Protein AF-0000000066936164 (afdb_homodimer)

pLDDT: mean 95.28, std 5.84, range [43.31, 98.94]

Solvent-accessible surface area (backbone atoms only — not comparable to full-atom values): 36030 Å² total; per-residue (Å²): 126,89,82,52,78,74,64,68,57,39,51,30,37,20,30,66,42,61,57,32,64,46,57,43,78,42,80,39,76,47,74,77,40,46,78,44,16,23,22,28,42,30,42,22,21,19,63,53,70,65,47,47,27,51,32,32,38,62,47,76,89,51,78,65,64,74,59,42,27,30,30,26,11,17,21,26,30,29,45,44,73,12,58,88,52,73,84,63,54,79,66,40,45,32,29,40,28,39,64,37,37,50,74,67,70,48,72,40,28,69,71,53,39,33,87,69,31,92,68,39,39,32,28,33,54,99,30,73,24,36,37,29,27,56,45,69,44,39,43,85,52,44,37,74,51,64,80,89,51,56,50,65,53,48,8,43,34,37,41,48,34,18,27,36,49,46,46,53,58,70,60,69,74,55,64,71,38,36,35,30,25,38,31,16,45,35,57,39,14,43,48,34,45,25,55,39,48,75,57,43,34,40,30,36,28,28,36,59,67,91,32,45,67,58,31,44,73,57,57,32,73,41,76,44,52,58,82,78,42,65,73,90,63,17,68,59,53,48,24,52,50,42,15,61,76,50,76,56,18,17,48,23,34,38,38,42,38,43,49,63,65,57,51,43,48,45,69,63,29,28,23,82,57,11,31,40,34,36,54,30,59,52,71,77,84,84,54,43,30,62,54,49,16,54,55,53,23,16,78,36,29,27,33,40,37,20,39,64,68,55,34,74,67,41,45,52,58,54,45,48,44,47,61,70,63,64,42,75,70,54,64,45,80,40,37,48,70,42,54,39,57,50,40,52,35,51,74,68,66,68,68,68,40,37,43,22,29,31,46,79,29,63,115,128,88,81,52,79,73,64,68,58,39,53,31,37,20,30,65,42,59,56,32,63,47,57,42,77,42,81,39,74,48,76,77,40,46,79,44,15,23,23,28,41,30,43,21,22,18,62,54,71,65,48,46,27,50,30,33,38,61,48,75,88,51,77,65,63,73,58,44,27,30,30,26,10,17,20,26,29,26,45,44,75,11,57,87,51,72,83,61,54,78,67,39,44,32,29,40,27,39,62,37,38,50,75,66,70,48,72,40,29,68,72,53,39,34,87,67,30,92,67,39,38,34,28,32,54,99,31,73,24,34,38,28,27,57,44,69,43,40,44,84,52,44,36,74,52,62,80,89,49,56,50,63,52,48,9,43,35,37,41,49,35,18,27,35,50,46,46,53,56,72,59,68,73,57,66,71,39,37,34,29,25,38,31,16,44,34,56,41,15,44,49,35,43,24,55,39,47,73,57,43,33,40,30,36,27,28,34,60,67,92,33,47,66,60,32,45,71,56,57,33,73,40,76,43,52,59,80,78,43,66,72,88,62,17,68,62,53,47,25,53,52,44,16,62,76,49,76,58,18,16,50,22,34,38,38,41,38,43,51,63,67,56,51,44,47,45,68,64,30,28,23,80,57,12,31,40,34,35,54,30,60,53,72,76,85,83,53,43,31,61,53,50,17,54,56,53,24,16,78,36,29,27,34,40,37,18,39,65,68,56,34,73,69,43,46,53,56,55,46,47,44,46,61,70,63,63,41,75,69,51,64,44,80,41,36,48,70,41,54,38,59,50,40,51,34,51,75,69,66,64,67,67,40,36,44,22,28,31,45,80,30,62,115

Structure (mmCIF, N/CA/C/O backbone):
data_AF-0000000066936164-model_v1
#
loop_
_entity.id
_entity.type
_entity.pdbx_description
1 polymer 'Unplaced genomic scaffold supercont1.5, whole genome shotgun sequence'
#
loop_
_atom_site.group_PDB
_atom_site.id
_atom_site.type_symbol
_atom_site.label_atom_id
_atom_site.label_alt_id
_atom_site.label_comp_id
_atom_site.label_asym_id
_atom_site.label_entity_id
_atom_site.label_seq_id
_atom_site.pdbx_PDB_ins_code
_atom_site.Cartn_x
_atom_site.Cartn_y
_atom_site.Cartn_z
_atom_site.occupancy
_atom_site.B_iso_or_equiv
_atom_site.auth_seq_id
_atom_site.auth_comp_id
_atom_site.auth_asym_id
_atom_site.auth_atom_id
_atom_site.pdbx_PDB_model_num
ATOM 1 N N . MET A 1 1 ? 1.183 -54.25 -2.971 1 43.31 1 MET A N 1
ATOM 2 C CA . MET A 1 1 ? 2.43 -53.5 -2.852 1 43.31 1 MET A CA 1
ATOM 3 C C . MET A 1 1 ? 2.521 -52.438 -3.928 1 43.31 1 MET A C 1
ATOM 5 O O . MET A 1 1 ? 2.328 -52.719 -5.113 1 43.31 1 MET A O 1
ATOM 9 N N . SER A 1 2 ? 2.367 -51.125 -3.541 1 60.25 2 SER A N 1
ATOM 10 C CA . SER A 1 2 ? 2.301 -50.094 -4.555 1 60.25 2 SER A CA 1
ATOM 11 C C . SER A 1 2 ? 3.479 -50.188 -5.52 1 60.25 2 SER A C 1
ATOM 13 O O . SER A 1 2 ? 4.598 -50.5 -5.113 1 60.25 2 SER A O 1
ATOM 15 N N . ASP A 1 3 ? 3.287 -50.375 -6.727 1 72.12 3 ASP A N 1
ATOM 16 C CA . ASP A 1 3 ? 4.246 -50.531 -7.82 1 72.12 3 ASP A CA 1
ATOM 17 C C . ASP A 1 3 ? 4.949 -49.188 -8.102 1 72.12 3 ASP A C 1
ATOM 19 O O . ASP A 1 3 ? 4.32 -48.25 -8.547 1 72.12 3 ASP A O 1
ATOM 23 N N . PHE A 1 4 ? 6.199 -49.094 -7.48 1 89.44 4 PHE A N 1
ATOM 24 C CA . PHE A 1 4 ? 7 -47.906 -7.688 1 89.44 4 PHE A CA 1
ATOM 25 C C . PHE A 1 4 ? 8.047 -48.125 -8.773 1 89.44 4 PHE A C 1
ATOM 27 O O . PHE A 1 4 ? 9.086 -47.469 -8.789 1 89.44 4 PHE A O 1
ATOM 34 N N . THR A 1 5 ? 7.656 -49.062 -9.719 1 90.69 5 THR A N 1
ATOM 35 C CA . THR A 1 5 ? 8.562 -49.312 -10.836 1 90.69 5 THR A CA 1
ATOM 36 C C . THR A 1 5 ? 8.617 -48.094 -11.758 1 90.69 5 THR A C 1
ATOM 38 O O . THR A 1 5 ? 7.582 -47.562 -12.156 1 90.69 5 THR A O 1
ATOM 41 N N . VAL A 1 6 ? 9.844 -47.719 -12.086 1 95.25 6 VAL A N 1
ATOM 42 C CA . VAL A 1 6 ? 10.07 -46.531 -12.898 1 95.25 6 VAL A CA 1
ATOM 43 C C . VAL A 1 6 ? 10.555 -46.938 -14.281 1 95.25 6 VAL A C 1
ATOM 45 O O . VAL A 1 6 ? 11.555 -47.625 -14.414 1 95.25 6 VAL A O 1
ATOM 48 N N . PRO A 1 7 ? 9.836 -46.562 -15.258 1 96.5 7 PRO A N 1
ATOM 49 C CA . PRO A 1 7 ? 10.305 -46.875 -16.609 1 96.5 7 PRO A CA 1
ATOM 50 C C . PRO A 1 7 ? 11.562 -46.094 -16.984 1 96.5 7 PRO A C 1
ATOM 52 O O . PRO A 1 7 ? 11.906 -45.094 -16.312 1 96.5 7 PRO A O 1
ATOM 55 N N . LYS A 1 8 ? 12.273 -46.531 -18.047 1 97 8 LYS A N 1
ATOM 56 C CA . LYS A 1 8 ? 13.461 -45.844 -18.531 1 97 8 LYS A CA 1
ATOM 57 C C . LYS A 1 8 ? 13.078 -44.562 -19.281 1 97 8 LYS A C 1
ATOM 59 O O . LYS A 1 8 ? 13.797 -43.562 -19.25 1 97 8 LYS A O 1
ATOM 64 N N . LYS A 1 9 ? 11.984 -44.594 -20.031 1 98.12 9 LYS A N 1
ATOM 65 C CA . LYS A 1 9 ? 11.469 -43.469 -20.797 1 98.12 9 LYS A CA 1
ATOM 66 C C . LYS A 1 9 ? 10.008 -43.188 -20.469 1 98.12 9 LYS A C 1
ATOM 68 O O . LYS A 1 9 ? 9.297 -44.094 -20 1 98.12 9 LYS A O 1
ATOM 73 N N . ALA A 1 10 ? 9.625 -42 -20.609 1 97.62 10 ALA A N 1
ATOM 74 C CA . ALA A 1 10 ? 8.242 -41.594 -20.391 1 97.62 10 ALA A CA 1
ATOM 75 C C . ALA A 1 10 ? 7.867 -40.406 -21.281 1 97.62 10 ALA A C 1
ATOM 77 O O . ALA A 1 10 ? 8.727 -39.844 -21.969 1 97.62 10 ALA A O 1
ATOM 78 N N . LYS A 1 11 ? 6.617 -40.062 -21.328 1 98.19 11 LYS A N 1
ATOM 79 C CA . LYS A 1 11 ? 6.105 -39.031 -22.219 1 98.19 11 LYS A CA 1
ATOM 80 C C . LYS A 1 11 ? 6.273 -37.656 -21.609 1 98.19 11 LYS A C 1
ATOM 82 O O . LYS A 1 11 ? 6.105 -37.469 -20.391 1 98.19 11 LYS A O 1
ATOM 87 N N . ALA A 1 12 ? 6.598 -36.719 -22.422 1 98.25 12 ALA A N 1
ATOM 88 C CA . ALA A 1 12 ? 6.637 -35.281 -22.109 1 98.25 12 ALA A CA 1
ATOM 89 C C . ALA A 1 12 ? 6.031 -34.469 -23.219 1 98.25 12 ALA A C 1
ATOM 91 O O . ALA A 1 12 ? 6.039 -34.875 -24.391 1 98.25 12 ALA A O 1
ATOM 92 N N . ILE A 1 13 ? 5.438 -33.406 -22.859 1 98.31 13 ILE A N 1
ATOM 93 C CA . ILE A 1 13 ? 4.938 -32.438 -23.844 1 98.31 13 ILE A CA 1
ATOM 94 C C . ILE A 1 13 ? 5.918 -31.281 -23.969 1 98.31 13 ILE A C 1
ATOM 96 O O . ILE A 1 13 ? 6.223 -30.594 -23 1 98.31 13 ILE A O 1
ATOM 100 N N . ILE A 1 14 ? 6.398 -31.016 -25.141 1 97.88 14 ILE A N 1
ATOM 101 C CA . ILE A 1 14 ? 7.328 -29.906 -25.375 1 97.88 14 ILE A CA 1
ATOM 102 C C . ILE A 1 14 ? 6.648 -28.828 -26.203 1 97.88 14 ILE A C 1
ATOM 104 O O . ILE A 1 14 ? 5.711 -29.109 -26.953 1 97.88 14 ILE A O 1
ATOM 108 N N . TYR A 1 15 ? 7.074 -27.609 -25.984 1 96.81 15 TYR A N 1
ATOM 109 C CA . TYR A 1 15 ? 6.75 -26.562 -26.953 1 96.81 15 TYR A CA 1
ATOM 110 C C . TYR A 1 15 ? 7.547 -26.734 -28.234 1 96.81 15 TYR A C 1
ATOM 112 O O . TYR A 1 15 ? 8.75 -26.469 -28.266 1 96.81 15 TYR A O 1
ATOM 120 N N . SER A 1 16 ? 6.949 -27.141 -29.297 1 96.38 16 SER A N 1
ATOM 121 C CA . SER A 1 16 ? 7.648 -27.641 -30.484 1 96.38 16 SER A CA 1
ATOM 122 C C . SER A 1 16 ? 7.965 -26.5 -31.453 1 96.38 16 SER A C 1
ATOM 124 O O . SER A 1 16 ? 8.812 -26.656 -32.344 1 96.38 16 SER A O 1
ATOM 126 N N . ASN A 1 17 ? 7.285 -25.422 -31.406 1 94.88 17 ASN A N 1
ATOM 127 C CA . ASN A 1 17 ? 7.516 -24.219 -32.219 1 94.88 17 ASN A CA 1
ATOM 128 C C . ASN A 1 17 ? 7.34 -22.953 -31.391 1 94.88 17 ASN A C 1
ATOM 130 O O . ASN A 1 17 ? 6.328 -22.25 -31.516 1 94.88 17 ASN A O 1
ATOM 134 N N . PRO A 1 18 ? 8.398 -22.641 -30.625 1 92.88 18 PRO A N 1
ATOM 135 C CA . PRO A 1 18 ? 8.281 -21.453 -29.75 1 92.88 18 PRO A CA 1
ATOM 136 C C . PRO A 1 18 ? 7.762 -20.234 -30.5 1 92.88 18 PRO A C 1
ATOM 138 O O . PRO A 1 18 ? 8.18 -19.969 -31.625 1 92.88 18 PRO A O 1
ATOM 141 N N . GLY A 1 19 ? 6.879 -19.484 -29.844 1 93.69 19 GLY A N 1
ATOM 142 C CA . GLY A 1 19 ? 6.215 -18.359 -30.469 1 93.69 19 GLY A CA 1
ATOM 143 C C . GLY A 1 19 ? 4.828 -18.703 -30.984 1 93.69 19 GLY A C 1
ATOM 144 O O . GLY A 1 19 ? 4.078 -17.812 -31.391 1 93.69 19 GLY A O 1
ATOM 145 N N . THR A 1 20 ? 4.484 -19.984 -30.922 1 95.19 20 THR A N 1
ATOM 146 C CA . THR A 1 20 ? 3.158 -20.469 -31.297 1 95.19 20 THR A CA 1
ATOM 147 C C . THR A 1 20 ? 2.578 -21.328 -30.172 1 95.19 20 THR A C 1
ATOM 149 O O . THR A 1 20 ? 3.219 -21.531 -29.141 1 95.19 20 THR A O 1
ATOM 152 N N . THR A 1 21 ? 1.407 -21.891 -30.438 1 96.44 21 THR A N 1
ATOM 153 C CA . THR A 1 21 ? 0.764 -22.75 -29.469 1 96.44 21 THR A CA 1
ATOM 154 C C . THR A 1 21 ? 1.138 -24.219 -29.719 1 96.44 21 THR A C 1
ATOM 156 O O . THR A 1 21 ? 0.665 -25.109 -29.016 1 96.44 21 THR A O 1
ATOM 159 N N . ALA A 1 22 ? 1.965 -24.453 -30.656 1 96.56 22 ALA A N 1
ATOM 160 C CA . ALA A 1 22 ? 2.256 -25.828 -31.078 1 96.56 22 ALA A CA 1
ATOM 161 C C . ALA A 1 22 ? 2.98 -26.594 -29.969 1 96.56 22 ALA A C 1
ATOM 163 O O . ALA A 1 22 ? 3.932 -26.094 -29.375 1 96.56 22 ALA A O 1
ATOM 164 N N . THR A 1 23 ? 2.51 -27.812 -29.703 1 97.56 23 THR A N 1
ATOM 165 C CA . THR A 1 23 ? 3.139 -28.734 -28.766 1 97.56 23 THR A CA 1
ATOM 166 C C . THR A 1 23 ? 3.279 -30.125 -29.375 1 97.56 23 THR A C 1
ATOM 168 O O . THR A 1 23 ? 2.625 -30.438 -30.375 1 97.56 23 THR A O 1
ATOM 171 N N . GLU A 1 24 ? 4.16 -30.844 -28.859 1 97.69 24 GLU A N 1
ATOM 172 C CA . GLU A 1 24 ? 4.391 -32.219 -29.281 1 97.69 24 GLU A CA 1
ATOM 173 C C . GLU A 1 24 ? 4.656 -33.125 -28.094 1 97.69 24 GLU A C 1
ATOM 175 O O . GLU A 1 24 ? 5.316 -32.719 -27.125 1 97.69 24 GLU A O 1
ATOM 180 N N . ILE A 1 25 ? 4.125 -34.312 -28.156 1 98.06 25 ILE A N 1
ATOM 181 C CA . ILE A 1 25 ? 4.422 -35.312 -27.156 1 98.06 25 ILE A CA 1
ATOM 182 C C . ILE A 1 25 ? 5.602 -36.156 -27.625 1 98.06 25 ILE A C 1
ATOM 184 O O . ILE A 1 25 ? 5.57 -36.719 -28.719 1 98.06 25 ILE A O 1
ATOM 188 N N . ILE A 1 26 ? 6.586 -36.25 -26.781 1 97.94 26 ILE A N 1
ATOM 189 C CA . ILE A 1 26 ? 7.773 -37 -27.141 1 97.94 26 ILE A CA 1
ATOM 190 C C . ILE A 1 26 ? 8.148 -37.969 -25.984 1 97.94 26 ILE A C 1
ATOM 192 O O . ILE A 1 26 ? 7.637 -37.812 -24.875 1 97.94 26 ILE A O 1
ATOM 196 N N . ASP A 1 27 ? 8.992 -38.906 -26.328 1 97.94 27 ASP A N 1
ATOM 197 C CA . ASP A 1 27 ? 9.602 -39.75 -25.297 1 97.94 27 ASP A CA 1
ATOM 198 C C . ASP A 1 27 ? 10.867 -39.125 -24.75 1 97.94 27 ASP A C 1
ATOM 200 O O . ASP A 1 27 ? 11.719 -38.656 -25.516 1 97.94 27 ASP A O 1
ATOM 204 N N . VAL A 1 28 ? 10.93 -39.062 -23.469 1 97.5 28 VAL A N 1
ATOM 205 C CA . VAL A 1 28 ? 12.133 -38.562 -22.828 1 97.5 28 VAL A CA 1
ATOM 206 C C . VAL A 1 28 ? 12.648 -39.562 -21.812 1 97.5 28 VAL A C 1
ATOM 208 O O . VAL A 1 28 ? 11.891 -40.406 -21.328 1 97.5 28 VAL A O 1
ATOM 211 N N . ASP A 1 29 ? 13.953 -39.5 -21.484 1 97.75 29 ASP A N 1
ATOM 212 C CA . ASP A 1 29 ? 14.516 -40.312 -20.422 1 97.75 29 ASP A CA 1
ATOM 213 C C . ASP A 1 29 ? 13.961 -39.906 -19.062 1 97.75 29 ASP A C 1
ATOM 215 O O . ASP A 1 29 ? 13.812 -38.719 -18.781 1 97.75 29 ASP A O 1
ATOM 219 N N . VAL A 1 30 ? 13.594 -40.875 -18.266 1 98.06 30 VAL A N 1
ATOM 220 C CA . VAL A 1 30 ? 13.203 -40.594 -16.891 1 98.06 30 VAL A CA 1
ATOM 221 C C . VAL A 1 30 ? 14.438 -40.25 -16.062 1 98.06 30 VAL A C 1
ATOM 223 O O . VAL A 1 30 ? 15.383 -41.062 -16.016 1 98.06 30 VAL A O 1
ATOM 226 N N . PRO A 1 31 ? 14.453 -39.125 -15.445 1 97.06 31 PRO A N 1
ATOM 227 C CA . PRO A 1 31 ? 15.664 -38.719 -14.719 1 97.06 31 PRO A CA 1
ATOM 228 C C . PRO A 1 31 ? 15.836 -39.5 -13.406 1 97.06 31 PRO A C 1
ATOM 230 O O . PRO A 1 31 ? 14.859 -39.969 -12.836 1 97.06 31 PRO A O 1
ATOM 233 N N . GLU A 1 32 ? 17.062 -39.625 -13 1 97.06 32 GLU A N 1
ATOM 234 C CA . GLU A 1 32 ? 17.406 -40.188 -11.695 1 97.06 32 GLU A CA 1
ATOM 235 C C . GLU A 1 32 ? 17.531 -39.094 -10.641 1 97.06 32 GLU A C 1
ATOM 237 O O . GLU A 1 32 ? 18.266 -38.125 -10.828 1 97.06 32 GLU A O 1
ATOM 242 N N . PRO A 1 33 ? 16.766 -39.219 -9.547 1 97.69 33 PRO A N 1
ATOM 243 C CA . PRO A 1 33 ? 16.891 -38.188 -8.516 1 97.69 33 PRO A CA 1
ATOM 244 C C . PRO A 1 33 ? 18.266 -38.188 -7.855 1 97.69 33 PRO A C 1
ATOM 246 O O . PRO A 1 33 ? 18.797 -39.25 -7.52 1 97.69 33 PRO A O 1
ATOM 249 N N . GLN A 1 34 ? 18.828 -37.031 -7.766 1 96.75 34 GLN A N 1
ATOM 250 C CA . GLN A 1 34 ? 20.109 -36.812 -7.102 1 96.75 34 GLN A CA 1
ATOM 251 C C . GLN A 1 34 ? 19.922 -36.531 -5.613 1 96.75 34 GLN A C 1
ATOM 253 O O . GLN A 1 34 ? 18.844 -36.75 -5.066 1 96.75 34 GLN A O 1
ATOM 258 N N . ASP A 1 35 ? 21.062 -36.125 -4.965 1 95.88 35 ASP A N 1
ATOM 259 C CA . ASP A 1 35 ? 21.031 -35.812 -3.537 1 95.88 35 ASP A CA 1
ATOM 260 C C . ASP A 1 35 ? 19.953 -34.75 -3.227 1 95.88 35 ASP A C 1
ATOM 262 O O . ASP A 1 35 ? 19.953 -33.688 -3.814 1 95.88 35 ASP A O 1
ATOM 266 N N . GLY A 1 36 ? 19.062 -35.125 -2.338 1 95.62 36 GLY A N 1
ATOM 267 C CA . GLY A 1 36 ? 18.031 -34.219 -1.872 1 95.62 36 GLY A CA 1
ATOM 268 C C . GLY A 1 36 ? 16.844 -34.125 -2.803 1 95.62 36 GLY A C 1
ATOM 269 O O . GLY A 1 36 ? 15.883 -33.406 -2.525 1 95.62 36 GLY A O 1
ATOM 270 N N . GLU A 1 37 ? 16.844 -34.938 -3.836 1 97.56 37 GLU A N 1
ATOM 271 C CA . GLU A 1 37 ? 15.781 -34.875 -4.832 1 97.56 37 GLU A CA 1
ATOM 272 C C . GLU A 1 37 ? 14.875 -36.094 -4.734 1 97.56 37 GLU A C 1
ATOM 274 O O . GLU A 1 37 ? 15.234 -37.094 -4.09 1 97.56 37 GLU A O 1
ATOM 279 N N . ILE A 1 38 ? 13.727 -36.031 -5.285 1 98.31 38 ILE A N 1
ATOM 280 C CA . ILE A 1 38 ? 12.797 -37.125 -5.418 1 98.31 38 ILE A CA 1
ATOM 281 C C . ILE A 1 38 ? 12.281 -37.219 -6.855 1 98.31 38 ILE A C 1
ATOM 283 O O . ILE A 1 38 ? 12.25 -36.188 -7.562 1 98.31 38 ILE A O 1
ATOM 287 N N . LEU A 1 39 ? 11.977 -38.375 -7.266 1 98.62 39 LEU A N 1
ATOM 288 C CA . LEU A 1 39 ? 11.281 -38.562 -8.531 1 98.62 39 LEU A CA 1
ATOM 289 C C . LEU A 1 39 ? 9.773 -38.688 -8.312 1 98.62 39 LEU A C 1
ATOM 291 O O . LEU A 1 39 ? 9.312 -39.438 -7.453 1 98.62 39 LEU A O 1
ATOM 295 N N . VAL A 1 40 ? 9.086 -37.906 -9.031 1 98.56 40 VAL A N 1
ATOM 296 C CA . VAL A 1 40 ? 7.637 -37.844 -8.883 1 98.56 40 VAL A CA 1
ATOM 297 C C . VAL A 1 40 ? 6.969 -38.312 -10.18 1 98.56 40 VAL A C 1
ATOM 299 O O . VAL A 1 40 ? 7.324 -37.844 -11.266 1 98.56 40 VAL A O 1
ATOM 302 N N . ARG A 1 41 ? 6.062 -39.219 -10.117 1 98.62 41 ARG A N 1
ATOM 303 C CA . ARG A 1 41 ? 5.164 -39.562 -11.227 1 98.62 41 ARG A CA 1
ATOM 304 C C . ARG A 1 41 ? 3.957 -38.625 -11.25 1 98.62 41 ARG A C 1
ATOM 306 O O . ARG A 1 41 ? 3.062 -38.75 -10.406 1 98.62 41 ARG A O 1
ATOM 313 N N . ILE A 1 42 ? 3.975 -37.781 -12.211 1 98.56 42 ILE A N 1
ATOM 314 C CA . ILE A 1 42 ? 2.941 -36.75 -12.289 1 98.56 42 ILE A CA 1
ATOM 315 C C . ILE A 1 42 ? 1.626 -37.375 -12.75 1 98.56 42 ILE A C 1
ATOM 317 O O . ILE A 1 42 ? 1.598 -38.125 -13.719 1 98.56 42 ILE A O 1
ATOM 321 N N . THR A 1 43 ? 0.583 -37.062 -12.008 1 98.12 43 THR A N 1
ATOM 322 C CA . THR A 1 43 ? -0.729 -37.594 -12.383 1 98.12 43 THR A CA 1
ATOM 323 C C . THR A 1 43 ? -1.567 -36.5 -13.047 1 98.12 43 THR A C 1
ATOM 325 O O . THR A 1 43 ? -2.348 -36.75 -13.961 1 98.12 43 THR A O 1
ATOM 328 N N . HIS A 1 44 ? -1.48 -35.312 -12.539 1 98.69 44 HIS A N 1
ATOM 329 C CA . HIS A 1 44 ? -2.252 -34.188 -13.055 1 98.69 44 HIS A CA 1
ATOM 330 C C . HIS A 1 44 ? -1.394 -32.906 -13.141 1 98.69 44 HIS A C 1
ATOM 332 O O . HIS A 1 44 ? -0.54 -32.688 -12.281 1 98.69 44 HIS A O 1
ATOM 338 N N . SER A 1 45 ? -1.574 -32.125 -14.117 1 98.75 45 SER A N 1
ATOM 339 C CA . SER A 1 45 ? -0.96 -30.797 -14.258 1 98.75 45 SER A CA 1
ATOM 340 C C . SER A 1 45 ? -1.976 -29.766 -14.727 1 98.75 45 SER A C 1
ATOM 342 O O . SER A 1 45 ? -2.627 -29.953 -15.758 1 98.75 45 SER A O 1
ATOM 344 N N . GLY A 1 46 ? -2.121 -28.719 -13.914 1 97.94 46 GLY A N 1
ATOM 345 C CA . GLY A 1 46 ? -2.922 -27.609 -14.406 1 97.94 46 GLY A CA 1
ATOM 346 C C . GLY A 1 46 ? -2.289 -26.891 -15.578 1 97.94 46 GLY A C 1
ATOM 347 O O . GLY A 1 46 ? -1.097 -27.062 -15.852 1 97.94 46 GLY A O 1
ATOM 348 N N . VAL A 1 47 ? -3.1 -26.234 -16.344 1 97.12 47 VAL A N 1
ATOM 349 C CA . VAL A 1 47 ? -2.643 -25.359 -17.422 1 97.12 47 VAL A CA 1
ATOM 350 C C . VAL A 1 47 ? -2.953 -23.906 -17.078 1 97.12 47 VAL A C 1
ATOM 352 O O . VAL A 1 47 ? -4.121 -23.516 -16.953 1 97.12 47 VAL A O 1
ATOM 355 N N . CYS A 1 48 ? -1.936 -23.125 -16.891 1 94.12 48 CYS A N 1
ATOM 356 C CA . CYS A 1 48 ? -2.035 -21.719 -16.531 1 94.12 48 CYS A CA 1
ATOM 357 C C . CYS A 1 48 ? -1.873 -20.828 -17.75 1 94.12 48 CYS A C 1
ATOM 359 O O . CYS A 1 48 ? -1.261 -21.219 -18.734 1 94.12 48 CYS A O 1
ATOM 361 N N . HIS A 1 49 ? -2.463 -19.656 -17.688 1 90.75 49 HIS A N 1
ATOM 362 C CA . HIS A 1 49 ? -2.27 -18.703 -18.766 1 90.75 49 HIS A CA 1
ATOM 363 C C . HIS A 1 49 ? -0.792 -18.391 -18.969 1 90.75 49 HIS A C 1
ATOM 365 O O . HIS A 1 49 ? -0.352 -18.141 -20.094 1 90.75 49 HIS A O 1
ATOM 371 N N . THR A 1 50 ? -0.071 -18.406 -17.953 1 91.5 50 THR A N 1
ATOM 372 C CA . THR A 1 50 ? 1.369 -18.203 -18.062 1 91.5 50 THR A CA 1
ATOM 373 C C . THR A 1 50 ? 2.006 -19.25 -18.969 1 91.5 50 THR A C 1
ATOM 375 O O . THR A 1 50 ? 2.967 -18.953 -19.688 1 91.5 50 THR A O 1
ATOM 378 N N . ASP A 1 51 ? 1.523 -20.453 -18.969 1 95.12 51 ASP A N 1
ATOM 379 C CA . ASP A 1 51 ? 2.018 -21.469 -19.891 1 95.12 51 ASP A CA 1
ATOM 380 C C . ASP A 1 51 ? 1.793 -21.047 -21.344 1 95.12 51 ASP A C 1
ATOM 382 O O . ASP A 1 51 ? 2.674 -21.234 -22.188 1 95.12 51 ASP A O 1
ATOM 386 N N . TYR A 1 52 ? 0.601 -20.547 -21.578 1 93.56 52 TYR A N 1
ATOM 387 C CA . TYR A 1 52 ? 0.266 -20.062 -22.922 1 93.56 52 TYR A CA 1
ATOM 388 C C . TYR A 1 52 ? 1.204 -18.938 -23.328 1 93.56 52 TYR A C 1
ATOM 390 O O . TYR A 1 52 ? 1.738 -18.938 -24.453 1 93.56 52 TYR A O 1
ATOM 398 N N . SER A 1 53 ? 1.372 -17.984 -22.406 1 91.06 53 SER A N 1
ATOM 399 C CA . SER A 1 53 ? 2.238 -16.859 -22.688 1 91.06 53 SER A CA 1
ATOM 400 C C . SER A 1 53 ? 3.676 -17.297 -22.938 1 91.06 53 SER A C 1
ATOM 402 O O . SER A 1 53 ? 4.383 -16.719 -23.766 1 91.06 53 SER A O 1
ATOM 404 N N . LEU A 1 54 ? 4.125 -18.266 -22.234 1 92.56 54 LEU A N 1
ATOM 405 C CA . LEU A 1 54 ? 5.473 -18.781 -22.422 1 92.56 54 LEU A CA 1
ATOM 406 C C . LEU A 1 54 ? 5.605 -19.5 -23.766 1 92.56 54 LEU A C 1
ATOM 408 O O . LEU A 1 54 ? 6.566 -19.266 -24.5 1 92.56 54 LEU A O 1
ATOM 412 N N . ALA A 1 55 ? 4.648 -20.297 -24.078 1 94.88 55 ALA A N 1
ATOM 413 C CA . ALA A 1 55 ? 4.672 -21.016 -25.344 1 94.88 55 ALA A CA 1
ATOM 414 C C . ALA A 1 55 ? 4.684 -20.062 -26.531 1 94.88 55 ALA A C 1
ATOM 416 O O . ALA A 1 55 ? 5.434 -20.25 -27.484 1 94.88 55 ALA A O 1
ATOM 417 N N . THR A 1 56 ? 3.918 -19 -26.406 1 93.31 56 THR A N 1
ATOM 418 C CA . THR A 1 56 ? 3.768 -18.062 -27.5 1 93.31 56 THR A CA 1
ATOM 419 C C . THR A 1 56 ? 4.809 -16.953 -27.406 1 93.31 56 THR A C 1
ATOM 421 O O . THR A 1 56 ? 4.836 -16.031 -28.234 1 93.31 56 THR A O 1
ATOM 424 N N . GLN A 1 57 ? 5.602 -17 -26.359 1 91.75 57 GLN A N 1
ATOM 425 C CA . GLN A 1 57 ? 6.676 -16.047 -26.109 1 91.75 57 GLN A CA 1
ATOM 426 C C . GLN A 1 57 ? 6.148 -14.609 -26.078 1 91.75 57 GLN A C 1
ATOM 428 O O . GLN A 1 57 ? 6.715 -13.719 -26.719 1 91.75 57 GLN A O 1
ATOM 433 N N . THR A 1 58 ? 5.09 -14.445 -25.328 1 84.38 58 THR A N 1
ATOM 434 C CA . THR A 1 58 ? 4.465 -13.133 -25.203 1 84.38 58 THR A CA 1
ATOM 435 C C . THR A 1 58 ? 4.609 -12.609 -23.781 1 84.38 58 THR A C 1
ATOM 437 O O . THR A 1 58 ? 4.207 -11.484 -23.484 1 84.38 58 THR A O 1
ATOM 440 N N . LEU A 1 59 ? 5.18 -13.414 -22.953 1 79.88 59 LEU A N 1
ATOM 441 C CA . LEU A 1 59 ? 5.426 -12.977 -21.594 1 79.88 59 LEU A CA 1
ATOM 442 C C . LEU A 1 59 ? 6.652 -12.07 -21.516 1 79.88 59 LEU A C 1
ATOM 444 O O . LEU A 1 59 ? 7.77 -12.547 -21.328 1 79.88 59 LEU A O 1
ATOM 448 N N . GLY A 1 60 ? 6.418 -10.836 -21.609 1 74.62 60 GLY A N 1
ATOM 449 C CA . GLY A 1 60 ? 7.527 -9.898 -21.562 1 74.62 60 GLY A CA 1
ATOM 450 C C . GLY A 1 60 ? 8.594 -10.188 -22.594 1 74.62 60 GLY A C 1
ATOM 451 O O . GLY A 1 60 ? 8.297 -10.289 -23.781 1 74.62 60 GLY A O 1
ATOM 452 N N . HIS A 1 61 ? 9.883 -10.25 -22.062 1 74.88 61 HIS A N 1
ATOM 453 C CA . HIS A 1 61 ? 11.008 -10.477 -22.969 1 74.88 61 HIS A CA 1
ATOM 454 C C . HIS A 1 61 ? 11.539 -11.898 -22.844 1 74.88 61 HIS A C 1
ATOM 456 O O . HIS A 1 61 ? 12.648 -12.195 -23.281 1 74.88 61 HIS A O 1
ATOM 462 N N . VAL A 1 62 ? 10.695 -12.727 -22.312 1 83.38 62 VAL A N 1
ATOM 463 C CA . VAL A 1 62 ? 11.133 -14.094 -22.078 1 83.38 62 VAL A CA 1
ATOM 464 C C . VAL A 1 62 ? 11.086 -14.883 -23.391 1 83.38 62 VAL A C 1
ATOM 466 O O . VAL A 1 62 ? 10.086 -14.859 -24.094 1 83.38 62 VAL A O 1
ATOM 469 N N . ARG A 1 63 ? 12.258 -15.5 -23.781 1 88.06 63 ARG A N 1
ATOM 470 C CA . ARG A 1 63 ? 12.359 -16.375 -24.938 1 88.06 63 ARG A CA 1
ATOM 471 C C . ARG A 1 63 ? 12.836 -17.766 -24.516 1 88.06 63 ARG A C 1
ATOM 473 O O . ARG A 1 63 ? 13.859 -17.906 -23.844 1 88.06 63 ARG A O 1
ATOM 480 N N . LEU A 1 64 ? 11.992 -18.766 -24.844 1 90.44 64 LEU A N 1
ATOM 481 C CA . LEU A 1 64 ? 12.312 -20.141 -24.5 1 90.44 64 LEU A CA 1
ATOM 482 C C . LEU A 1 64 ? 12.875 -20.891 -25.719 1 90.44 64 LEU A C 1
ATOM 484 O O . LEU A 1 64 ? 12.492 -20.609 -26.859 1 90.44 64 LEU A O 1
ATOM 488 N N . PRO A 1 65 ? 13.812 -21.703 -25.406 1 89.06 65 PRO A N 1
ATOM 489 C CA . PRO A 1 65 ? 14.312 -22.547 -26.484 1 89.06 65 PRO A CA 1
ATOM 490 C C . PRO A 1 65 ? 13.297 -23.594 -26.938 1 89.06 65 PRO A C 1
ATOM 492 O O . PRO A 1 65 ? 12.359 -23.906 -26.203 1 89.06 65 PRO A O 1
ATOM 495 N N . GLU A 1 66 ? 13.555 -24.078 -28.172 1 89 66 GLU A N 1
ATOM 496 C CA . GLU A 1 66 ? 12.766 -25.219 -28.625 1 89 66 GLU A CA 1
ATOM 497 C C . GLU A 1 66 ? 12.969 -26.438 -27.734 1 89 66 GLU A C 1
ATOM 499 O O . GLU A 1 66 ? 14.094 -26.719 -27.297 1 89 66 GLU A O 1
ATOM 504 N N . GLY A 1 67 ? 11.812 -27.125 -27.469 1 93.19 67 GLY A N 1
ATOM 505 C CA . GLY A 1 67 ? 11.922 -28.359 -26.719 1 93.19 67 GLY A CA 1
ATOM 506 C C . GLY A 1 67 ? 11.641 -28.188 -25.234 1 93.19 67 GLY A C 1
ATOM 507 O O . GLY A 1 67 ? 11.609 -29.156 -24.469 1 93.19 67 GLY A O 1
ATOM 508 N N . GLN A 1 68 ? 11.391 -26.984 -24.812 1 95.75 68 GLN A N 1
ATOM 509 C CA . GLN A 1 68 ? 11.055 -26.719 -23.406 1 95.75 68 GLN A CA 1
ATOM 510 C C . GLN A 1 68 ? 9.844 -27.547 -22.984 1 95.75 68 GLN A C 1
ATOM 512 O O . GLN A 1 68 ? 8.828 -27.578 -23.672 1 95.75 68 GLN A O 1
ATOM 517 N N . VAL A 1 69 ? 10.023 -28.359 -21.922 1 97.56 69 VAL A N 1
ATOM 518 C CA . VAL A 1 69 ? 8.867 -28.953 -21.25 1 97.56 69 VAL A CA 1
ATOM 519 C C . VAL A 1 69 ? 8.195 -27.922 -20.344 1 97.56 69 VAL A C 1
ATOM 521 O O . VAL A 1 69 ? 8.789 -27.484 -19.359 1 97.56 69 VAL A O 1
ATOM 524 N N . GLY A 1 70 ? 7.004 -27.594 -20.641 1 96.69 70 GLY A N 1
ATOM 525 C CA . GLY A 1 70 ? 6.309 -26.562 -19.891 1 96.69 70 GLY A CA 1
ATOM 526 C C . GLY A 1 70 ? 5.559 -27.109 -18.688 1 96.69 70 GLY A C 1
ATOM 527 O O . GLY A 1 70 ? 5.844 -28.203 -18.219 1 96.69 70 GLY A O 1
ATOM 528 N N . GLY A 1 71 ? 4.73 -26.234 -18.109 1 97.75 71 GLY A N 1
ATOM 529 C CA . GLY A 1 71 ? 3.889 -26.609 -16.984 1 97.75 71 GLY A CA 1
ATOM 530 C C . GLY A 1 71 ? 4.496 -26.25 -15.641 1 97.75 71 GLY A C 1
ATOM 531 O O . GLY A 1 71 ? 5.715 -26.297 -15.469 1 97.75 71 GLY A O 1
ATOM 532 N N . HIS A 1 72 ? 3.604 -25.922 -14.633 1 98.19 72 HIS A N 1
ATOM 533 C CA . HIS A 1 72 ? 4.121 -25.562 -13.32 1 98.19 72 HIS A CA 1
ATOM 534 C C . HIS A 1 72 ? 3.072 -25.766 -12.234 1 98.19 72 HIS A C 1
ATOM 536 O O . HIS A 1 72 ? 3.221 -25.266 -11.117 1 98.19 72 HIS A O 1
ATOM 542 N N . GLU A 1 73 ? 2.008 -26.469 -12.547 1 98 73 GLU A N 1
ATOM 543 C CA . GLU A 1 73 ? 0.941 -26.797 -11.609 1 98 73 GLU A CA 1
ATOM 544 C C . GLU A 1 73 ? 0.76 -28.312 -11.484 1 98 73 GLU A C 1
ATOM 546 O O . GLU A 1 73 ? -0.299 -28.844 -11.828 1 98 73 GLU A O 1
ATOM 551 N N . GLY A 1 74 ? 1.649 -28.969 -10.891 1 98.44 74 GLY A N 1
ATOM 552 C CA . GLY A 1 74 ? 1.626 -30.422 -10.945 1 98.44 74 GLY A CA 1
ATOM 553 C C . GLY A 1 74 ? 1.28 -31.062 -9.625 1 98.44 74 GLY A C 1
ATOM 554 O O . GLY A 1 74 ? 1.611 -30.531 -8.562 1 98.44 74 GLY A O 1
ATOM 555 N N . VAL A 1 75 ? 0.606 -32.188 -9.688 1 98.75 75 VAL A N 1
ATOM 556 C CA . VAL A 1 75 ? 0.417 -33.094 -8.578 1 98.75 75 VAL A CA 1
ATOM 557 C C . VAL A 1 75 ? 0.839 -34.5 -9.008 1 98.75 75 VAL A C 1
ATOM 559 O O . VAL A 1 75 ? 0.554 -34.938 -10.125 1 98.75 75 VAL A O 1
ATOM 562 N N . GLY A 1 76 ? 1.527 -35.188 -8.141 1 98.31 76 GLY A N 1
ATOM 563 C CA . GLY A 1 76 ? 1.948 -36.562 -8.438 1 98.31 76 GLY A CA 1
ATOM 564 C C . GLY A 1 76 ? 2.281 -37.344 -7.199 1 98.31 76 GLY A C 1
ATOM 565 O O . GLY A 1 76 ? 1.902 -36.969 -6.09 1 98.31 76 GLY A O 1
ATOM 566 N N . VAL A 1 77 ? 2.934 -38.469 -7.484 1 98 77 VAL A N 1
ATOM 567 C CA . VAL A 1 77 ? 3.277 -39.438 -6.43 1 98 77 VAL A CA 1
ATOM 568 C C . VAL A 1 77 ? 4.785 -39.688 -6.43 1 98 77 VAL A C 1
ATOM 570 O O . VAL A 1 77 ? 5.387 -39.906 -7.484 1 98 77 VAL A O 1
ATOM 573 N N . VAL A 1 78 ? 5.355 -39.656 -5.195 1 98.5 78 VAL A N 1
ATOM 574 C CA . VAL A 1 78 ? 6.781 -39.938 -5.066 1 98.5 78 VAL A CA 1
ATOM 575 C C . VAL A 1 78 ? 7.039 -41.406 -5.371 1 98.5 78 VAL A C 1
ATOM 577 O O . VAL A 1 78 ? 6.469 -42.312 -4.73 1 98.5 78 VAL A O 1
ATOM 580 N N . VAL A 1 79 ? 7.961 -41.719 -6.293 1 98.38 79 VAL A N 1
ATOM 581 C CA . VAL A 1 79 ? 8.156 -43.094 -6.699 1 98.38 79 VAL A CA 1
ATOM 582 C C . VAL A 1 79 ? 9.625 -43.469 -6.523 1 98.38 79 VAL A C 1
ATOM 584 O O . VAL A 1 79 ? 9.977 -44.656 -6.617 1 98.38 79 VAL A O 1
ATOM 587 N N . LYS A 1 80 ? 10.469 -42.531 -6.27 1 98 80 LYS A N 1
ATOM 588 C CA . LYS A 1 80 ? 11.875 -42.812 -5.973 1 98 80 LYS A CA 1
ATOM 589 C C . LYS A 1 80 ? 12.469 -41.688 -5.117 1 98 80 LYS A C 1
ATOM 591 O O . LYS A 1 80 ? 12.156 -40.5 -5.309 1 98 80 LYS A O 1
ATOM 596 N N . LEU A 1 81 ? 13.258 -42.062 -4.145 1 97.56 81 LEU A N 1
ATOM 597 C CA . LEU A 1 81 ? 13.961 -41.125 -3.285 1 97.56 81 LEU A CA 1
ATOM 598 C C . LEU A 1 81 ? 15.438 -41 -3.678 1 97.56 81 LEU A C 1
ATOM 600 O O . LEU A 1 81 ? 16.078 -42.031 -3.951 1 97.56 81 LEU A O 1
ATOM 604 N N . GLY A 1 82 ? 15.906 -39.812 -3.816 1 97 82 GLY A N 1
ATOM 605 C CA . GLY A 1 82 ? 17.344 -39.656 -3.955 1 97 82 GLY A CA 1
ATOM 606 C C . GLY A 1 82 ? 18.094 -39.906 -2.666 1 97 82 GLY A C 1
ATOM 607 O O . GLY A 1 82 ? 17.5 -40.062 -1.603 1 97 82 GLY A O 1
ATOM 608 N N . PRO A 1 83 ? 19.422 -39.906 -2.85 1 96.19 83 PRO A N 1
ATOM 609 C CA . PRO A 1 83 ? 20.234 -40.156 -1.652 1 96.19 83 PRO A CA 1
ATOM 610 C C . PRO A 1 83 ? 19.984 -39.125 -0.554 1 96.19 83 PRO A C 1
ATOM 612 O O . PRO A 1 83 ? 19.891 -37.938 -0.838 1 96.19 83 PRO A O 1
ATOM 615 N N . GLY A 1 84 ? 19.766 -39.562 0.685 1 93.94 84 GLY A N 1
ATOM 616 C CA . GLY A 1 84 ? 19.734 -38.719 1.856 1 93.94 84 GLY A CA 1
ATOM 617 C C . GLY A 1 84 ? 18.359 -38.094 2.094 1 93.94 84 GLY A C 1
ATOM 618 O O . GLY A 1 84 ? 18.172 -37.344 3.064 1 93.94 84 GLY A O 1
ATOM 619 N N . VAL A 1 85 ? 17.422 -38.375 1.226 1 96.56 85 VAL A N 1
ATOM 620 C CA . VAL A 1 85 ? 16.094 -37.75 1.384 1 96.56 85 VAL A CA 1
ATOM 621 C C . VAL A 1 85 ? 15.367 -38.406 2.561 1 96.56 85 VAL A C 1
ATOM 623 O O . VAL A 1 85 ? 15.219 -39.625 2.607 1 96.56 85 VAL A O 1
ATOM 626 N N . THR A 1 86 ? 14.953 -37.594 3.521 1 94.81 86 THR A N 1
ATOM 627 C CA . THR A 1 86 ? 14.18 -38.062 4.664 1 94.81 86 THR A CA 1
ATOM 628 C C . THR A 1 86 ? 12.859 -37.312 4.777 1 94.81 86 THR A C 1
ATOM 630 O O . THR A 1 86 ? 11.945 -37.75 5.48 1 94.81 86 THR A O 1
ATOM 633 N N . ALA A 1 87 ? 12.758 -36.219 4.074 1 92.81 87 ALA A N 1
ATOM 634 C CA . ALA A 1 87 ? 11.625 -35.312 4.215 1 92.81 87 ALA A CA 1
ATOM 635 C C . ALA A 1 87 ? 10.391 -35.844 3.498 1 92.81 87 ALA A C 1
ATOM 637 O O . ALA A 1 87 ? 9.281 -35.344 3.691 1 92.81 87 ALA A O 1
ATOM 638 N N . ARG A 1 88 ? 10.508 -36.906 2.723 1 96.38 88 ARG A N 1
ATOM 639 C CA . ARG A 1 88 ? 9.453 -37.5 1.895 1 96.38 88 ARG A CA 1
ATOM 640 C C . ARG A 1 88 ? 9.477 -39 1.954 1 96.38 88 ARG A C 1
ATOM 642 O O . ARG A 1 88 ? 10.461 -39.625 2.389 1 96.38 88 ARG A O 1
ATOM 649 N N . GLN A 1 89 ? 8.367 -39.625 1.519 1 96.5 89 GLN A N 1
ATOM 650 C CA . GLN A 1 89 ? 8.297 -41.094 1.459 1 96.5 89 GLN A CA 1
ATOM 651 C C . GLN A 1 89 ? 7.691 -41.562 0.136 1 96.5 89 GLN A C 1
ATOM 653 O O . GLN A 1 89 ? 6.934 -40.812 -0.499 1 96.5 89 GLN A O 1
ATOM 658 N N . LEU A 1 90 ? 8.055 -42.812 -0.21 1 97.19 90 LEU A N 1
ATOM 659 C CA . LEU A 1 90 ? 7.453 -43.438 -1.391 1 97.19 90 LEU A CA 1
ATOM 660 C C . LEU A 1 90 ? 5.938 -43.5 -1.257 1 97.19 90 LEU A C 1
ATOM 662 O O . LEU A 1 90 ? 5.418 -43.812 -0.183 1 97.19 90 LEU A O 1
ATOM 666 N N . GLY A 1 91 ? 5.285 -43.062 -2.34 1 97.12 91 GLY A N 1
ATOM 667 C CA . GLY A 1 91 ? 3.83 -43.156 -2.346 1 97.12 91 GLY A CA 1
ATOM 668 C C . GLY A 1 91 ? 3.168 -41.875 -1.891 1 97.12 91 GLY A C 1
ATOM 669 O O . GLY A 1 91 ? 1.964 -41.688 -2.086 1 97.12 91 GLY A O 1
ATOM 670 N N . GLU A 1 92 ? 3.941 -41 -1.303 1 97.25 92 GLU A N 1
ATOM 671 C CA . GLU A 1 92 ? 3.414 -39.719 -0.85 1 97.25 92 GLU A CA 1
ATOM 672 C C . GLU A 1 92 ? 2.986 -38.875 -2.031 1 97.25 92 GLU A C 1
ATOM 674 O O . GLU A 1 92 ? 3.676 -38.812 -3.051 1 97.25 92 GLU A O 1
ATOM 679 N N . ARG A 1 93 ? 1.804 -38.219 -1.925 1 98.25 93 ARG A N 1
ATOM 680 C CA . ARG A 1 93 ? 1.384 -37.25 -2.939 1 98.25 93 ARG A CA 1
ATOM 681 C C . ARG A 1 93 ? 2.021 -35.906 -2.695 1 98.25 93 ARG A C 1
ATOM 683 O O . ARG A 1 93 ? 1.991 -35.375 -1.576 1 98.25 93 ARG A O 1
ATOM 690 N N . VAL A 1 94 ? 2.609 -35.312 -3.73 1 98.56 94 VAL A N 1
ATOM 691 C CA . VAL A 1 94 ? 3.27 -34.031 -3.602 1 98.56 94 VAL A CA 1
ATOM 692 C C . VAL A 1 94 ? 2.893 -33.125 -4.781 1 98.56 94 VAL A C 1
ATOM 694 O O . VAL A 1 94 ? 2.467 -33.625 -5.828 1 98.56 94 VAL A O 1
ATOM 697 N N . GLY A 1 95 ? 2.965 -31.875 -4.535 1 98.5 95 GLY A N 1
ATOM 698 C CA . GLY A 1 95 ? 2.691 -30.875 -5.551 1 98.5 95 GLY A CA 1
ATOM 699 C C . GLY A 1 95 ? 3.934 -30.156 -6.023 1 98.5 95 GLY A C 1
ATOM 700 O O . GLY A 1 95 ? 4.871 -29.953 -5.246 1 98.5 95 GLY A O 1
ATOM 701 N N . ILE A 1 96 ? 3.971 -29.812 -7.266 1 98.06 96 ILE A N 1
ATOM 702 C CA . ILE A 1 96 ? 5 -29 -7.902 1 98.06 96 ILE A CA 1
ATOM 703 C C . ILE A 1 96 ? 4.445 -27.625 -8.227 1 98.06 96 ILE A C 1
ATOM 705 O O . ILE A 1 96 ? 3.43 -27.5 -8.914 1 98.06 96 ILE A O 1
ATOM 709 N N . LYS A 1 97 ? 5.164 -26.578 -7.738 1 97.38 97 LYS A N 1
ATOM 710 C CA . LYS A 1 97 ? 4.703 -25.203 -7.902 1 97.38 97 LYS A CA 1
ATOM 711 C C . LYS A 1 97 ? 5.52 -24.484 -8.969 1 97.38 97 LYS A C 1
ATOM 713 O O . LYS A 1 97 ? 6.434 -25.062 -9.562 1 97.38 97 LYS A O 1
ATOM 718 N N . TRP A 1 98 ? 5.141 -23.266 -9.195 1 96.19 98 TRP A N 1
ATOM 719 C CA . TRP A 1 98 ? 5.836 -22.375 -10.133 1 96.19 98 TRP A CA 1
ATOM 720 C C . TRP A 1 98 ? 7.32 -22.297 -9.797 1 96.19 98 TRP A C 1
ATOM 722 O O . TRP A 1 98 ? 8.172 -22.578 -10.641 1 96.19 98 TRP A O 1
ATOM 732 N N . ILE A 1 99 ? 7.555 -21.922 -8.547 1 96.88 99 ILE A N 1
ATOM 733 C CA . ILE A 1 99 ? 8.938 -22 -8.086 1 96.88 99 ILE A CA 1
ATOM 734 C C . ILE A 1 99 ? 9.281 -23.438 -7.703 1 96.88 99 ILE A C 1
ATOM 736 O O . ILE A 1 99 ? 8.75 -23.969 -6.73 1 96.88 99 ILE A O 1
ATOM 740 N N . ALA A 1 100 ? 10.133 -24 -8.5 1 96.06 100 ALA A N 1
ATOM 741 C CA . ALA A 1 100 ? 10.469 -25.422 -8.328 1 96.06 100 ALA A CA 1
ATOM 742 C C . ALA A 1 100 ? 11.414 -25.625 -7.148 1 96.06 100 ALA A C 1
ATOM 744 O O . ALA A 1 100 ? 11.375 -26.656 -6.484 1 96.06 100 ALA A O 1
ATOM 745 N N . SER A 1 101 ? 12.281 -24.688 -6.996 1 96.38 101 SER A N 1
ATOM 746 C CA . SER A 1 101 ? 13.195 -24.703 -5.855 1 96.38 101 SER A CA 1
ATOM 747 C C . SER A 1 101 ? 13.883 -23.359 -5.68 1 96.38 101 SER A C 1
ATOM 749 O O . SER A 1 101 ? 13.875 -22.516 -6.59 1 96.38 101 SER A O 1
ATOM 751 N N . SER A 1 102 ? 14.383 -23.109 -4.504 1 96.81 102 SER A N 1
ATOM 752 C CA . SER A 1 102 ? 15.219 -21.969 -4.148 1 96.81 102 SER A CA 1
ATOM 753 C C . SER A 1 102 ? 16.312 -22.375 -3.168 1 96.81 102 SER A C 1
ATOM 755 O O . SER A 1 102 ? 16.328 -23.5 -2.68 1 96.81 102 SER A O 1
ATOM 757 N N . CYS A 1 103 ? 17.297 -21.516 -2.842 1 96.5 103 CYS A N 1
ATOM 758 C CA . CYS A 1 103 ? 18.453 -21.906 -2.037 1 96.5 103 CYS A CA 1
ATOM 759 C C . CYS A 1 103 ? 18.062 -22.047 -0.568 1 96.5 103 CYS A C 1
ATOM 761 O O . CYS A 1 103 ? 18.766 -22.719 0.197 1 96.5 103 CYS A O 1
ATOM 763 N N . LEU A 1 104 ? 17.031 -21.391 -0.156 1 95.19 104 LEU A N 1
ATOM 764 C CA . LEU A 1 104 ? 16.438 -21.422 1.174 1 95.19 104 LEU A CA 1
ATOM 765 C C . LEU A 1 104 ? 17.375 -20.828 2.213 1 95.19 104 LEU A C 1
ATOM 767 O O . LEU A 1 104 ? 17.109 -20.891 3.414 1 95.19 104 LEU A O 1
ATOM 771 N N . THR A 1 105 ? 18.484 -20.188 1.795 1 96.25 105 THR A N 1
ATOM 772 C CA . THR A 1 105 ? 19.469 -19.688 2.762 1 96.25 105 THR A CA 1
ATOM 773 C C . THR A 1 105 ? 19.719 -18.203 2.555 1 96.25 105 THR A C 1
ATOM 775 O O . THR A 1 105 ? 20.203 -17.516 3.461 1 96.25 105 THR A O 1
ATOM 778 N N . CYS A 1 106 ? 19.469 -17.781 1.395 1 95.81 106 CYS A N 1
ATOM 779 C CA . CYS A 1 106 ? 19.75 -16.375 1.139 1 95.81 106 CYS A CA 1
ATOM 780 C C . CYS A 1 106 ? 18.719 -15.469 1.824 1 95.81 106 CYS A C 1
ATOM 782 O O . CYS A 1 106 ? 17.734 -15.953 2.371 1 95.81 106 CYS A O 1
ATOM 784 N N . GLU A 1 107 ? 18.906 -14.18 1.795 1 92.56 107 GLU A N 1
ATOM 785 C CA . GLU A 1 107 ? 18.031 -13.219 2.467 1 92.56 107 GLU A CA 1
ATOM 786 C C . GLU A 1 107 ? 16.609 -13.305 1.944 1 92.56 107 GLU A C 1
ATOM 788 O O . GLU A 1 107 ? 15.648 -13.328 2.727 1 92.56 107 GLU A O 1
ATOM 793 N N . MET A 1 108 ? 16.453 -13.398 0.664 1 95.38 108 MET A N 1
ATOM 794 C CA . MET A 1 108 ? 15.125 -13.477 0.055 1 95.38 108 MET A CA 1
ATOM 795 C C . MET A 1 108 ? 14.383 -14.727 0.526 1 95.38 108 MET A C 1
ATOM 797 O O . MET A 1 108 ? 13.203 -14.656 0.868 1 95.38 108 MET A O 1
ATOM 801 N N . CYS A 1 109 ? 15.031 -15.82 0.579 1 96.44 109 CYS A N 1
ATOM 802 C CA . CYS A 1 109 ? 14.422 -17.062 1.022 1 96.44 109 CYS A CA 1
ATOM 803 C C . CYS A 1 109 ? 14.039 -17 2.496 1 96.44 109 CYS A C 1
ATOM 805 O O . CYS A 1 109 ? 12.961 -17.438 2.885 1 96.44 109 CYS A O 1
ATOM 807 N N . LEU A 1 110 ? 14.914 -16.375 3.277 1 95.19 110 LEU A N 1
ATOM 808 C CA . LEU A 1 110 ? 14.664 -16.297 4.715 1 95.19 110 LEU A CA 1
ATOM 809 C C . LEU A 1 110 ? 13.453 -15.422 5.004 1 95.19 110 LEU A C 1
ATOM 811 O O . LEU A 1 110 ? 12.734 -15.656 5.98 1 95.19 110 LEU A O 1
ATOM 815 N N . TYR A 1 111 ? 13.203 -14.445 4.129 1 92.38 111 TYR A N 1
ATOM 816 C CA . TYR A 1 111 ? 12.078 -13.539 4.348 1 92.38 111 TYR A CA 1
ATOM 817 C C . TYR A 1 111 ? 10.836 -14.023 3.617 1 92.38 111 TYR A C 1
ATOM 819 O O . TYR A 1 111 ? 9.82 -13.32 3.568 1 92.38 111 TYR A O 1
ATOM 827 N N . GLY A 1 112 ? 10.898 -15.203 3.004 1 94.69 112 GLY A N 1
ATOM 828 C CA . GLY A 1 112 ? 9.742 -15.797 2.359 1 94.69 112 GLY A CA 1
ATOM 829 C C . GLY A 1 112 ? 9.562 -15.352 0.92 1 94.69 112 GLY A C 1
ATOM 830 O O . GLY A 1 112 ? 8.516 -15.586 0.316 1 94.69 112 GLY A O 1
ATOM 831 N N . TYR A 1 113 ? 10.578 -14.625 0.367 1 96 113 TYR A N 1
ATOM 832 C CA . TYR A 1 113 ? 10.531 -14.172 -1.018 1 96 113 TYR A CA 1
ATOM 833 C C . TYR A 1 113 ? 11.305 -15.117 -1.931 1 96 113 TYR A C 1
ATOM 835 O O . TYR A 1 113 ? 12.148 -14.68 -2.715 1 96 113 TYR A O 1
ATOM 843 N N . GLU A 1 114 ? 10.914 -16.359 -1.868 1 96.5 114 GLU A N 1
ATOM 844 C CA . GLU A 1 114 ? 11.641 -17.422 -2.562 1 96.5 114 GLU A CA 1
ATOM 845 C C . GLU A 1 114 ? 11.656 -17.188 -4.07 1 96.5 114 GLU A C 1
ATOM 847 O O . GLU A 1 114 ? 12.617 -17.547 -4.75 1 96.5 114 GLU A O 1
ATOM 852 N N . SER A 1 115 ? 10.633 -16.547 -4.555 1 94.81 115 SER A N 1
ATOM 853 C CA . SER A 1 115 ? 10.508 -16.297 -5.984 1 94.81 115 SER A CA 1
ATOM 854 C C . SER A 1 115 ? 11.586 -15.328 -6.469 1 94.81 115 SER A C 1
ATOM 856 O O . SER A 1 115 ? 11.805 -15.188 -7.676 1 94.81 115 SER A O 1
ATOM 858 N N . LYS A 1 116 ? 12.273 -14.68 -5.52 1 95.5 116 LYS A N 1
ATOM 859 C CA . LYS A 1 116 ? 13.297 -13.703 -5.898 1 95.5 116 LYS A CA 1
ATOM 860 C C . LYS A 1 116 ? 14.695 -14.219 -5.57 1 95.5 116 LYS A C 1
ATOM 862 O O . LYS A 1 116 ? 15.672 -13.477 -5.68 1 95.5 116 LYS A O 1
ATOM 867 N N . CYS A 1 117 ? 14.812 -15.453 -5.18 1 96.69 117 CYS A N 1
ATOM 868 C CA . CYS A 1 117 ? 16.109 -16.094 -4.988 1 96.69 117 CYS A CA 1
ATOM 869 C C . CYS A 1 117 ? 16.891 -16.156 -6.297 1 96.69 117 CYS A C 1
ATOM 871 O O . CYS A 1 117 ? 16.344 -16.547 -7.332 1 96.69 117 CYS A O 1
ATOM 873 N N . THR A 1 118 ? 18.125 -15.789 -6.273 1 95.88 118 THR A N 1
ATOM 874 C CA . THR A 1 118 ? 18.938 -15.773 -7.48 1 95.88 118 THR A CA 1
ATOM 875 C C . THR A 1 118 ? 19.234 -17.188 -7.949 1 95.88 118 THR A C 1
ATOM 877 O O . THR A 1 118 ? 19.641 -17.406 -9.102 1 95.88 118 THR A O 1
ATOM 880 N N . LEU A 1 119 ? 19.062 -18.141 -7.102 1 96.5 119 LEU A N 1
ATOM 881 C CA . LEU A 1 119 ? 19.359 -19.531 -7.434 1 96.5 119 LEU A CA 1
ATOM 882 C C . LEU A 1 119 ? 18.062 -20.312 -7.652 1 96.5 119 LEU A C 1
ATOM 884 O O . LEU A 1 119 ? 18.094 -21.547 -7.734 1 96.5 119 LEU A O 1
ATOM 888 N N . ARG A 1 120 ? 17.016 -19.594 -7.742 1 96.25 120 ARG A N 1
ATOM 889 C CA . ARG A 1 120 ? 15.742 -20.281 -7.879 1 96.25 120 ARG A CA 1
ATOM 890 C C . ARG A 1 120 ? 15.664 -21.016 -9.211 1 96.25 120 ARG A C 1
ATOM 892 O O . ARG A 1 120 ? 16.297 -20.625 -10.188 1 96.25 120 ARG A O 1
ATOM 899 N N . LYS A 1 121 ? 14.969 -22.109 -9.258 1 96.19 121 LYS A N 1
ATOM 900 C CA . LYS A 1 121 ? 14.523 -22.797 -10.469 1 96.19 121 LYS A CA 1
ATOM 901 C C . LYS A 1 121 ? 13.023 -22.625 -10.68 1 96.19 121 LYS A C 1
ATOM 903 O O . LYS A 1 121 ? 12.242 -22.656 -9.719 1 96.19 121 LYS A O 1
ATOM 908 N N . VAL A 1 122 ? 12.648 -22.328 -11.898 1 96.19 122 VAL A N 1
ATOM 909 C CA . VAL A 1 122 ? 11.25 -22.062 -12.219 1 96.19 122 VAL A CA 1
ATOM 910 C C . VAL A 1 122 ? 10.703 -23.172 -13.109 1 96.19 122 VAL A C 1
ATOM 912 O O . VAL A 1 122 ? 11.219 -23.406 -14.211 1 96.19 122 VAL A O 1
ATOM 915 N N . SER A 1 123 ? 9.68 -23.844 -12.602 1 97.12 123 SER A N 1
ATOM 916 C CA . SER A 1 123 ? 9.062 -24.938 -13.336 1 97.12 123 SER A CA 1
ATOM 917 C C . SER A 1 123 ? 8.484 -24.469 -14.664 1 97.12 123 SER A C 1
ATOM 919 O O . SER A 1 123 ? 7.66 -23.562 -14.703 1 97.12 123 SER A O 1
ATOM 921 N N . GLY A 1 124 ? 8.945 -25.109 -15.75 1 95.75 124 GLY A N 1
ATOM 922 C CA . GLY A 1 124 ? 8.406 -24.781 -17.062 1 95.75 124 GLY A CA 1
ATOM 923 C C . GLY A 1 124 ? 9.086 -23.578 -17.703 1 95.75 124 GLY A C 1
ATOM 924 O O . GLY A 1 124 ? 8.766 -23.219 -18.828 1 95.75 124 GLY A O 1
ATOM 925 N N . LEU A 1 125 ? 9.906 -22.953 -17 1 94.69 125 LEU A N 1
ATOM 926 C CA . LEU A 1 125 ? 10.688 -21.812 -17.469 1 94.69 125 LEU A CA 1
ATOM 927 C C . LEU A 1 125 ? 12.172 -22.016 -17.203 1 94.69 125 LEU A C 1
ATOM 929 O O . LEU A 1 125 ? 12.672 -21.625 -16.141 1 94.69 125 LEU A O 1
ATOM 933 N N . GLY A 1 126 ? 12.891 -22.531 -18.156 1 91.31 126 GLY A N 1
ATOM 934 C CA . GLY A 1 126 ? 14.305 -22.828 -18 1 91.31 126 GLY A CA 1
ATOM 935 C C . GLY A 1 126 ? 14.555 -24.125 -17.266 1 91.31 126 GLY A C 1
ATOM 936 O O . GLY A 1 126 ? 15.68 -24.641 -17.25 1 91.31 126 GLY A O 1
ATOM 937 N N . HIS A 1 127 ? 13.688 -24.547 -16.562 1 94.5 127 HIS A N 1
ATOM 938 C CA . HIS A 1 127 ? 13.633 -25.828 -15.883 1 94.5 127 HIS A CA 1
ATOM 939 C C . HIS A 1 127 ? 12.453 -26.672 -16.359 1 94.5 127 HIS A C 1
ATOM 941 O O . HIS A 1 127 ? 11.359 -26.141 -16.578 1 94.5 127 HIS A O 1
ATOM 947 N N . PRO A 1 128 ? 12.648 -27.969 -16.625 1 95.69 128 PRO A N 1
ATOM 948 C CA . PRO A 1 128 ? 11.508 -28.766 -17.094 1 95.69 128 PRO A CA 1
ATOM 949 C C . PRO A 1 128 ? 10.312 -28.688 -16.141 1 95.69 128 PRO A C 1
ATOM 951 O O . PRO A 1 128 ? 10.492 -28.75 -14.922 1 95.69 128 PRO A O 1
ATOM 954 N N . GLY A 1 129 ? 9.148 -28.578 -16.797 1 97.81 129 GLY A N 1
ATOM 955 C CA . GLY A 1 129 ? 7.949 -28.391 -15.992 1 97.81 129 GLY A CA 1
ATOM 956 C C . GLY A 1 129 ? 7.129 -29.656 -15.828 1 97.81 129 GLY A C 1
ATOM 957 O O . GLY A 1 129 ? 7.656 -30.766 -15.945 1 97.81 129 GLY A O 1
ATOM 958 N N . THR A 1 130 ? 5.859 -29.484 -15.508 1 98.62 130 THR A N 1
ATOM 959 C CA . THR A 1 130 ? 5 -30.562 -15.047 1 98.62 130 THR A CA 1
ATOM 960 C C . THR A 1 130 ? 4.285 -31.219 -16.234 1 98.62 130 THR A C 1
ATOM 962 O O . THR A 1 130 ? 3.568 -32.219 -16.062 1 98.62 130 THR A O 1
ATOM 965 N N . PHE A 1 131 ? 4.461 -30.672 -17.453 1 98.62 131 PHE A N 1
ATOM 966 C CA . PHE A 1 131 ? 3.883 -31.328 -18.625 1 98.62 131 PHE A CA 1
ATOM 967 C C . PHE A 1 131 ? 4.715 -32.531 -19.031 1 98.62 131 PHE A C 1
ATOM 969 O O . PHE A 1 131 ? 5.164 -32.625 -20.172 1 98.62 131 PHE A O 1
ATOM 976 N N . GLN A 1 132 ? 4.883 -33.438 -18.188 1 98.25 132 GLN A N 1
ATOM 977 C CA . GLN A 1 132 ? 5.566 -34.688 -18.391 1 98.25 132 GLN A CA 1
ATOM 978 C C . GLN A 1 132 ? 5.176 -35.719 -17.328 1 98.25 132 GLN A C 1
ATOM 980 O O . GLN A 1 132 ? 4.703 -35.344 -16.25 1 98.25 132 GLN A O 1
ATOM 985 N N . GLN A 1 133 ? 5.398 -36.938 -17.578 1 98.25 133 GLN A N 1
ATOM 986 C CA . GLN A 1 133 ? 4.875 -38 -16.734 1 98.25 133 GLN A CA 1
ATOM 987 C C . GLN A 1 133 ? 5.754 -38.188 -15.5 1 98.25 133 GLN A C 1
ATOM 989 O O . GLN A 1 133 ? 5.273 -38.625 -14.453 1 98.25 133 GLN A O 1
ATOM 994 N N . TYR A 1 134 ? 7.066 -37.969 -15.648 1 98.25 134 TYR A N 1
ATOM 995 C CA . TYR A 1 134 ? 8 -38.094 -14.539 1 98.25 134 TYR A CA 1
ATOM 996 C C . TYR A 1 134 ? 8.914 -36.875 -14.461 1 98.25 134 TYR A C 1
ATOM 998 O O . TYR A 1 134 ? 9.406 -36.406 -15.484 1 98.25 134 TYR A O 1
ATOM 1006 N N . LEU A 1 135 ? 9.125 -36.375 -13.305 1 97.44 135 LEU A N 1
ATOM 1007 C CA . LEU A 1 135 ? 10.094 -35.312 -13.141 1 97.44 135 LEU A CA 1
ATOM 1008 C C . LEU A 1 135 ? 10.75 -35.375 -11.766 1 97.44 135 LEU A C 1
ATOM 1010 O O . LEU A 1 135 ? 10.211 -35.969 -10.844 1 97.44 135 LEU A O 1
ATOM 1014 N N . VAL A 1 136 ? 11.93 -34.812 -11.68 1 97.62 136 VAL A N 1
ATOM 1015 C CA . VAL A 1 136 ? 12.633 -34.719 -10.406 1 97.62 136 VAL A CA 1
ATOM 1016 C C . VAL A 1 136 ? 12.391 -33.344 -9.789 1 97.62 136 VAL A C 1
ATOM 1018 O O . VAL A 1 136 ? 12.25 -32.344 -10.508 1 97.62 136 VAL A O 1
ATOM 1021 N N . THR A 1 137 ? 12.266 -33.281 -8.5 1 97.25 137 THR A N 1
ATOM 1022 C CA . THR A 1 137 ? 12.148 -32.031 -7.762 1 97.25 137 THR A CA 1
ATOM 1023 C C . THR A 1 137 ? 12.852 -32.125 -6.414 1 97.25 137 THR A C 1
ATOM 1025 O O . THR A 1 137 ? 13.195 -33.219 -5.965 1 97.25 137 THR A O 1
ATOM 1028 N N . ASN A 1 138 ? 13.18 -30.984 -5.848 1 96.31 138 ASN A N 1
ATOM 1029 C CA . ASN A 1 138 ? 13.75 -30.938 -4.504 1 96.31 138 ASN A CA 1
ATOM 1030 C C . ASN A 1 138 ? 12.75 -31.422 -3.459 1 96.31 138 ASN A C 1
ATOM 1032 O O . ASN A 1 138 ? 11.609 -30.953 -3.41 1 96.31 138 ASN A O 1
ATOM 1036 N N . ALA A 1 139 ? 13.18 -32.375 -2.609 1 97.44 139 ALA A N 1
ATOM 1037 C CA . ALA A 1 139 ? 12.305 -33 -1.616 1 97.44 139 ALA A CA 1
ATOM 1038 C C . ALA A 1 139 ? 11.75 -31.969 -0.647 1 97.44 139 ALA A C 1
ATOM 1040 O O . ALA A 1 139 ? 10.609 -32.062 -0.198 1 97.44 139 ALA A O 1
ATOM 1041 N N . GLN A 1 140 ? 12.523 -30.969 -0.339 1 94.69 140 GLN A N 1
ATOM 1042 C CA . GLN A 1 140 ? 12.133 -29.969 0.64 1 94.69 140 GLN A CA 1
ATOM 1043 C C . GLN A 1 140 ? 11.195 -28.938 0.017 1 94.69 140 GLN A C 1
ATOM 1045 O O . GLN A 1 140 ? 10.484 -28.219 0.73 1 94.69 140 GLN A O 1
ATOM 1050 N N . TYR A 1 141 ? 11.188 -28.875 -1.258 1 96.5 141 TYR A N 1
ATOM 1051 C CA . TYR A 1 141 ? 10.43 -27.812 -1.911 1 96.5 141 TYR A CA 1
ATOM 1052 C C . TYR A 1 141 ? 9.086 -28.328 -2.406 1 96.5 141 TYR A C 1
ATOM 1054 O O . TYR A 1 141 ? 8.172 -27.547 -2.664 1 96.5 141 TYR A O 1
ATOM 1062 N N . ALA A 1 142 ? 8.969 -29.656 -2.59 1 97.75 142 ALA A N 1
ATOM 1063 C CA . ALA A 1 142 ? 7.691 -30.25 -2.984 1 97.75 142 ALA A CA 1
ATOM 1064 C C . ALA A 1 142 ? 6.617 -29.984 -1.933 1 97.75 142 ALA A C 1
ATOM 1066 O O . ALA A 1 142 ? 6.898 -30.016 -0.732 1 97.75 142 ALA A O 1
ATOM 1067 N N . THR A 1 143 ? 5.441 -29.688 -2.377 1 98.25 143 THR A N 1
ATOM 1068 C CA . THR A 1 143 ? 4.336 -29.375 -1.479 1 98.25 143 THR A CA 1
ATOM 1069 C C . THR A 1 143 ? 3.553 -30.641 -1.126 1 98.25 143 THR A C 1
ATOM 1071 O O . THR A 1 143 ? 3.062 -31.328 -2.014 1 98.25 143 THR A O 1
ATOM 1074 N N . PRO A 1 144 ? 3.43 -30.938 0.143 1 98.06 144 PRO A N 1
ATOM 1075 C CA . PRO A 1 144 ? 2.566 -32.094 0.477 1 98.06 144 PRO A CA 1
ATOM 1076 C C . PRO A 1 144 ? 1.106 -31.844 0.095 1 98.06 144 PRO A C 1
ATOM 1078 O O . PRO A 1 144 ? 0.574 -30.75 0.325 1 98.06 144 PRO A O 1
ATOM 1081 N N . ILE A 1 145 ? 0.496 -32.781 -0.469 1 98.44 145 ILE A N 1
ATOM 1082 C CA . ILE A 1 145 ? -0.92 -32.719 -0.812 1 98.44 145 ILE A CA 1
ATOM 1083 C C . ILE A 1 145 ? -1.748 -33.406 0.275 1 98.44 145 ILE A C 1
ATOM 1085 O O . ILE A 1 145 ? -1.514 -34.562 0.604 1 98.44 145 ILE A O 1
ATOM 1089 N N . PRO A 1 146 ? -2.662 -32.688 0.83 1 97.12 146 PRO A N 1
ATOM 1090 C CA . PRO A 1 146 ? -3.475 -33.312 1.881 1 97.12 146 PRO A CA 1
ATOM 1091 C C . PRO A 1 146 ? -4.195 -34.562 1.407 1 97.12 146 PRO A C 1
ATOM 1093 O O . PRO A 1 146 ? -4.594 -34.656 0.243 1 97.12 146 PRO A O 1
ATOM 1096 N N . ASP A 1 147 ? -4.453 -35.406 2.357 1 94.19 147 ASP A N 1
ATOM 1097 C CA . ASP A 1 147 ? -5.16 -36.656 2.068 1 94.19 147 ASP A CA 1
ATOM 1098 C C . ASP A 1 147 ? -6.594 -36.375 1.618 1 94.19 147 ASP A C 1
ATOM 1100 O O . ASP A 1 147 ? -7.25 -35.469 2.139 1 94.19 147 ASP A O 1
ATOM 1104 N N . GLY A 1 148 ? -6.988 -37.094 0.66 1 92.12 148 GLY A N 1
ATOM 1105 C CA . GLY A 1 148 ? -8.383 -37.062 0.264 1 92.12 148 GLY A CA 1
ATOM 1106 C C . GLY A 1 148 ? -8.68 -35.969 -0.746 1 92.12 148 GLY A C 1
ATOM 1107 O O . GLY A 1 148 ? -9.797 -35.875 -1.272 1 92.12 148 GLY A O 1
ATOM 1108 N N . VAL A 1 149 ? -7.738 -35.156 -0.967 1 95.5 149 VAL A N 1
ATOM 1109 C CA . VAL A 1 149 ? -7.941 -34.062 -1.914 1 95.5 149 VAL A CA 1
ATOM 1110 C C . VAL A 1 149 ? -7.789 -34.562 -3.342 1 95.5 149 VAL A C 1
ATOM 1112 O O . VAL A 1 149 ? -6.883 -35.375 -3.633 1 95.5 149 VAL A O 1
ATOM 1115 N N . ASP A 1 150 ? -8.711 -34.219 -4.176 1 97.31 150 ASP A N 1
ATOM 1116 C CA . ASP A 1 150 ? -8.641 -34.562 -5.59 1 97.31 150 ASP A CA 1
ATOM 1117 C C . ASP A 1 150 ? -7.449 -33.906 -6.27 1 97.31 150 ASP A C 1
ATOM 1119 O O . ASP A 1 150 ? -7.258 -32.688 -6.148 1 97.31 150 ASP A O 1
ATOM 1123 N N . SER A 1 151 ? -6.668 -34.688 -7 1 98 151 SER A N 1
ATOM 1124 C CA . SER A 1 151 ? -5.465 -34.156 -7.641 1 98 151 SER A CA 1
ATOM 1125 C C . SER A 1 151 ? -5.809 -33.125 -8.695 1 98 151 SER A C 1
ATOM 1127 O O . SER A 1 151 ? -5.098 -32.125 -8.844 1 98 151 SER A O 1
ATOM 1129 N N . ALA A 1 152 ? -6.852 -33.344 -9.43 1 98.19 152 ALA A N 1
ATOM 1130 C CA . ALA A 1 152 ? -7.254 -32.406 -10.477 1 98.19 152 ALA A CA 1
ATOM 1131 C C . ALA A 1 152 ? -7.629 -31.047 -9.883 1 98.19 152 ALA A C 1
ATOM 1133 O O . ALA A 1 152 ? -7.383 -30.016 -10.492 1 98.19 152 ALA A O 1
ATOM 1134 N N . LYS A 1 153 ? -8.211 -31.047 -8.719 1 97.94 153 LYS A N 1
ATOM 1135 C CA . LYS A 1 153 ? -8.633 -29.797 -8.07 1 97.94 153 LYS A CA 1
ATOM 1136 C C . LYS A 1 153 ? -7.457 -29.125 -7.363 1 97.94 153 LYS A C 1
ATOM 1138 O O . LYS A 1 153 ? -7.406 -27.906 -7.262 1 97.94 153 LYS A O 1
ATOM 1143 N N . ALA A 1 154 ? -6.484 -29.922 -6.918 1 98.5 154 ALA A N 1
ATOM 1144 C CA . ALA A 1 154 ? -5.328 -29.406 -6.195 1 98.5 154 ALA A CA 1
ATOM 1145 C C . ALA A 1 154 ? -4.34 -28.734 -7.148 1 98.5 154 ALA A C 1
ATOM 1147 O O . ALA A 1 154 ? -3.699 -27.75 -6.797 1 98.5 154 ALA A O 1
ATOM 1148 N N . ALA A 1 155 ? -4.211 -29.25 -8.328 1 98.5 155 ALA A N 1
ATOM 1149 C CA . ALA A 1 155 ? -3.152 -28.875 -9.258 1 98.5 155 ALA A CA 1
ATOM 1150 C C . ALA A 1 155 ? -3.189 -27.375 -9.547 1 98.5 155 ALA A C 1
ATOM 1152 O O . ALA A 1 155 ? -2.195 -26.672 -9.352 1 98.5 155 ALA A O 1
ATOM 1153 N N . PRO A 1 156 ? -4.387 -26.844 -9.914 1 97.62 156 PRO A N 1
ATOM 1154 C CA . PRO A 1 156 ? -4.426 -25.422 -10.234 1 97.62 156 PRO A CA 1
ATOM 1155 C C . PRO A 1 156 ? -4.121 -24.531 -9.031 1 97.62 156 PRO A C 1
ATOM 1157 O O . PRO A 1 156 ? -3.801 -23.344 -9.195 1 97.62 156 PRO A O 1
ATOM 1160 N N . LEU A 1 157 ? -4.227 -25.047 -7.809 1 98.25 157 LEU A N 1
ATOM 1161 C CA . LEU A 1 157 ? -3.99 -24.25 -6.609 1 98.25 157 LEU A CA 1
ATOM 1162 C C . LEU A 1 157 ? -2.496 -24.062 -6.371 1 98.25 157 LEU A C 1
ATOM 1164 O O . LEU A 1 157 ? -2.096 -23.203 -5.574 1 98.25 157 LEU A O 1
ATOM 1168 N N . LEU A 1 158 ? -1.662 -24.797 -7.082 1 98.25 158 LEU A N 1
ATOM 1169 C CA . LEU A 1 158 ? -0.218 -24.766 -6.883 1 98.25 158 LEU A CA 1
ATOM 1170 C C . LEU A 1 158 ? 0.417 -23.609 -7.656 1 98.25 158 LEU A C 1
ATOM 1172 O O . LEU A 1 158 ? 1.641 -23.469 -7.668 1 98.25 158 LEU A O 1
ATOM 1176 N N . CYS A 1 159 ? -0.336 -22.797 -8.281 1 97.44 159 CYS A N 1
ATOM 1177 C CA . CYS A 1 159 ? 0.059 -21.516 -8.828 1 97.44 159 CYS A CA 1
ATOM 1178 C C . CYS A 1 159 ? -1.062 -20.484 -8.672 1 97.44 159 CYS A C 1
ATOM 1180 O O . CYS A 1 159 ? -0.991 -19.609 -7.816 1 97.44 159 CYS A O 1
ATOM 1182 N N . GLY A 1 160 ? -2.168 -20.734 -9.391 1 96.31 160 GLY A N 1
ATOM 1183 C CA . GLY A 1 160 ? -3.289 -19.812 -9.32 1 96.31 160 GLY A CA 1
ATOM 1184 C C . GLY A 1 160 ? -3.83 -19.641 -7.914 1 96.31 160 GLY A C 1
ATOM 1185 O O . GLY A 1 160 ? -4.086 -18.516 -7.473 1 96.31 160 GLY A O 1
ATOM 1186 N N . GLY A 1 161 ? -4.059 -20.75 -7.242 1 97.69 161 GLY A N 1
ATOM 1187 C CA . GLY A 1 161 ? -4.547 -20.703 -5.875 1 97.69 161 GLY A CA 1
ATOM 1188 C C . GLY A 1 161 ? -3.623 -19.938 -4.938 1 97.69 161 GLY A C 1
ATOM 1189 O O . GLY A 1 161 ? -4.062 -19.062 -4.199 1 97.69 161 GLY A O 1
ATOM 1190 N N . ILE A 1 162 ? -2.32 -20.297 -5 1 97.94 162 ILE A N 1
ATOM 1191 C CA . ILE A 1 162 ? -1.322 -19.625 -4.176 1 97.94 162 ILE A CA 1
ATOM 1192 C C . ILE A 1 162 ? -1.348 -18.125 -4.461 1 97.94 162 ILE A C 1
ATOM 1194 O O . ILE A 1 162 ? -1.304 -17.312 -3.535 1 97.94 162 ILE A O 1
ATOM 1198 N N . THR A 1 163 ? -1.429 -17.797 -5.684 1 97.69 163 THR A N 1
ATOM 1199 C CA . THR A 1 163 ? -1.363 -16.422 -6.145 1 97.69 163 THR A CA 1
ATOM 1200 C C . THR A 1 163 ? -2.482 -15.586 -5.523 1 97.69 163 THR A C 1
ATOM 1202 O O . THR A 1 163 ? -2.223 -14.555 -4.898 1 97.69 163 THR A O 1
ATOM 1205 N N . VAL A 1 164 ? -3.697 -16.047 -5.586 1 98.25 164 VAL A N 1
ATOM 1206 C CA . VAL A 1 164 ? -4.809 -15.219 -5.125 1 98.25 164 VAL A CA 1
ATOM 1207 C C . VAL A 1 164 ? -4.953 -15.352 -3.609 1 98.25 164 VAL A C 1
ATOM 1209 O O . VAL A 1 164 ? -5.418 -14.43 -2.941 1 98.25 164 VAL A O 1
ATOM 1212 N N . TYR A 1 165 ? -4.574 -16.5 -3.021 1 98.56 165 TYR A N 1
ATOM 1213 C CA . TYR A 1 165 ? -4.559 -16.641 -1.57 1 98.56 165 TYR A CA 1
ATOM 1214 C C . TYR A 1 165 ? -3.66 -15.594 -0.928 1 98.56 165 TYR A C 1
ATOM 1216 O O . TYR A 1 165 ? -4.066 -14.906 0.012 1 98.56 165 TYR A O 1
ATOM 1224 N N . VAL A 1 166 ? -2.461 -15.484 -1.506 1 98.25 166 VAL A N 1
ATOM 1225 C CA . VAL A 1 166 ? -1.512 -14.508 -0.979 1 98.25 166 VAL A CA 1
ATOM 1226 C C . VAL A 1 166 ? -2.002 -13.094 -1.28 1 98.25 166 VAL A C 1
ATOM 1228 O O . VAL A 1 166 ? -1.812 -12.18 -0.473 1 98.25 166 VAL A O 1
ATOM 1231 N N . ALA A 1 167 ? -2.592 -12.859 -2.418 1 98.69 167 ALA A N 1
ATOM 1232 C CA . ALA A 1 167 ? -3.139 -11.547 -2.758 1 98.69 167 ALA A CA 1
ATOM 1233 C C . ALA A 1 167 ? -4.188 -11.117 -1.741 1 98.69 167 ALA A C 1
ATOM 1235 O O . ALA A 1 167 ? -4.195 -9.961 -1.303 1 98.69 167 ALA A O 1
ATOM 1236 N N . LEU A 1 168 ? -5.055 -12.039 -1.366 1 98.75 168 LEU A N 1
ATOM 1237 C CA . LEU A 1 168 ? -6.086 -11.734 -0.38 1 98.75 168 LEU A CA 1
ATOM 1238 C C . LEU A 1 168 ? -5.473 -11.469 0.989 1 98.75 168 LEU A C 1
ATOM 1240 O O . LEU A 1 168 ? -5.949 -10.617 1.734 1 98.75 168 LEU A O 1
ATOM 1244 N N . GLN A 1 169 ? -4.457 -12.227 1.331 1 97.94 169 GLN A N 1
ATOM 1245 C CA . GLN A 1 169 ? -3.754 -11.945 2.576 1 97.94 169 GLN A CA 1
ATOM 1246 C C . GLN A 1 169 ? -3.172 -10.531 2.564 1 97.94 169 GLN A C 1
ATOM 1248 O O . GLN A 1 169 ? -3.256 -9.812 3.561 1 97.94 169 GLN A O 1
ATOM 1253 N N . ARG A 1 170 ? -2.629 -10.141 1.449 1 97.69 170 ARG A N 1
ATOM 1254 C CA . ARG A 1 170 ? -1.982 -8.844 1.331 1 97.69 170 ARG A CA 1
ATOM 1255 C C . ARG A 1 170 ? -3.01 -7.715 1.374 1 97.69 170 ARG A C 1
ATOM 1257 O O . ARG A 1 170 ? -2.68 -6.578 1.715 1 97.69 170 ARG A O 1
ATOM 1264 N N . ALA A 1 171 ? -4.234 -8.008 1.021 1 98.44 171 ALA A N 1
ATOM 1265 C CA . ALA A 1 171 ? -5.297 -7.012 1.093 1 98.44 171 ALA A CA 1
ATOM 1266 C C . ALA A 1 171 ? -5.59 -6.625 2.539 1 98.44 171 ALA A C 1
ATOM 1268 O O . ALA A 1 171 ? -6.152 -5.562 2.803 1 98.44 171 ALA A O 1
ATOM 1269 N N . GLU A 1 172 ? -5.273 -7.523 3.545 1 97.75 172 GLU A N 1
ATOM 1270 C CA . GLU A 1 172 ? -5.402 -7.266 4.977 1 97.75 172 GLU A CA 1
ATOM 1271 C C . GLU A 1 172 ? -6.832 -6.863 5.34 1 97.75 172 GLU A C 1
ATOM 1273 O O . GLU A 1 172 ? -7.047 -5.867 6.035 1 97.75 172 GLU A O 1
ATOM 1278 N N . LEU A 1 173 ? -7.766 -7.637 4.855 1 98.44 173 LEU A N 1
ATOM 1279 C CA . LEU A 1 173 ? -9.172 -7.363 5.117 1 98.44 173 LEU A CA 1
ATOM 1280 C C . LEU A 1 173 ? -9.648 -8.094 6.371 1 98.44 173 LEU A C 1
ATOM 1282 O O . LEU A 1 173 ? -9.086 -9.125 6.742 1 98.44 173 LEU A O 1
ATOM 1286 N N . SER A 1 174 ? -10.672 -7.551 6.992 1 97.75 174 SER A N 1
ATOM 1287 C CA . SER A 1 174 ? -11.359 -8.172 8.125 1 97.75 174 SER A CA 1
ATOM 1288 C C . SER A 1 174 ? -12.68 -8.805 7.691 1 97.75 174 SER A C 1
ATOM 1290 O O . SER A 1 174 ? -13.297 -8.359 6.719 1 97.75 174 SER A O 1
ATOM 1292 N N . PRO A 1 175 ? -13.094 -9.883 8.43 1 98.12 175 PRO A N 1
ATOM 1293 C CA . PRO A 1 175 ? -14.398 -10.469 8.109 1 98.12 175 PRO A CA 1
ATOM 1294 C C . PRO A 1 175 ? -15.516 -9.43 8.039 1 98.12 175 PRO A C 1
ATOM 1296 O O . PRO A 1 175 ? -15.539 -8.5 8.844 1 98.12 175 PRO A O 1
ATOM 1299 N N . GLY A 1 176 ? -16.375 -9.625 7.105 1 98.25 176 GLY A N 1
ATOM 1300 C CA . GLY A 1 176 ? -17.5 -8.719 6.941 1 98.25 176 GLY A CA 1
ATOM 1301 C C . GLY A 1 176 ? -17.234 -7.613 5.938 1 98.25 176 GLY A C 1
ATOM 1302 O O . GLY A 1 176 ? -18.172 -6.953 5.473 1 98.25 176 GLY A O 1
ATOM 1303 N N . GLN A 1 177 ? -15.984 -7.344 5.574 1 98.56 177 GLN A N 1
ATOM 1304 C CA . GLN A 1 177 ? -15.625 -6.297 4.621 1 98.56 177 GLN A CA 1
ATOM 1305 C C . GLN A 1 177 ? -15.781 -6.781 3.186 1 98.56 177 GLN A C 1
ATOM 1307 O O . GLN A 1 177 ? -15.852 -7.988 2.936 1 98.56 177 GLN A O 1
ATOM 1312 N N . TRP A 1 178 ? -15.875 -5.836 2.254 1 98.88 178 TRP A N 1
ATOM 1313 C CA . TRP A 1 178 ? -16.078 -6.121 0.839 1 98.88 178 TRP A CA 1
ATOM 1314 C C . TRP A 1 178 ? -14.758 -6.188 0.095 1 98.88 178 TRP A C 1
ATOM 1316 O O . TRP A 1 178 ? -13.883 -5.336 0.29 1 98.88 178 TRP A O 1
ATOM 1326 N N . VAL A 1 179 ? -14.609 -7.207 -0.725 1 98.94 179 VAL A N 1
ATOM 1327 C CA . VAL A 1 179 ? -13.531 -7.246 -1.712 1 98.94 179 VAL A CA 1
ATOM 1328 C C . VAL A 1 179 ? -14.125 -7.344 -3.115 1 98.94 179 VAL A C 1
ATOM 1330 O O . VAL A 1 179 ? -14.992 -8.18 -3.373 1 98.94 179 VAL A O 1
ATOM 1333 N N . ALA A 1 180 ? -13.773 -6.395 -3.949 1 98.94 180 ALA A N 1
ATOM 1334 C CA . ALA A 1 180 ? -14.102 -6.496 -5.367 1 98.94 180 ALA A CA 1
ATOM 1335 C C . ALA A 1 180 ? -13.047 -7.301 -6.117 1 98.94 180 ALA A C 1
ATOM 1337 O O . ALA A 1 180 ? -11.852 -7.195 -5.824 1 98.94 180 ALA A O 1
ATOM 1338 N N . ILE A 1 181 ? -13.469 -8.094 -7.023 1 98.75 181 ILE A N 1
ATOM 1339 C CA . ILE A 1 181 ? -12.562 -8.906 -7.828 1 98.75 181 ILE A CA 1
ATOM 1340 C C . ILE A 1 181 ? -12.812 -8.641 -9.312 1 98.75 181 ILE A C 1
ATOM 1342 O O . ILE A 1 181 ? -13.836 -9.055 -9.859 1 98.75 181 ILE A O 1
ATOM 1346 N N . SER A 1 182 ? -11.898 -7.895 -9.922 1 97.94 182 SER A N 1
ATOM 1347 C CA . SER A 1 182 ? -11.945 -7.727 -11.375 1 97.94 182 SER A CA 1
ATOM 1348 C C . SER A 1 182 ? -11.5 -8.992 -12.094 1 97.94 182 SER A C 1
ATOM 1350 O O . SER A 1 182 ? -10.43 -9.531 -11.812 1 97.94 182 SER A O 1
ATOM 1352 N N . GLY A 1 183 ? -12.305 -9.461 -13 1 94.44 183 GLY A N 1
ATOM 1353 C CA . GLY A 1 183 ? -12.094 -10.781 -13.578 1 94.44 183 GLY A CA 1
ATOM 1354 C C . GLY A 1 183 ? -12.602 -11.906 -12.695 1 94.44 183 GLY A C 1
ATOM 1355 O O . GLY A 1 183 ? -11.969 -12.961 -12.594 1 94.44 183 GLY A O 1
ATOM 1356 N N . GLY A 1 184 ? -13.703 -11.664 -12.109 1 94.44 184 GLY A N 1
ATOM 1357 C CA . GLY A 1 184 ? -14.203 -12.547 -11.07 1 94.44 184 GLY A CA 1
ATOM 1358 C C . GLY A 1 184 ? -14.539 -13.938 -11.578 1 94.44 184 GLY A C 1
ATOM 1359 O O . GLY A 1 184 ? -14.516 -14.906 -10.82 1 94.44 184 GLY A O 1
ATOM 1360 N N . GLY A 1 185 ? -14.883 -14.086 -12.828 1 92.06 185 GLY A N 1
ATOM 1361 C CA . GLY A 1 185 ? -15.258 -15.375 -13.391 1 92.06 185 GLY A CA 1
ATOM 1362 C C . GLY A 1 185 ? -14.109 -16.078 -14.07 1 92.06 185 GLY A C 1
ATOM 1363 O O . GLY A 1 185 ? -14.289 -17.172 -14.641 1 92.06 185 GLY A O 1
ATOM 1364 N N . GLY A 1 186 ? -12.984 -15.469 -14.023 1 90 186 GLY A N 1
ATOM 1365 C CA . GLY A 1 186 ? -11.82 -16.062 -14.672 1 90 186 GLY A CA 1
ATOM 1366 C C . GLY A 1 186 ? -11.102 -17.078 -13.805 1 90 186 GLY A C 1
ATOM 1367 O O . GLY A 1 186 ? -11.617 -17.484 -12.758 1 90 186 GLY A O 1
ATOM 1368 N N . GLY A 1 187 ? -9.961 -17.578 -14.297 1 90.25 187 GLY A N 1
ATOM 1369 C CA . GLY A 1 187 ? -9.203 -18.609 -13.602 1 90.25 187 GLY A CA 1
ATOM 1370 C C . GLY A 1 187 ? -8.734 -18.188 -12.227 1 90.25 187 GLY A C 1
ATOM 1371 O O . GLY A 1 187 ? -8.906 -18.922 -11.25 1 90.25 187 GLY A O 1
ATOM 1372 N N . LEU A 1 188 ? -8.195 -17 -12.133 1 93.75 188 LEU A N 1
ATOM 1373 C CA . LEU A 1 188 ? -7.73 -16.484 -10.844 1 93.75 188 LEU A CA 1
ATOM 1374 C C . LEU A 1 188 ? -8.898 -15.961 -10.016 1 93.75 188 LEU A C 1
ATOM 1376 O O . LEU A 1 188 ? -9.016 -16.297 -8.828 1 93.75 188 LEU A O 1
ATOM 1380 N N . GLY A 1 189 ? -9.766 -15.258 -10.695 1 95.75 189 GLY A N 1
ATOM 1381 C CA . GLY A 1 189 ? -10.859 -14.594 -9.992 1 95.75 189 GLY A CA 1
ATOM 1382 C C . GLY A 1 189 ? -11.82 -15.57 -9.336 1 95.75 189 GLY A C 1
ATOM 1383 O O . GLY A 1 189 ? -12.32 -15.312 -8.242 1 95.75 189 GLY A O 1
ATOM 1384 N N . SER A 1 190 ? -12.117 -16.656 -9.992 1 96.19 190 SER A N 1
ATOM 1385 C CA . SER A 1 190 ? -13.031 -17.641 -9.43 1 96.19 190 SER A CA 1
ATOM 1386 C C . SER A 1 190 ? -12.461 -18.281 -8.172 1 96.19 190 SER A C 1
ATOM 1388 O O . SER A 1 190 ? -13.203 -18.562 -7.223 1 96.19 190 SER A O 1
ATOM 1390 N N . LEU A 1 191 ? -11.156 -18.484 -8.156 1 97.56 191 LEU A N 1
ATOM 1391 C CA . LEU A 1 191 ? -10.5 -18.984 -6.953 1 97.56 191 LEU A CA 1
ATOM 1392 C C . LEU A 1 191 ? -10.508 -17.922 -5.852 1 97.56 191 LEU A C 1
ATOM 1394 O O . LEU A 1 191 ? -10.789 -18.234 -4.691 1 97.56 191 LEU A O 1
ATOM 1398 N N . ALA A 1 192 ? -10.266 -16.719 -6.23 1 98.5 192 ALA A N 1
ATOM 1399 C CA . ALA A 1 192 ? -10.234 -15.609 -5.273 1 98.5 192 ALA A CA 1
ATOM 1400 C C . ALA A 1 192 ? -11.578 -15.453 -4.57 1 98.5 192 ALA A C 1
ATOM 1402 O O . ALA A 1 192 ? -11.625 -15.234 -3.357 1 98.5 192 ALA A O 1
ATOM 1403 N N . THR A 1 193 ? -12.641 -15.555 -5.355 1 98.44 193 THR A N 1
ATOM 1404 C CA . THR A 1 193 ? -13.977 -15.445 -4.789 1 98.44 193 THR A CA 1
ATOM 1405 C C . THR A 1 193 ? -14.188 -16.5 -3.699 1 98.44 193 THR A C 1
ATOM 1407 O O . THR A 1 193 ? -14.656 -16.172 -2.605 1 98.44 193 THR A O 1
ATOM 1410 N N . GLN A 1 194 ? -13.812 -17.672 -3.951 1 98.5 194 GLN A N 1
ATOM 1411 C CA . GLN A 1 194 ? -14.031 -18.75 -2.996 1 98.5 194 GLN A CA 1
ATOM 1412 C C . GLN A 1 194 ? -13.164 -18.562 -1.753 1 98.5 194 GLN A C 1
ATOM 1414 O O . GLN A 1 194 ? -13.648 -18.719 -0.627 1 98.5 194 GLN A O 1
ATOM 1419 N N . TYR A 1 195 ? -11.852 -18.266 -1.943 1 98.69 195 TYR A N 1
ATOM 1420 C CA . TYR A 1 195 ? -10.992 -18 -0.794 1 98.69 195 TYR A CA 1
ATOM 1421 C C . TYR A 1 195 ? -11.523 -16.844 0.044 1 98.69 195 TYR A C 1
ATOM 1423 O O . TYR A 1 195 ? -11.5 -16.906 1.275 1 98.69 195 TYR A O 1
ATOM 1431 N N . ALA A 1 196 ? -11.969 -15.773 -0.624 1 98.81 196 ALA A N 1
ATOM 1432 C CA . ALA A 1 196 ? -12.523 -14.617 0.085 1 98.81 196 ALA A CA 1
ATOM 1433 C C . ALA A 1 196 ? -13.688 -15.031 0.977 1 98.81 196 ALA A C 1
ATOM 1435 O O . ALA A 1 196 ? -13.797 -14.57 2.117 1 98.81 196 ALA A O 1
ATOM 1436 N N . LYS A 1 197 ? -14.5 -15.898 0.461 1 98.62 197 LYS A N 1
ATOM 1437 C CA . LYS A 1 197 ? -15.648 -16.375 1.231 1 98.62 197 LYS A CA 1
ATOM 1438 C C . LYS A 1 197 ? -15.195 -17.156 2.465 1 98.62 197 LYS A C 1
ATOM 1440 O O . LYS A 1 197 ? -15.789 -17.016 3.537 1 98.62 197 LYS A O 1
ATOM 1445 N N . THR A 1 198 ? -14.156 -17.938 2.33 1 98.19 198 THR A N 1
ATOM 1446 C CA . THR A 1 198 ? -13.641 -18.688 3.473 1 98.19 198 THR A CA 1
ATOM 1447 C C . THR A 1 198 ? -13.086 -17.734 4.531 1 98.19 198 THR A C 1
ATOM 1449 O O . THR A 1 198 ? -13.031 -18.094 5.715 1 98.19 198 THR A O 1
ATOM 1452 N N . MET A 1 199 ? -12.766 -16.531 4.148 1 98 199 MET A N 1
ATOM 1453 C CA . MET A 1 199 ? -12.195 -15.539 5.051 1 98 199 MET A CA 1
ATOM 1454 C C . MET A 1 199 ? -13.281 -14.656 5.648 1 98 199 MET A C 1
ATOM 1456 O O . MET A 1 199 ? -12.992 -13.727 6.402 1 98 199 MET A O 1
ATOM 1460 N N . GLY A 1 200 ? -14.516 -14.906 5.324 1 98.56 200 GLY A N 1
ATOM 1461 C CA . GLY A 1 200 ? -15.633 -14.164 5.879 1 98.56 200 GLY A CA 1
ATOM 1462 C C . GLY A 1 200 ? -15.883 -12.836 5.18 1 98.56 200 GLY A C 1
ATOM 1463 O O . GLY A 1 200 ? -16.484 -11.93 5.754 1 98.56 200 GLY A O 1
ATOM 1464 N N . LEU A 1 201 ? -15.43 -12.688 3.947 1 98.81 201 LEU A N 1
ATOM 1465 C CA . LEU A 1 201 ? -15.562 -11.43 3.219 1 98.81 201 LEU A CA 1
ATOM 1466 C C . LEU A 1 201 ? -16.797 -11.453 2.324 1 98.81 201 LEU A C 1
ATOM 1468 O O . LEU A 1 201 ? -17.281 -12.523 1.957 1 98.81 201 LEU A O 1
ATOM 1472 N N . HIS A 1 202 ? -17.344 -10.281 2.041 1 98.88 202 HIS A N 1
ATOM 1473 C CA . HIS A 1 202 ? -18.297 -10.109 0.949 1 98.88 202 HIS A CA 1
ATOM 1474 C C . HIS A 1 202 ? -17.578 -9.883 -0.377 1 98.88 202 HIS A C 1
ATOM 1476 O O . HIS A 1 202 ? -16.562 -9.195 -0.424 1 98.88 202 HIS A O 1
ATOM 1482 N N . VAL A 1 203 ? -18.172 -10.461 -1.444 1 98.94 203 VAL A N 1
ATOM 1483 C CA . VAL A 1 203 ? -17.453 -10.406 -2.713 1 98.94 203 VAL A CA 1
ATOM 1484 C C . VAL A 1 203 ? -18.312 -9.703 -3.764 1 98.94 203 VAL A C 1
ATOM 1486 O O . VAL A 1 203 ? -19.469 -10.07 -3.971 1 98.94 203 VAL A O 1
ATOM 1489 N N . LEU A 1 204 ? -17.797 -8.664 -4.348 1 98.94 204 LEU A N 1
ATOM 1490 C CA . LEU A 1 204 ? -18.297 -8.086 -5.59 1 98.94 204 LEU A CA 1
ATOM 1491 C C . LEU A 1 204 ? -17.484 -8.578 -6.785 1 98.94 204 LEU A C 1
ATOM 1493 O O . LEU A 1 204 ? -16.328 -8.172 -6.965 1 98.94 204 LEU A O 1
ATOM 1497 N N . ALA A 1 205 ? -18.062 -9.43 -7.609 1 98.75 205 ALA A N 1
ATOM 1498 C CA . ALA A 1 205 ? -17.391 -9.891 -8.82 1 98.75 205 ALA A CA 1
ATOM 1499 C C . ALA A 1 205 ? -17.672 -8.961 -10 1 98.75 205 ALA A C 1
ATOM 1501 O O . ALA A 1 205 ? -18.828 -8.562 -10.219 1 98.75 205 ALA A O 1
ATOM 1502 N N . ILE A 1 206 ? -16.656 -8.578 -10.664 1 98.31 206 ILE A N 1
ATOM 1503 C CA . ILE A 1 206 ? -16.781 -7.754 -11.859 1 98.31 206 ILE A CA 1
ATOM 1504 C C . ILE A 1 206 ? -16.297 -8.539 -13.078 1 98.31 206 ILE A C 1
ATOM 1506 O O . ILE A 1 206 ? -15.141 -8.961 -13.141 1 98.31 206 ILE A O 1
ATOM 1510 N N . ASP A 1 207 ? -17.156 -8.734 -14 1 95.94 207 ASP A N 1
ATOM 1511 C CA . ASP A 1 207 ? -16.797 -9.508 -15.188 1 95.94 207 ASP A CA 1
ATOM 1512 C C . ASP A 1 207 ? -17.859 -9.359 -16.281 1 95.94 207 ASP A C 1
ATOM 1514 O O . ASP A 1 207 ? -18.766 -8.547 -16.156 1 95.94 207 ASP A O 1
ATOM 1518 N N . HIS A 1 208 ? -17.625 -10.031 -17.453 1 94.56 208 HIS A N 1
ATOM 1519 C CA . HIS A 1 208 ? -18.609 -10.148 -18.531 1 94.56 208 HIS A CA 1
ATOM 1520 C C . HIS A 1 208 ? -19.875 -10.859 -18.047 1 94.56 208 HIS A C 1
ATOM 1522 O O . HIS A 1 208 ? -19.797 -11.797 -17.25 1 94.56 208 HIS A O 1
ATOM 1528 N N . PRO A 1 209 ? -21.016 -10.43 -18.578 1 96 209 PRO A N 1
ATOM 1529 C CA . PRO A 1 209 ? -22.281 -10.992 -18.109 1 96 209 PRO A CA 1
ATOM 1530 C C . PRO A 1 209 ? -22.359 -12.508 -18.281 1 96 209 PRO A C 1
ATOM 1532 O O . PRO A 1 209 ? -23.062 -13.188 -17.531 1 96 209 PRO A O 1
ATOM 1535 N N . SER A 1 210 ? -21.656 -13.07 -19.219 1 94.12 210 SER A N 1
ATOM 1536 C CA . SER A 1 210 ? -21.656 -14.516 -19.438 1 94.12 210 SER A CA 1
ATOM 1537 C C . SER A 1 210 ? -21.125 -15.266 -18.219 1 94.12 210 SER A C 1
ATOM 1539 O O . SER A 1 210 ? -21.312 -16.469 -18.094 1 94.12 210 SER A O 1
ATOM 1541 N N . LYS A 1 211 ? -20.453 -14.539 -17.297 1 93.19 211 LYS A N 1
ATOM 1542 C CA . LYS A 1 211 ? -19.844 -15.18 -16.141 1 93.19 211 LYS A CA 1
ATOM 1543 C C . LYS A 1 211 ? -20.688 -14.961 -14.883 1 93.19 211 LYS A C 1
ATOM 1545 O O . LYS A 1 211 ? -20.344 -15.43 -13.805 1 93.19 211 LYS A O 1
ATOM 1550 N N . ALA A 1 212 ? -21.781 -14.25 -15.016 1 96.75 212 ALA A N 1
ATOM 1551 C CA . ALA A 1 212 ? -22.562 -13.805 -13.867 1 96.75 212 ALA A CA 1
ATOM 1552 C C . ALA A 1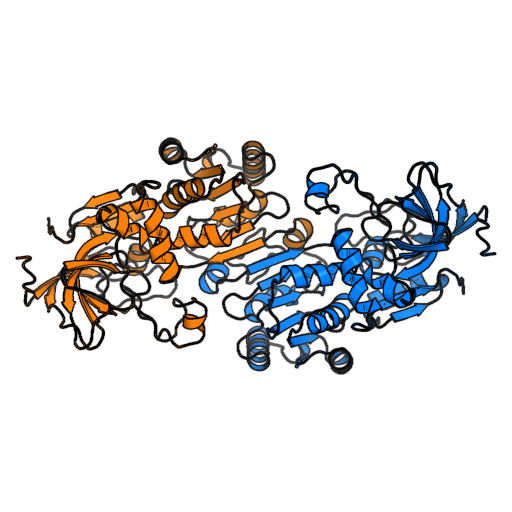 212 ? -23.047 -14.992 -13.039 1 96.75 212 ALA A C 1
ATOM 1554 O O . ALA A 1 212 ? -22.859 -15.031 -11.82 1 96.75 212 ALA A O 1
ATOM 1555 N N . ASP A 1 213 ? -23.688 -15.977 -13.703 1 96.62 213 ASP A N 1
ATOM 1556 C CA . ASP A 1 213 ? -24.234 -17.125 -13 1 96.62 213 ASP A CA 1
ATOM 1557 C C . ASP A 1 213 ? -23.141 -17.938 -12.32 1 96.62 213 ASP A C 1
ATOM 1559 O O . ASP A 1 213 ? -23.297 -18.391 -11.188 1 96.62 213 ASP A O 1
ATOM 1563 N N . PHE A 1 214 ? -22.078 -18.078 -13 1 94.69 214 PHE A N 1
ATOM 1564 C CA . PHE A 1 214 ? -20.938 -18.812 -12.445 1 94.69 214 PHE A CA 1
ATOM 1565 C C . PHE A 1 214 ? -20.406 -18.109 -11.195 1 94.69 214 PHE A C 1
ATOM 1567 O O . PHE A 1 214 ? -20.188 -18.766 -10.172 1 94.69 214 PHE A O 1
ATOM 1574 N N . CYS A 1 215 ? -20.203 -16.781 -11.234 1 96.75 215 CYS A N 1
ATOM 1575 C CA . CYS A 1 215 ? -19.719 -16 -10.102 1 96.75 215 CYS A CA 1
ATOM 1576 C C . CYS A 1 215 ? -20.641 -16.141 -8.898 1 96.75 215 CYS A C 1
ATOM 1578 O O . CYS A 1 215 ? -20.188 -16.328 -7.77 1 96.75 215 CYS A O 1
ATOM 1580 N N . ARG A 1 216 ? -21.922 -16.094 -9.18 1 97.69 216 ARG A N 1
ATOM 1581 C CA . ARG A 1 216 ? -22.891 -16.234 -8.094 1 97.69 216 ARG A CA 1
ATOM 1582 C C . ARG A 1 216 ? -22.812 -17.625 -7.484 1 97.69 216 ARG A C 1
ATOM 1584 O O . ARG A 1 216 ? -22.844 -17.781 -6.262 1 97.69 216 ARG A O 1
ATOM 1591 N N . LYS A 1 217 ? -22.688 -18.578 -8.336 1 96.44 217 LYS A N 1
ATOM 1592 C CA . LYS A 1 217 ? -22.656 -19.969 -7.906 1 96.44 217 LYS A CA 1
ATOM 1593 C C . LYS A 1 217 ? -21.469 -20.219 -6.973 1 96.44 217 LYS A C 1
ATOM 1595 O O . LYS A 1 217 ? -21.594 -20.969 -6 1 96.44 217 LYS A O 1
ATOM 1600 N N . ILE A 1 218 ? -20.422 -19.547 -7.23 1 95.94 218 ILE A N 1
ATOM 1601 C CA . ILE A 1 218 ? -19.234 -19.844 -6.453 1 95.94 218 ILE A CA 1
ATOM 1602 C C . ILE A 1 218 ? -19.156 -18.922 -5.238 1 95.94 218 ILE A C 1
ATOM 1604 O O . ILE A 1 218 ? -18.203 -18.984 -4.465 1 95.94 218 ILE A O 1
ATOM 1608 N N . GLY A 1 219 ? -20.094 -17.969 -5.078 1 97.62 219 GLY A N 1
ATOM 1609 C CA . GLY A 1 219 ? -20.203 -17.344 -3.771 1 97.62 219 GLY A CA 1
ATOM 1610 C C . GLY A 1 219 ? -20.172 -15.828 -3.84 1 97.62 219 GLY A C 1
ATOM 1611 O O . GLY A 1 219 ? -20.266 -15.156 -2.811 1 97.62 219 GLY A O 1
ATOM 1612 N N . ALA A 1 220 ? -20.141 -15.234 -4.996 1 98.62 220 ALA A N 1
ATOM 1613 C CA . ALA A 1 220 ? -20.156 -13.781 -5.078 1 98.62 220 ALA A CA 1
ATOM 1614 C C . ALA A 1 220 ? -21.469 -13.227 -4.512 1 98.62 220 ALA A C 1
ATOM 1616 O O . ALA A 1 220 ? -22.547 -13.742 -4.805 1 98.62 220 ALA A O 1
ATOM 1617 N N . ASP A 1 221 ? -21.359 -12.219 -3.691 1 98.81 221 ASP A N 1
ATOM 1618 C CA . ASP A 1 221 ? -22.531 -11.602 -3.084 1 98.81 221 ASP A CA 1
ATOM 1619 C C . ASP A 1 221 ? -23.203 -10.617 -4.051 1 98.81 221 ASP A C 1
ATOM 1621 O O . ASP A 1 221 ? -24.406 -10.375 -3.965 1 98.81 221 ASP A O 1
ATOM 1625 N N . ALA A 1 222 ? -22.438 -10.047 -4.871 1 98.75 222 ALA A N 1
ATOM 1626 C CA . ALA A 1 222 ? -22.906 -9.125 -5.902 1 98.75 222 ALA A CA 1
ATOM 1627 C C . ALA A 1 222 ? -22.094 -9.281 -7.188 1 98.75 222 ALA A C 1
ATOM 1629 O O . ALA A 1 222 ? -20.969 -9.805 -7.164 1 98.75 222 ALA A O 1
ATOM 1630 N N . PHE A 1 223 ? -22.734 -8.938 -8.305 1 98.69 223 PHE A N 1
ATOM 1631 C CA . PHE A 1 223 ? -22.094 -9.016 -9.609 1 98.69 223 PHE A CA 1
ATOM 1632 C C . PHE A 1 223 ? -22.25 -7.699 -10.367 1 98.69 223 PHE A C 1
ATOM 1634 O O . PHE A 1 223 ? -23.328 -7.09 -10.344 1 98.69 223 PHE A O 1
ATOM 1641 N N . LEU A 1 224 ? -21.172 -7.199 -10.914 1 98.56 224 LEU A N 1
ATOM 1642 C CA . LEU A 1 224 ? -21.172 -5.98 -11.719 1 98.56 224 LEU A CA 1
ATOM 1643 C C . LEU A 1 224 ? -20.75 -6.281 -13.156 1 98.56 224 LEU A C 1
ATOM 1645 O O . LEU A 1 224 ? -19.609 -6.668 -13.414 1 98.56 224 LEU A O 1
ATOM 1649 N N . ASP A 1 225 ? -21.703 -6.145 -14.07 1 97.94 225 ASP A N 1
ATOM 1650 C CA . ASP A 1 225 ? -21.469 -6.285 -15.508 1 97.94 225 ASP A CA 1
ATOM 1651 C C . ASP A 1 225 ? -20.828 -5.027 -16.078 1 97.94 225 ASP A C 1
ATOM 1653 O O . ASP A 1 225 ? -21.5 -4.039 -16.344 1 97.94 225 ASP A O 1
ATOM 1657 N N . PHE A 1 226 ? -19.531 -5.117 -16.359 1 95.62 226 PHE A N 1
ATOM 1658 C CA . PHE A 1 226 ? -18.812 -3.916 -16.766 1 95.62 226 PHE A CA 1
ATOM 1659 C C . PHE A 1 226 ? -19.234 -3.484 -18.172 1 95.62 226 PHE A C 1
ATOM 1661 O O . PHE A 1 226 ? -19.031 -2.336 -18.562 1 95.62 226 PHE A O 1
ATOM 1668 N N . THR A 1 227 ? -19.844 -4.371 -18.969 1 95.56 227 THR A N 1
ATOM 1669 C CA . THR A 1 227 ? -20.203 -4.074 -20.344 1 95.56 227 THR A CA 1
ATOM 1670 C C . THR A 1 227 ? -21.406 -3.135 -20.391 1 95.56 227 THR A C 1
ATOM 1672 O O . THR A 1 227 ? -21.719 -2.559 -21.438 1 95.56 227 THR A O 1
ATOM 1675 N N . ASN A 1 228 ? -22.016 -2.992 -19.281 1 95.69 228 ASN A N 1
ATOM 1676 C CA . ASN A 1 228 ? -23.172 -2.104 -19.203 1 95.69 228 ASN A CA 1
ATOM 1677 C C . ASN A 1 228 ? -22.75 -0.638 -19.156 1 95.69 228 ASN A C 1
ATOM 1679 O O . ASN A 1 228 ? -23.594 0.258 -19.219 1 95.69 228 ASN A O 1
ATOM 1683 N N . PHE A 1 229 ? -21.531 -0.397 -19.062 1 95.44 229 PHE A N 1
ATOM 1684 C CA . PHE A 1 229 ? -21 0.952 -18.922 1 95.44 229 PHE A CA 1
ATOM 1685 C C . PHE A 1 229 ? -20.109 1.308 -20.109 1 95.44 229 PHE A C 1
ATOM 1687 O O . PHE A 1 229 ? -18.969 0.833 -20.188 1 95.44 229 PHE A O 1
ATOM 1694 N N . SER A 1 230 ? -20.656 1.991 -21.078 1 91.12 230 SER A N 1
ATOM 1695 C CA . SER A 1 230 ? -19.906 2.393 -22.266 1 91.12 230 SER A CA 1
ATOM 1696 C C . SER A 1 230 ? -20.156 3.857 -22.609 1 91.12 230 SER A C 1
ATOM 1698 O O . SER A 1 230 ? -21.141 4.445 -22.156 1 91.12 230 SER A O 1
ATOM 1700 N N . GLY A 1 231 ? -19.25 4.453 -23.344 1 90.19 231 GLY A N 1
ATOM 1701 C CA . GLY A 1 231 ? -19.391 5.836 -23.766 1 90.19 231 GLY A CA 1
ATOM 1702 C C . GLY A 1 231 ? -18.812 6.824 -22.766 1 90.19 231 GLY A C 1
ATOM 1703 O O . GLY A 1 231 ? -17.984 6.461 -21.938 1 90.19 231 GLY A O 1
ATOM 1704 N N . GLU A 1 232 ? -19.109 8.086 -22.938 1 91 232 GLU A N 1
ATOM 1705 C CA . GLU A 1 232 ? -18.625 9.148 -22.062 1 91 232 GLU A CA 1
ATOM 1706 C C . GLU A 1 232 ? -19.188 9 -20.641 1 91 232 GLU A C 1
ATOM 1708 O O . GLU A 1 232 ? -20.375 8.789 -20.469 1 91 232 GLU A O 1
ATOM 1713 N N . GLY A 1 233 ? -18.312 8.969 -19.656 1 94 233 GLY A N 1
ATOM 1714 C CA . GLY A 1 233 ? -18.734 8.898 -18.266 1 94 233 GLY A CA 1
ATOM 1715 C C . GLY A 1 233 ? -18.875 7.473 -17.766 1 94 233 GLY A C 1
ATOM 1716 O O . GLY A 1 233 ? -19.328 7.25 -16.625 1 94 233 GLY A O 1
ATOM 1717 N N . ALA A 1 234 ? -18.594 6.516 -18.594 1 95.06 234 ALA A N 1
ATOM 1718 C CA . ALA A 1 234 ? -18.797 5.105 -18.266 1 95.06 234 ALA A CA 1
ATOM 1719 C C . ALA A 1 234 ? -18.031 4.707 -17.016 1 95.06 234 ALA A C 1
ATOM 1721 O O . ALA A 1 234 ? -18.547 3.986 -16.156 1 95.06 234 ALA A O 1
ATOM 1722 N N . ASP A 1 235 ? -16.844 5.195 -16.922 1 95.94 235 ASP A N 1
ATOM 1723 C CA . ASP A 1 235 ? -16.016 4.824 -15.773 1 95.94 235 ASP A CA 1
ATOM 1724 C C . ASP A 1 235 ? -16.625 5.332 -14.469 1 95.94 235 ASP A C 1
ATOM 1726 O O . ASP A 1 235 ? -16.656 4.613 -13.469 1 95.94 235 ASP A O 1
ATOM 1730 N N . LYS A 1 236 ? -17.078 6.594 -14.453 1 96.38 236 LYS A N 1
ATOM 1731 C CA . LYS A 1 236 ? -17.734 7.148 -13.266 1 96.38 236 LYS A CA 1
ATOM 1732 C C . LYS A 1 236 ? -19 6.379 -12.922 1 96.38 236 LYS A C 1
ATOM 1734 O O . LYS A 1 236 ? -19.281 6.105 -11.758 1 96.38 236 LYS A O 1
ATOM 1739 N N . ALA A 1 237 ? -19.766 6.047 -13.961 1 97.81 237 ALA A N 1
ATOM 1740 C CA . ALA A 1 237 ? -21.016 5.297 -13.75 1 97.81 237 ALA A CA 1
ATOM 1741 C C . ALA A 1 237 ? -20.719 3.92 -13.164 1 97.81 237 ALA A C 1
ATOM 1743 O O . ALA A 1 237 ? -21.438 3.455 -12.273 1 97.81 237 ALA A O 1
ATOM 1744 N N . LEU A 1 238 ? -19.734 3.254 -13.68 1 98.12 238 LEU A N 1
ATOM 1745 C CA . LEU A 1 238 ? -19.312 1.955 -13.164 1 98.12 238 LEU A CA 1
ATOM 1746 C C . LEU A 1 238 ? -18.891 2.064 -11.695 1 98.12 238 LEU A C 1
ATOM 1748 O O . LEU A 1 238 ? -19.297 1.246 -10.867 1 98.12 238 LEU A O 1
ATOM 1752 N N . ALA A 1 239 ? -18.109 3.055 -11.391 1 98.31 239 ALA A N 1
ATOM 1753 C CA . ALA A 1 239 ? -17.656 3.289 -10.023 1 98.31 239 ALA A CA 1
ATOM 1754 C C . ALA A 1 239 ? -18.844 3.545 -9.094 1 98.31 239 ALA A C 1
ATOM 1756 O O . ALA A 1 239 ? -18.891 3.002 -7.984 1 98.31 239 ALA A O 1
ATOM 1757 N N . ASP A 1 240 ? -19.75 4.383 -9.5 1 98.12 240 ASP A N 1
ATOM 1758 C CA . ASP A 1 240 ? -20.922 4.691 -8.695 1 98.12 240 ASP A CA 1
ATOM 1759 C C . ASP A 1 240 ? -21.734 3.43 -8.398 1 98.12 240 ASP A C 1
ATOM 1761 O O . ASP A 1 240 ? -22.234 3.248 -7.285 1 98.12 240 ASP A O 1
ATOM 1765 N N . GLU A 1 241 ? -21.891 2.598 -9.391 1 98.44 241 GLU A N 1
ATOM 1766 C CA . GLU A 1 241 ? -22.641 1.354 -9.203 1 98.44 241 GLU A CA 1
ATOM 1767 C C . GLU A 1 241 ? -21.922 0.422 -8.227 1 98.44 241 GLU A C 1
ATOM 1769 O O . GLU A 1 241 ? -22.562 -0.211 -7.387 1 98.44 241 GLU A O 1
ATOM 1774 N N . ALA A 1 242 ? -20.594 0.291 -8.383 1 98.62 242 ALA A N 1
ATOM 1775 C CA . ALA A 1 242 ? -19.812 -0.516 -7.445 1 98.62 242 ALA A CA 1
ATOM 1776 C C . ALA A 1 242 ? -19.969 -0.004 -6.016 1 98.62 242 ALA A C 1
ATOM 1778 O O . ALA A 1 242 ? -20.141 -0.792 -5.082 1 98.62 242 ALA A O 1
ATOM 1779 N N . LYS A 1 243 ? -19.891 1.308 -5.844 1 98.19 243 LYS A N 1
ATOM 1780 C CA . LYS A 1 243 ? -20.047 1.92 -4.527 1 98.19 243 LYS A CA 1
ATOM 1781 C C . LYS A 1 243 ? -21.438 1.678 -3.957 1 98.19 243 LYS A C 1
ATOM 1783 O O . LYS A 1 243 ? -21.594 1.446 -2.756 1 98.19 243 LYS A O 1
ATOM 1788 N N . ARG A 1 244 ? -22.438 1.79 -4.805 1 98.19 244 ARG A N 1
ATOM 1789 C CA . ARG A 1 244 ? -23.797 1.488 -4.371 1 98.19 244 ARG A CA 1
ATOM 1790 C C . ARG A 1 244 ? -23.906 0.047 -3.883 1 98.19 244 ARG A C 1
ATOM 1792 O O . ARG A 1 244 ? -24.422 -0.207 -2.793 1 98.19 244 ARG A O 1
ATOM 1799 N N . LEU A 1 245 ? -23.344 -0.928 -4.598 1 98.5 245 LEU A N 1
ATOM 1800 C CA . LEU A 1 245 ? -23.469 -2.354 -4.309 1 98.5 245 LEU A CA 1
ATOM 1801 C C . LEU A 1 245 ? -22.734 -2.709 -3.021 1 98.5 245 LEU A C 1
ATOM 1803 O O . LEU A 1 245 ? -23.125 -3.629 -2.307 1 98.5 245 LEU A O 1
ATOM 1807 N N . THR A 1 246 ? -21.672 -1.954 -2.707 1 98.44 246 THR A N 1
ATOM 1808 C CA . THR A 1 246 ? -20.828 -2.309 -1.576 1 98.44 246 THR A CA 1
ATOM 1809 C C . THR A 1 246 ? -21.047 -1.352 -0.409 1 98.44 246 THR A C 1
ATOM 1811 O O . THR A 1 246 ? -20.312 -1.379 0.575 1 98.44 246 THR A O 1
ATOM 1814 N N . GLY A 1 247 ? -22 -0.479 -0.506 1 96.88 247 GLY A N 1
ATOM 1815 C CA . GLY A 1 247 ? -22.297 0.441 0.578 1 96.88 247 GLY A CA 1
ATOM 1816 C C . GLY A 1 247 ? -21.25 1.521 0.759 1 96.88 247 GLY A C 1
ATOM 1817 O O . GLY A 1 247 ? -20.891 1.865 1.889 1 96.88 247 GLY A O 1
ATOM 1818 N N . GLY A 1 248 ? -20.688 1.993 -0.367 1 96.56 248 GLY A N 1
ATOM 1819 C CA . GLY A 1 248 ? -19.75 3.102 -0.26 1 96.56 248 GLY A CA 1
ATOM 1820 C C . GLY A 1 248 ? -18.391 2.789 -0.843 1 96.56 248 GLY A C 1
ATOM 1821 O O . GLY A 1 248 ? -17.438 3.566 -0.682 1 96.56 248 GLY A O 1
ATOM 1822 N N . GLY A 1 249 ? -18.281 1.681 -1.511 1 98.19 249 GLY A N 1
ATOM 1823 C CA . GLY A 1 249 ? -17.016 1.244 -2.084 1 98.19 249 GLY A CA 1
ATOM 1824 C C . GLY A 1 249 ? -16.438 0.012 -1.407 1 98.19 249 GLY A C 1
ATOM 1825 O O . GLY A 1 249 ? -16.594 -0.161 -0.196 1 98.19 249 GLY A O 1
ATOM 1826 N N . ALA A 1 250 ? -15.766 -0.795 -2.166 1 98.81 250 ALA A N 1
ATOM 1827 C CA . ALA A 1 250 ? -15.125 -1.981 -1.599 1 98.81 250 ALA A CA 1
ATOM 1828 C C . ALA A 1 250 ? -13.953 -1.6 -0.706 1 98.81 250 ALA A C 1
ATOM 1830 O O . ALA A 1 250 ? -13.344 -0.542 -0.888 1 98.81 250 ALA A O 1
ATOM 1831 N N . HIS A 1 251 ? -13.695 -2.42 0.282 1 98.75 251 HIS A N 1
ATOM 1832 C CA . HIS A 1 251 ? -12.539 -2.209 1.144 1 98.75 251 HIS A CA 1
ATOM 1833 C C . HIS A 1 251 ? -11.234 -2.502 0.402 1 98.75 251 HIS A C 1
ATOM 1835 O O . HIS A 1 251 ? -10.203 -1.9 0.694 1 98.75 251 HIS A O 1
ATOM 1841 N N . ALA A 1 252 ? -11.305 -3.428 -0.487 1 98.94 252 ALA A N 1
ATOM 1842 C CA . ALA A 1 252 ? -10.195 -3.719 -1.387 1 98.94 252 ALA A CA 1
ATOM 1843 C C . ALA A 1 252 ? -10.695 -4.191 -2.748 1 98.94 252 ALA A C 1
ATOM 1845 O O . ALA A 1 252 ? -11.852 -4.613 -2.879 1 98.94 252 ALA A O 1
ATOM 1846 N N . ILE A 1 253 ? -9.844 -4.043 -3.734 1 98.88 253 ILE A N 1
ATOM 1847 C CA . ILE A 1 253 ? -10.094 -4.633 -5.047 1 98.88 253 ILE A CA 1
ATOM 1848 C C . ILE A 1 253 ? -8.875 -5.43 -5.496 1 98.88 253 ILE A C 1
ATOM 1850 O O . ILE A 1 253 ? -7.738 -4.961 -5.363 1 98.88 253 ILE A O 1
ATOM 1854 N N . LEU A 1 254 ? -9.078 -6.633 -5.891 1 98.75 254 LEU A N 1
ATOM 1855 C CA . LEU A 1 254 ? -8.078 -7.465 -6.559 1 98.75 254 LEU A CA 1
ATOM 1856 C C . LEU A 1 254 ? -8.258 -7.418 -8.07 1 98.75 254 LEU A C 1
ATOM 1858 O O . LEU A 1 254 ? -9.32 -7.762 -8.586 1 98.75 254 LEU A O 1
ATOM 1862 N N . VAL A 1 255 ? -7.277 -6.961 -8.773 1 97.88 255 VAL A N 1
ATOM 1863 C CA . VAL A 1 255 ? -7.312 -7.059 -10.234 1 97.88 255 VAL A CA 1
ATOM 1864 C C . VAL A 1 255 ? -6.613 -8.336 -10.68 1 97.88 255 VAL A C 1
ATOM 1866 O O . VAL A 1 255 ? -5.383 -8.414 -10.672 1 97.88 255 VAL A O 1
ATOM 1869 N N . SER A 1 256 ? -7.438 -9.258 -11.047 1 94.19 256 SER A N 1
ATOM 1870 C CA . SER A 1 256 ? -6.922 -10.594 -11.336 1 94.19 256 SER A CA 1
ATOM 1871 C C . SER A 1 256 ? -6.902 -10.875 -12.828 1 94.19 256 SER A C 1
ATOM 1873 O O . SER A 1 256 ? -6.559 -11.977 -13.258 1 94.19 256 SER A O 1
ATOM 1875 N N . ASN A 1 257 ? -7.336 -9.953 -13.625 1 89.44 257 ASN A N 1
ATOM 1876 C CA . ASN A 1 257 ? -7.27 -10.086 -15.07 1 89.44 257 ASN A CA 1
ATOM 1877 C C . ASN A 1 257 ? -6.137 -9.25 -15.656 1 89.44 257 ASN A C 1
ATOM 1879 O O . ASN A 1 257 ? -5.395 -8.602 -14.922 1 89.44 257 ASN A O 1
ATOM 1883 N N . SER A 1 258 ? -5.973 -9.305 -16.969 1 85.62 258 SER A N 1
ATOM 1884 C CA . SER A 1 258 ? -4.828 -8.664 -17.594 1 85.62 258 SER A CA 1
ATOM 1885 C C . SER A 1 258 ? -5.227 -7.348 -18.25 1 85.62 258 SER A C 1
ATOM 1887 O O . SER A 1 258 ? -4.512 -6.84 -19.125 1 85.62 258 SER A O 1
ATOM 1889 N N . SER A 1 259 ? -6.324 -6.793 -17.875 1 87 259 SER A N 1
ATOM 1890 C CA . SER A 1 259 ? -6.836 -5.59 -18.531 1 87 259 SER A CA 1
ATOM 1891 C C . SER A 1 259 ? -6.254 -4.328 -17.891 1 87 259 SER A C 1
ATOM 1893 O O . SER A 1 259 ? -6.418 -4.098 -16.703 1 87 259 SER A O 1
ATOM 1895 N N . SER A 1 260 ? -5.672 -3.492 -18.734 1 90.81 260 SER A N 1
ATOM 1896 C CA . SER A 1 260 ? -5.203 -2.195 -18.266 1 90.81 260 SER A CA 1
ATOM 1897 C C . SER A 1 260 ? -6.367 -1.317 -17.812 1 90.81 260 SER A C 1
ATOM 1899 O O . SER A 1 260 ? -6.227 -0.521 -16.891 1 90.81 260 SER A O 1
ATOM 1901 N N . LYS A 1 261 ? -7.473 -1.472 -18.484 1 92.94 261 LYS A N 1
ATOM 1902 C CA . LYS A 1 261 ? -8.664 -0.706 -18.125 1 92.94 261 LYS A CA 1
ATOM 1903 C C . LYS A 1 261 ? -9.125 -1.026 -16.703 1 92.94 261 LYS A C 1
ATOM 1905 O O . LYS A 1 261 ? -9.578 -0.139 -15.984 1 92.94 261 LYS A O 1
ATOM 1910 N N . SER A 1 262 ? -9.055 -2.307 -16.297 1 94.94 262 SER A N 1
ATOM 1911 C CA . SER A 1 262 ? -9.414 -2.693 -14.938 1 94.94 262 SER A CA 1
ATOM 1912 C C . SER A 1 262 ? -8.57 -1.953 -13.906 1 94.94 262 SER A C 1
ATOM 1914 O O . SER A 1 262 ? -9.078 -1.513 -12.875 1 94.94 262 SER A O 1
ATOM 1916 N N . TYR A 1 263 ? -7.312 -1.825 -14.195 1 96.62 263 TYR A N 1
ATOM 1917 C CA . TYR A 1 263 ? -6.422 -1.102 -13.297 1 96.62 263 TYR A CA 1
ATOM 1918 C C . TYR A 1 263 ? -6.785 0.378 -13.25 1 96.62 263 TYR A C 1
ATOM 1920 O O . TYR A 1 263 ? -6.797 0.983 -12.172 1 96.62 263 TYR A O 1
ATOM 1928 N N . ASP A 1 264 ? -7.082 0.945 -14.352 1 95 264 ASP A N 1
ATOM 1929 C CA . ASP A 1 264 ? -7.398 2.367 -14.43 1 95 264 ASP A CA 1
ATOM 1930 C C . ASP A 1 264 ? -8.672 2.691 -13.656 1 95 264 ASP A C 1
ATOM 1932 O O . ASP A 1 264 ? -8.844 3.809 -13.164 1 95 264 ASP A O 1
ATOM 1936 N N . GLN A 1 265 ? -9.539 1.734 -13.531 1 96.75 265 GLN A N 1
ATOM 1937 C CA . GLN A 1 265 ? -10.82 1.935 -12.859 1 96.75 265 GLN A CA 1
ATOM 1938 C C . GLN A 1 265 ? -10.727 1.588 -11.375 1 96.75 265 GLN A C 1
ATOM 1940 O O . GLN A 1 265 ? -11.586 1.994 -10.586 1 96.75 265 GLN A O 1
ATOM 1945 N N . ALA A 1 266 ? -9.75 0.846 -10.992 1 98.12 266 ALA A N 1
ATOM 1946 C CA . ALA A 1 266 ? -9.727 0.104 -9.734 1 98.12 266 ALA A CA 1
ATOM 1947 C C . ALA A 1 266 ? -9.812 1.049 -8.539 1 98.12 266 ALA A C 1
ATOM 1949 O O . ALA A 1 266 ? -10.625 0.84 -7.633 1 98.12 266 ALA A O 1
ATOM 1950 N N . LEU A 1 267 ? -9.047 2.109 -8.523 1 98.5 267 LEU A N 1
ATOM 1951 C CA . LEU A 1 267 ? -8.938 2.963 -7.344 1 98.5 267 LEU A CA 1
ATOM 1952 C C . LEU A 1 267 ? -10.211 3.775 -7.137 1 98.5 267 LEU A C 1
ATOM 1954 O O . LEU A 1 267 ? -10.453 4.289 -6.043 1 98.5 267 LEU A O 1
ATOM 1958 N N . ASP A 1 268 ? -11.055 3.93 -8.164 1 98.12 268 ASP A N 1
ATOM 1959 C CA . ASP A 1 268 ? -12.328 4.629 -8.039 1 98.12 268 ASP A CA 1
ATOM 1960 C C . ASP A 1 268 ? -13.398 3.717 -7.434 1 98.12 268 ASP A C 1
ATOM 1962 O O . ASP A 1 268 ? -14.461 4.184 -7.023 1 98.12 268 ASP A O 1
ATOM 1966 N N . LEU A 1 269 ? -13.133 2.439 -7.344 1 98.62 269 LEU A N 1
ATOM 1967 C CA . LEU A 1 269 ? -14.125 1.471 -6.898 1 98.62 269 LEU A CA 1
ATOM 1968 C C . LEU A 1 269 ? -14.016 1.23 -5.395 1 98.62 269 LEU A C 1
ATOM 1970 O O . LEU A 1 269 ? -14.914 0.628 -4.793 1 98.62 269 LEU A O 1
ATOM 1974 N N . VAL A 1 270 ? -12.945 1.671 -4.828 1 98.56 270 VAL A N 1
ATOM 1975 C CA . VAL A 1 270 ? -12.742 1.397 -3.408 1 98.56 270 VAL A CA 1
ATOM 1976 C C . VAL A 1 270 ? -13.148 2.617 -2.584 1 98.56 270 VAL A C 1
ATOM 1978 O O . VAL A 1 270 ? -13.273 3.721 -3.117 1 98.56 270 VAL A O 1
ATOM 1981 N N . ARG A 1 271 ? -13.414 2.406 -1.355 1 97.75 271 ARG A N 1
ATOM 1982 C CA . ARG A 1 271 ? -13.781 3.457 -0.41 1 97.75 271 ARG A CA 1
ATOM 1983 C C . ARG A 1 271 ? -12.539 4.195 0.089 1 97.75 271 ARG A C 1
ATOM 1985 O O . ARG A 1 271 ? -11.414 3.846 -0.271 1 97.75 271 ARG A O 1
ATOM 1992 N N . TYR A 1 272 ? -12.75 5.238 0.898 1 97.19 272 TYR A N 1
ATOM 1993 C CA . TYR A 1 272 ? -11.648 5.906 1.577 1 97.19 272 TYR A CA 1
ATOM 1994 C C . TYR A 1 272 ? -10.828 4.91 2.395 1 97.19 272 TYR A C 1
ATOM 1996 O O . TYR A 1 272 ? -11.383 4.125 3.164 1 97.19 272 TYR A O 1
ATOM 2004 N N . GLY A 1 273 ? -9.492 4.938 2.139 1 97.19 273 GLY A N 1
ATOM 2005 C CA . GLY A 1 273 ? -8.633 3.992 2.838 1 97.19 273 GLY A CA 1
ATOM 2006 C C . GLY A 1 273 ? -8.578 2.633 2.17 1 97.19 273 GLY A C 1
ATOM 2007 O O . GLY A 1 273 ? -8.008 1.688 2.723 1 97.19 273 GLY A O 1
ATOM 2008 N N . GLY A 1 274 ? -9.188 2.543 0.979 1 98.25 274 GLY A N 1
ATOM 2009 C CA . GLY A 1 274 ? -9.266 1.27 0.283 1 98.25 274 GLY A CA 1
ATOM 2010 C C . GLY A 1 274 ? -7.934 0.82 -0.294 1 98.25 274 GLY A C 1
ATOM 2011 O O . GLY A 1 274 ? -6.992 1.607 -0.377 1 98.25 274 GLY A O 1
ATOM 2012 N N . THR A 1 275 ? -7.875 -0.442 -0.692 1 98.88 275 THR A N 1
ATOM 2013 C CA . THR A 1 275 ? -6.641 -1.062 -1.16 1 98.88 275 THR A CA 1
ATOM 2014 C C . THR A 1 275 ? -6.836 -1.685 -2.539 1 98.88 275 THR A C 1
ATOM 2016 O O . THR A 1 275 ? -7.84 -2.357 -2.785 1 98.88 275 THR A O 1
ATOM 2019 N N . LEU A 1 276 ? -5.965 -1.375 -3.451 1 98.88 276 LEU A N 1
ATOM 2020 C CA . LEU A 1 276 ? -5.828 -2.105 -4.707 1 98.88 276 LEU A CA 1
ATOM 2021 C C . LEU A 1 276 ? -4.707 -3.135 -4.617 1 98.88 276 LEU A C 1
ATOM 2023 O O . LEU A 1 276 ? -3.57 -2.793 -4.273 1 98.88 276 LEU A O 1
ATOM 2027 N N . VAL A 1 277 ? -4.992 -4.371 -4.883 1 98.88 277 VAL A N 1
ATOM 2028 C CA . VAL A 1 277 ? -3.967 -5.402 -4.996 1 98.88 277 VAL A CA 1
ATOM 2029 C C . VAL A 1 277 ? -3.783 -5.793 -6.461 1 98.88 277 VAL A C 1
ATOM 2031 O O . VAL A 1 277 ? -4.719 -6.281 -7.102 1 98.88 277 VAL A O 1
ATOM 2034 N N . CYS A 1 278 ? -2.609 -5.574 -6.945 1 98.19 278 CYS A N 1
ATOM 2035 C CA . CYS A 1 278 ? -2.252 -5.918 -8.32 1 98.19 278 CYS A CA 1
ATOM 2036 C C . CYS A 1 278 ? -1.843 -7.383 -8.422 1 98.19 278 CYS A C 1
ATOM 2038 O O . CYS A 1 278 ? -0.866 -7.805 -7.805 1 98.19 278 CYS A O 1
ATOM 2040 N N . VAL A 1 279 ? -2.559 -8.102 -9.266 1 96.62 279 VAL A N 1
ATOM 2041 C CA . VAL A 1 279 ? -2.307 -9.539 -9.383 1 96.62 279 VAL A CA 1
ATOM 2042 C C . VAL A 1 279 ? -2.07 -9.898 -10.852 1 96.62 279 VAL A C 1
ATOM 2044 O O . VAL A 1 279 ? -1.044 -10.492 -11.188 1 96.62 279 VAL A O 1
ATOM 2047 N N . GLY A 1 280 ? -3.006 -9.547 -11.695 1 92.19 280 GLY A N 1
ATOM 2048 C CA . GLY A 1 280 ? -2.92 -9.875 -13.109 1 92.19 280 GLY A CA 1
ATOM 2049 C C . GLY A 1 280 ? -1.921 -9.016 -13.859 1 92.19 280 GLY A C 1
ATOM 2050 O O . GLY A 1 280 ? -1.933 -7.789 -13.734 1 92.19 280 GLY A O 1
ATOM 2051 N N . LEU A 1 281 ? -1.054 -9.578 -14.656 1 88.56 281 LEU A N 1
ATOM 2052 C CA . LEU A 1 281 ? -0.096 -8.844 -15.469 1 88.56 281 LEU A CA 1
ATOM 2053 C C . LEU A 1 281 ? -0.733 -8.383 -16.781 1 88.56 281 LEU A C 1
ATOM 2055 O O . LEU A 1 281 ? -1.185 -9.203 -17.578 1 88.56 281 LEU A O 1
ATOM 2059 N N . PRO A 1 282 ? -0.818 -7.094 -16.906 1 83.38 282 PRO A N 1
ATOM 2060 C CA . PRO A 1 282 ? -1.382 -6.633 -18.172 1 83.38 282 PRO A CA 1
ATOM 2061 C C . PRO A 1 282 ? -0.565 -7.086 -19.391 1 83.38 282 PRO A C 1
ATOM 2063 O O . PRO A 1 282 ? 0.655 -7.242 -19.281 1 83.38 282 PRO A O 1
ATOM 2066 N N . GLU A 1 283 ? -1.398 -7.32 -20.5 1 71.75 283 GLU A N 1
ATOM 2067 C CA . GLU A 1 283 ? -0.759 -7.656 -21.766 1 71.75 283 GLU A CA 1
ATOM 2068 C C . GLU A 1 283 ? -0.37 -6.395 -22.531 1 71.75 283 GLU A C 1
ATOM 2070 O O . GLU A 1 283 ? -1.101 -5.402 -22.516 1 71.75 283 GLU A O 1
ATOM 2075 N N . GLY A 1 284 ? 0.782 -6.234 -23.031 1 66.94 284 GLY A N 1
ATOM 2076 C CA . GLY A 1 284 ? 1.175 -5.121 -23.891 1 66.94 284 GLY A CA 1
ATOM 2077 C C . GLY A 1 284 ? 1.92 -4.035 -23.141 1 66.94 284 GLY A C 1
ATOM 2078 O O . GLY A 1 284 ? 2.697 -4.32 -22.219 1 66.94 284 GLY A O 1
ATOM 2079 N N . SER A 1 285 ? 1.571 -2.717 -23.578 1 65.75 285 SER A N 1
ATOM 2080 C CA . SER A 1 285 ? 2.312 -1.573 -23.062 1 65.75 285 SER A CA 1
ATOM 2081 C C . SER A 1 285 ? 1.974 -1.32 -21.594 1 65.75 285 SER A C 1
ATOM 2083 O O . SER A 1 285 ? 0.808 -1.388 -21.203 1 65.75 285 SER A O 1
ATOM 2085 N N . SER A 1 286 ? 3.037 -1.235 -20.812 1 75.69 286 SER A N 1
ATOM 2086 C CA . SER A 1 286 ? 2.943 -1.033 -19.375 1 75.69 286 SER A CA 1
ATOM 2087 C C . SER A 1 286 ? 2.838 0.448 -19.031 1 75.69 286 SER A C 1
ATOM 2089 O O . SER A 1 286 ? 3.803 1.199 -1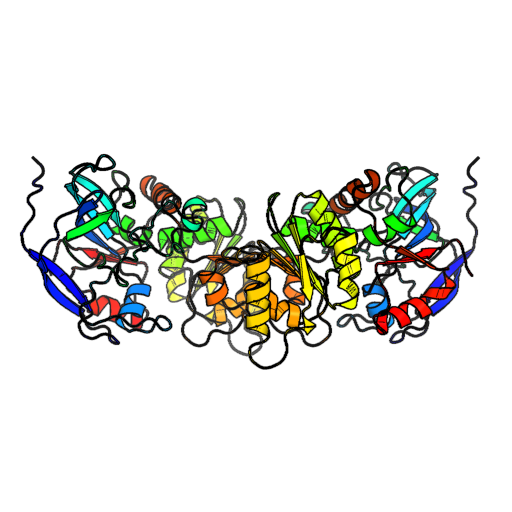9.188 1 75.69 286 SER A O 1
ATOM 2091 N N . LEU A 1 287 ? 1.61 0.916 -18.781 1 90.56 287 LEU A N 1
ATOM 2092 C CA . LEU A 1 287 ? 1.393 2.287 -18.328 1 90.56 287 LEU A CA 1
ATOM 2093 C C . LEU A 1 287 ? 1.131 2.328 -16.828 1 90.56 287 LEU A C 1
ATOM 2095 O O . LEU A 1 287 ? 0.67 1.344 -16.25 1 90.56 287 LEU A O 1
ATOM 2099 N N . PRO A 1 288 ? 1.506 3.443 -16.266 1 96.25 288 PRO A N 1
ATOM 2100 C CA . PRO A 1 288 ? 1.144 3.584 -14.852 1 96.25 288 PRO A CA 1
ATOM 2101 C C . PRO A 1 288 ? -0.365 3.518 -14.625 1 96.25 288 PRO A C 1
ATOM 2103 O O . PRO A 1 288 ? -1.146 3.846 -15.516 1 96.25 288 PRO A O 1
ATOM 2106 N N . ILE A 1 289 ? -0.743 3.014 -13.5 1 96.81 289 ILE A N 1
ATOM 2107 C CA . ILE A 1 289 ? -2.145 3.018 -13.094 1 96.81 289 ILE A CA 1
ATOM 2108 C C . ILE A 1 289 ? -2.674 4.449 -13.078 1 96.81 289 ILE A C 1
ATOM 2110 O O . ILE A 1 289 ? -2.119 5.316 -12.398 1 96.81 289 ILE A O 1
ATOM 2114 N N . ALA A 1 290 ? -3.736 4.738 -13.758 1 95.5 290 ALA A N 1
ATOM 2115 C CA . ALA A 1 290 ? -4.238 6.09 -13.992 1 95.5 290 ALA A CA 1
ATOM 2116 C C . ALA A 1 290 ? -4.531 6.797 -12.672 1 95.5 290 ALA A C 1
ATOM 2118 O O . ALA A 1 290 ? -4.238 7.984 -12.523 1 95.5 290 ALA A O 1
ATOM 2119 N N . GLY A 1 291 ? -5.086 6.137 -11.719 1 96.19 291 GLY A N 1
ATOM 2120 C CA . GLY A 1 291 ? -5.484 6.742 -10.453 1 96.19 291 GLY A CA 1
ATOM 2121 C C . GLY A 1 291 ? -4.352 6.855 -9.461 1 96.19 291 GLY A C 1
ATOM 2122 O O . GLY A 1 291 ? -4.508 7.461 -8.398 1 96.19 291 GLY A O 1
ATOM 2123 N N . ALA A 1 292 ? -3.191 6.27 -9.773 1 97.62 292 ALA A N 1
ATOM 2124 C CA . ALA A 1 292 ? -2.045 6.32 -8.867 1 97.62 292 ALA A CA 1
ATOM 2125 C C . ALA A 1 292 ? -1.35 7.68 -8.938 1 97.62 292 ALA A C 1
ATOM 2127 O O . ALA A 1 292 ? -0.142 7.754 -9.18 1 97.62 292 ALA A O 1
ATOM 2128 N N . VAL A 1 293 ? -2.127 8.703 -8.742 1 96.69 293 VAL A N 1
ATOM 2129 C CA . VAL A 1 293 ? -1.683 10.086 -8.641 1 96.69 293 VAL A CA 1
ATOM 2130 C C . VAL A 1 293 ? -1.436 10.445 -7.176 1 96.69 293 VAL A C 1
ATOM 2132 O O . VAL A 1 293 ? -2.26 10.148 -6.309 1 96.69 293 VAL A O 1
ATOM 2135 N N . PRO A 1 294 ? -0.268 11.117 -6.902 1 95.56 294 PRO A N 1
ATOM 2136 C CA . PRO A 1 294 ? 0.049 11.391 -5.5 1 95.56 294 PRO A CA 1
ATOM 2137 C C . PRO A 1 294 ? -1.101 12.062 -4.758 1 95.56 294 PRO A C 1
ATOM 2139 O O . PRO A 1 294 ? -1.442 11.664 -3.643 1 95.56 294 PRO A O 1
ATOM 2142 N N . SER A 1 295 ? -1.714 13.07 -5.332 1 93.94 295 SER A N 1
ATOM 2143 C CA . SER A 1 295 ? -2.807 13.766 -4.664 1 93.94 295 SER A CA 1
ATOM 2144 C C . SER A 1 295 ? -3.973 12.828 -4.375 1 93.94 295 SER A C 1
ATOM 2146 O O . SER A 1 295 ? -4.562 12.875 -3.297 1 93.94 295 SER A O 1
ATOM 2148 N N . ASN A 1 296 ? -4.316 11.953 -5.352 1 95.81 296 ASN A N 1
ATOM 2149 C CA . ASN A 1 296 ? -5.383 10.977 -5.152 1 95.81 296 ASN A CA 1
ATOM 2150 C C . ASN A 1 296 ? -5.035 9.984 -4.047 1 95.81 296 ASN A C 1
ATOM 2152 O O . ASN A 1 296 ? -5.863 9.68 -3.189 1 95.81 296 ASN A O 1
ATOM 2156 N N . MET A 1 297 ? -3.775 9.477 -4.07 1 97.5 297 MET A N 1
ATOM 2157 C CA . MET A 1 297 ? -3.301 8.555 -3.039 1 97.5 297 MET A CA 1
ATOM 2158 C C . MET A 1 297 ? -3.416 9.18 -1.654 1 97.5 297 MET A C 1
ATOM 2160 O O . MET A 1 297 ? -3.877 8.531 -0.712 1 97.5 297 MET A O 1
ATOM 2164 N N . ILE A 1 298 ? -3.004 10.43 -1.541 1 96 298 ILE A N 1
ATOM 2165 C CA . ILE A 1 298 ? -2.938 11.133 -0.265 1 96 298 ILE A CA 1
ATOM 2166 C C . ILE A 1 298 ? -4.348 11.484 0.204 1 96 298 ILE A C 1
ATOM 2168 O O . ILE A 1 298 ? -4.742 11.133 1.318 1 96 298 ILE A O 1
ATOM 2172 N N . MET A 1 299 ? -5.195 12.062 -0.641 1 93.81 299 MET A N 1
ATOM 2173 C CA . MET A 1 299 ? -6.492 12.617 -0.259 1 93.81 299 MET A CA 1
ATOM 2174 C C . MET A 1 299 ? -7.48 11.508 0.073 1 93.81 299 MET A C 1
ATOM 2176 O O . MET A 1 299 ? -8.391 11.703 0.883 1 93.81 299 MET A O 1
ATOM 2180 N N . ASN A 1 300 ? -7.266 10.344 -0.499 1 97 300 ASN A N 1
ATOM 2181 C CA . ASN A 1 300 ? -8.211 9.25 -0.283 1 97 300 ASN A CA 1
ATOM 2182 C C . ASN A 1 300 ? -7.594 8.125 0.538 1 97 300 ASN A C 1
ATOM 2184 O O . ASN A 1 300 ? -8.203 7.07 0.719 1 97 300 ASN A O 1
ATOM 2188 N N . ARG A 1 301 ? -6.387 8.43 1.035 1 97.75 301 ARG A N 1
ATOM 2189 C CA . ARG A 1 301 ? -5.68 7.465 1.873 1 97.75 301 ARG A CA 1
ATOM 2190 C C . ARG A 1 301 ? -5.664 6.082 1.226 1 97.75 301 ARG A C 1
ATOM 2192 O O . ARG A 1 301 ? -6.012 5.09 1.865 1 97.75 301 ARG A O 1
ATOM 2199 N N . LEU A 1 302 ? -5.281 6.012 -0.059 1 98.69 302 LEU A N 1
ATOM 2200 C CA . LEU A 1 302 ? -5.328 4.77 -0.821 1 98.69 302 LEU A CA 1
ATOM 2201 C C . LEU A 1 302 ? -4.059 3.955 -0.609 1 98.69 302 LEU A C 1
ATOM 2203 O O . LEU A 1 302 ? -3.035 4.492 -0.181 1 98.69 302 LEU A O 1
ATOM 2207 N N . THR A 1 303 ? -4.164 2.676 -0.827 1 98.81 303 THR A N 1
ATOM 2208 C CA . THR A 1 303 ? -3.039 1.747 -0.816 1 98.81 303 THR A CA 1
ATOM 2209 C C . THR A 1 303 ? -3.016 0.911 -2.092 1 98.81 303 THR A C 1
ATOM 2211 O O . THR A 1 303 ? -4.059 0.444 -2.553 1 98.81 303 THR A O 1
ATOM 2214 N N . ILE A 1 304 ? -1.874 0.767 -2.701 1 98.88 304 ILE A N 1
ATOM 2215 C CA . ILE A 1 304 ? -1.646 -0.156 -3.807 1 98.88 304 ILE A CA 1
ATOM 2216 C C . ILE A 1 304 ? -0.585 -1.182 -3.412 1 98.88 304 ILE A C 1
ATOM 2218 O O . ILE A 1 304 ? 0.474 -0.821 -2.893 1 98.88 304 ILE A O 1
ATOM 2222 N N . LYS A 1 305 ? -0.877 -2.426 -3.615 1 98.81 305 LYS A N 1
ATOM 2223 C CA . LYS A 1 305 ? 0.063 -3.508 -3.336 1 98.81 305 LYS A CA 1
ATOM 2224 C C . LYS A 1 305 ? 0.206 -4.438 -4.539 1 98.81 305 LYS A C 1
ATOM 2226 O O . LYS A 1 305 ? -0.779 -4.742 -5.215 1 98.81 305 LYS A O 1
ATOM 2231 N N . GLY A 1 306 ? 1.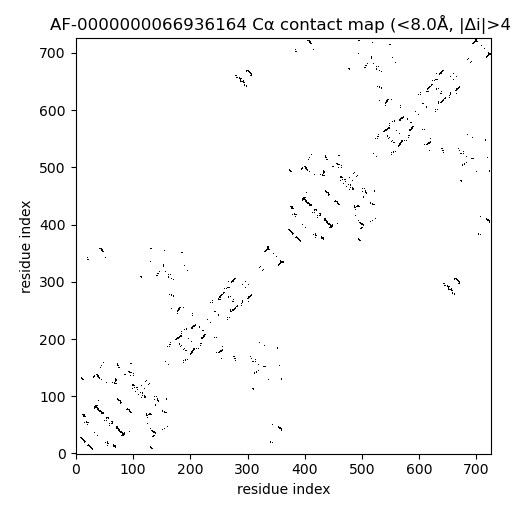397 -4.824 -4.797 1 98.31 306 GLY A N 1
ATOM 2232 C CA . GLY A 1 306 ? 1.647 -5.848 -5.801 1 98.31 306 GLY A CA 1
ATOM 2233 C C . GLY A 1 306 ? 2.092 -7.172 -5.203 1 98.31 306 GLY A C 1
ATOM 2234 O O . GLY A 1 306 ? 2.781 -7.195 -4.184 1 98.31 306 GLY A O 1
ATOM 2235 N N . THR A 1 307 ? 1.716 -8.227 -5.844 1 96.75 307 THR A N 1
ATOM 2236 C CA . THR A 1 307 ? 2.205 -9.539 -5.441 1 96.75 307 THR A CA 1
ATOM 2237 C C . THR A 1 307 ? 2.232 -10.492 -6.633 1 96.75 307 THR A C 1
ATOM 2239 O O . THR A 1 307 ? 1.334 -10.469 -7.477 1 96.75 307 THR A O 1
ATOM 2242 N N . MET A 1 308 ? 3.209 -11.242 -6.73 1 92.44 308 MET A N 1
ATOM 2243 C CA . MET A 1 308 ? 3.365 -12.164 -7.852 1 92.44 308 MET A CA 1
ATOM 2244 C C . MET A 1 308 ? 2.934 -13.578 -7.461 1 92.44 308 MET A C 1
ATOM 2246 O O . MET A 1 308 ? 2.033 -14.148 -8.078 1 92.44 308 MET A O 1
ATOM 2250 N N . ILE A 1 309 ? 3.553 -14.148 -6.426 1 94.94 309 ILE A N 1
ATOM 2251 C CA . ILE A 1 309 ? 3.287 -15.523 -6.008 1 94.94 309 ILE A CA 1
ATOM 2252 C C . ILE A 1 309 ? 3.668 -15.703 -4.539 1 94.94 309 ILE A C 1
ATOM 2254 O O . ILE A 1 309 ? 4.324 -14.836 -3.955 1 94.94 309 ILE A O 1
ATOM 2258 N N . GLY A 1 310 ? 3.24 -16.781 -3.959 1 95.81 310 GLY A N 1
ATOM 2259 C CA . GLY A 1 310 ? 3.559 -17.094 -2.572 1 95.81 310 GLY A CA 1
ATOM 2260 C C . GLY A 1 310 ? 4.715 -18.062 -2.422 1 95.81 310 GLY A C 1
ATOM 2261 O O . GLY A 1 310 ? 5.375 -18.406 -3.404 1 95.81 310 GLY A O 1
ATOM 2262 N N . ASN A 1 311 ? 5.016 -18.406 -1.206 1 96.88 311 ASN A N 1
ATOM 2263 C CA . ASN A 1 311 ? 6.113 -19.312 -0.863 1 96.88 311 ASN A CA 1
ATOM 2264 C C . ASN A 1 311 ? 5.605 -20.672 -0.425 1 96.88 311 ASN A C 1
ATOM 2266 O O . ASN A 1 31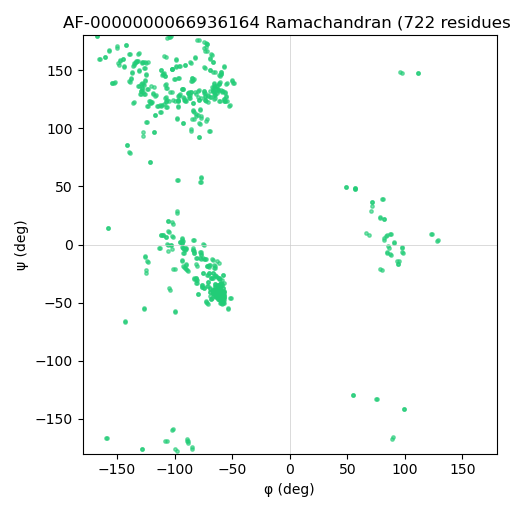1 ? 4.457 -21.031 -0.688 1 96.88 311 ASN A O 1
ATOM 2270 N N . ARG A 1 312 ? 6.492 -21.516 0.13 1 96.88 312 ARG A N 1
ATOM 2271 C CA . ARG A 1 312 ? 6.164 -22.875 0.519 1 96.88 312 ARG A CA 1
ATOM 2272 C C . ARG A 1 312 ? 5.062 -22.906 1.572 1 96.88 312 ARG A C 1
ATOM 2274 O O . ARG A 1 312 ? 4.152 -23.734 1.508 1 96.88 312 ARG A O 1
ATOM 2281 N N . LYS A 1 313 ? 5.137 -21.953 2.508 1 97.44 313 LYS A N 1
ATOM 2282 C CA . LYS A 1 313 ? 4.109 -21.875 3.541 1 97.44 313 LYS A CA 1
ATOM 2283 C C . LYS A 1 313 ? 2.742 -21.578 2.932 1 97.44 313 LYS A C 1
ATOM 2285 O O . LYS A 1 313 ? 1.749 -22.219 3.287 1 97.44 313 LYS A O 1
ATOM 2290 N N . ASP A 1 314 ? 2.729 -20.656 2.033 1 98 314 ASP A N 1
ATOM 2291 C CA . ASP A 1 314 ? 1.48 -20.25 1.392 1 98 314 ASP A CA 1
ATOM 2292 C C . ASP A 1 314 ? 0.868 -21.422 0.613 1 98 314 ASP A C 1
ATOM 2294 O O . ASP A 1 314 ? -0.355 -21.562 0.564 1 98 314 ASP A O 1
ATOM 2298 N N . ALA A 1 315 ? 1.712 -22.156 -0.01 1 98.06 315 ALA A N 1
ATOM 2299 C CA . ALA A 1 315 ? 1.246 -23.312 -0.784 1 98.06 315 ALA A CA 1
ATOM 2300 C C . ALA A 1 315 ? 0.521 -24.312 0.108 1 98.06 315 ALA A C 1
ATOM 2302 O O . ALA A 1 315 ? -0.552 -24.812 -0.246 1 98.06 315 ALA A O 1
ATOM 2303 N N . VAL A 1 316 ? 1.077 -24.594 1.251 1 97.81 316 VAL A N 1
ATOM 2304 C CA . VAL A 1 316 ? 0.461 -25.516 2.191 1 97.81 316 VAL A CA 1
ATOM 2305 C C . VAL A 1 316 ? -0.855 -24.938 2.705 1 97.81 316 VAL A C 1
ATOM 2307 O O . VAL A 1 316 ? -1.871 -25.641 2.75 1 97.81 316 VAL A O 1
ATOM 2310 N N . GLU A 1 317 ? -0.839 -23.672 2.982 1 97.69 317 GLU A N 1
ATOM 2311 C CA . GLU A 1 317 ? -1.998 -23.031 3.596 1 97.69 317 GLU A CA 1
ATOM 2312 C C . GLU A 1 317 ? -3.152 -22.906 2.604 1 97.69 317 GLU A C 1
ATOM 2314 O O . GLU A 1 317 ? -4.316 -23.062 2.98 1 97.69 317 GLU A O 1
ATOM 2319 N N . CYS A 1 318 ? -2.834 -22.672 1.354 1 97.81 318 CYS A N 1
ATOM 2320 C CA . CYS A 1 318 ? -3.91 -22.453 0.397 1 97.81 318 CYS A CA 1
ATOM 2321 C C . CYS A 1 318 ? -4.613 -23.75 0.05 1 97.81 318 CYS A C 1
ATOM 2323 O O . CYS A 1 318 ? -5.711 -23.75 -0.513 1 97.81 318 CYS A O 1
ATOM 2325 N N . LEU A 1 319 ? -4.02 -24.906 0.442 1 98.31 319 LEU A N 1
ATOM 2326 C CA . LEU A 1 319 ? -4.621 -26.203 0.149 1 98.31 319 LEU A CA 1
ATOM 2327 C C . LEU A 1 319 ? -5.562 -26.641 1.27 1 98.31 319 LEU A C 1
ATOM 2329 O O . LEU A 1 319 ? -6.398 -27.516 1.081 1 98.31 319 LEU A O 1
ATOM 2333 N N . LYS A 1 320 ? -5.438 -26.031 2.416 1 97.69 320 LYS A N 1
ATOM 2334 C CA . LYS A 1 320 ? -6.199 -26.453 3.59 1 97.69 320 LYS A CA 1
ATOM 2335 C C . LYS A 1 320 ? -7.695 -26.266 3.369 1 97.69 320 LYS A C 1
ATOM 2337 O O . LYS A 1 320 ? -8.484 -27.172 3.672 1 97.69 320 LYS A O 1
ATOM 2342 N N . PRO A 1 321 ? -8.117 -25.125 2.816 1 97.75 321 PRO A N 1
ATOM 2343 C CA . PRO A 1 321 ? -9.555 -24.969 2.572 1 97.75 321 PRO A CA 1
ATOM 2344 C C . PRO A 1 321 ? -10.102 -26.016 1.606 1 97.75 321 PRO A C 1
ATOM 2346 O O . PRO A 1 321 ? -11.258 -26.438 1.722 1 97.75 321 PRO A O 1
ATOM 2349 N N . LEU A 1 322 ? -9.352 -26.375 0.64 1 98 322 LEU A N 1
ATOM 2350 C CA . LEU A 1 322 ? -9.766 -27.438 -0.26 1 98 322 LEU A CA 1
ATOM 2351 C C . LEU A 1 322 ? -9.961 -28.75 0.503 1 98 322 LEU A C 1
ATOM 2353 O O . LEU A 1 322 ? -10.969 -29.438 0.313 1 98 322 LEU A O 1
ATOM 2357 N N . ALA A 1 323 ? -9.016 -29.078 1.385 1 97.62 323 ALA A N 1
ATOM 2358 C CA . ALA A 1 323 ? -9.07 -30.297 2.184 1 97.62 323 ALA A CA 1
ATOM 2359 C C . ALA A 1 323 ? -10.305 -30.312 3.082 1 97.62 323 ALA A C 1
ATOM 2361 O O . ALA A 1 323 ? -10.867 -31.375 3.361 1 97.62 323 ALA A O 1
ATOM 2362 N N . ARG A 1 324 ? -10.781 -29.156 3.475 1 96.69 324 ARG A N 1
ATOM 2363 C CA . ARG A 1 324 ? -11.93 -29.031 4.367 1 96.69 324 ARG A CA 1
ATOM 2364 C C . ARG A 1 324 ? -13.227 -28.906 3.58 1 96.69 324 ARG A C 1
ATOM 2366 O O . ARG A 1 324 ? -14.305 -28.766 4.164 1 96.69 324 ARG A O 1
ATOM 2373 N N . GLY A 1 325 ? -13.102 -28.859 2.309 1 96.38 325 GLY A N 1
ATOM 2374 C CA . GLY A 1 325 ? -14.273 -28.75 1.459 1 96.38 325 GLY A CA 1
ATOM 2375 C C . GLY A 1 325 ? -14.852 -27.344 1.396 1 96.38 325 GLY A C 1
ATOM 2376 O O . GLY A 1 325 ? -16.016 -27.172 1.053 1 96.38 325 GLY A O 1
ATOM 2377 N N . GLN A 1 326 ? -14.016 -26.359 1.69 1 97 326 GLN A N 1
ATOM 2378 C CA . GLN A 1 326 ? -14.5 -24.984 1.76 1 97 326 GLN A CA 1
ATOM 2379 C C . GLN A 1 326 ? -14.391 -24.297 0.403 1 97 326 GLN A C 1
ATOM 2381 O O . GLN A 1 326 ? -15.031 -23.266 0.172 1 97 326 GLN A O 1
ATOM 2386 N N . ILE A 1 327 ? -13.547 -24.812 -0.442 1 97.31 327 ILE A N 1
ATOM 2387 C CA . ILE A 1 327 ? -13.5 -24.328 -1.816 1 97.31 327 ILE A CA 1
ATOM 2388 C C . ILE A 1 327 ? -13.625 -25.5 -2.785 1 97.31 327 ILE A C 1
ATOM 2390 O O . ILE A 1 327 ? -13.336 -26.656 -2.424 1 97.31 327 ILE A O 1
ATOM 2394 N N . ASP A 1 328 ? -14.047 -25.172 -3.914 1 96.44 328 ASP A N 1
ATOM 2395 C CA . ASP A 1 328 ? -14.234 -26.156 -4.977 1 96.44 328 ASP A CA 1
ATOM 2396 C C . ASP A 1 328 ? -13.828 -25.594 -6.332 1 96.44 328 ASP A C 1
ATOM 2398 O O . ASP A 1 328 ? -14.672 -25.125 -7.098 1 96.44 328 ASP A O 1
ATOM 2402 N N . PRO A 1 329 ? -12.531 -25.703 -6.617 1 96.12 329 PRO A N 1
ATOM 2403 C CA . PRO A 1 329 ? -12.109 -25.234 -7.938 1 96.12 329 PRO A CA 1
ATOM 2404 C C . PRO A 1 329 ? -12.867 -25.922 -9.078 1 96.12 329 PRO A C 1
ATOM 2406 O O . PRO A 1 329 ? -13.039 -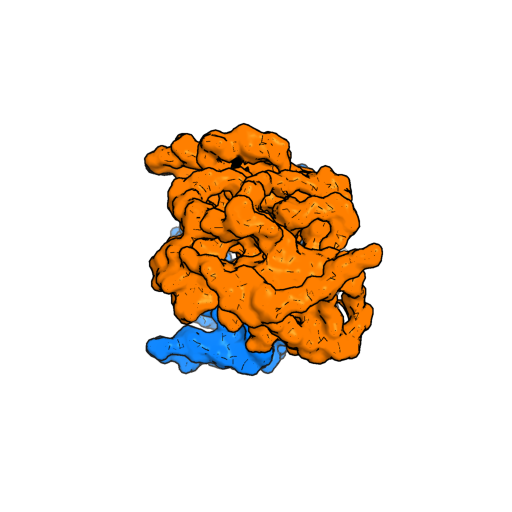27.156 -9.055 1 96.12 329 PRO A O 1
ATOM 2409 N N . GLN A 1 330 ? -13.359 -25.172 -9.977 1 93.12 330 GLN A N 1
ATOM 2410 C CA . GLN A 1 330 ? -13.992 -25.734 -11.164 1 93.12 330 GLN A CA 1
ATOM 2411 C C . GLN A 1 330 ? -12.953 -26.094 -12.219 1 93.12 330 GLN A C 1
ATOM 2413 O O . GLN A 1 330 ? -12.328 -25.219 -12.812 1 93.12 330 GLN A O 1
ATOM 2418 N N . VAL A 1 331 ? -12.875 -27.422 -12.43 1 95.81 331 VAL A N 1
ATOM 2419 C CA . VAL A 1 331 ? -11.797 -27.891 -13.305 1 95.81 331 VAL A CA 1
ATOM 2420 C C . VAL A 1 331 ? -12.375 -28.734 -14.43 1 95.81 331 VAL A C 1
ATOM 2422 O O . VAL A 1 331 ? -13.367 -29.438 -14.242 1 95.81 331 VAL A O 1
ATOM 2425 N N . THR A 1 332 ? -11.844 -28.578 -15.57 1 95.62 332 THR A N 1
ATOM 2426 C CA . THR A 1 332 ? -12.047 -29.484 -16.688 1 95.62 332 THR A CA 1
ATOM 2427 C C . THR A 1 332 ? -10.797 -30.312 -16.953 1 95.62 332 THR A C 1
ATOM 2429 O O . THR A 1 332 ? -9.719 -29.766 -17.172 1 95.62 332 THR A O 1
ATOM 2432 N N . VAL A 1 333 ? -10.992 -31.641 -16.922 1 97.69 333 VAL A N 1
ATOM 2433 C CA . VAL A 1 333 ? -9.852 -32.531 -17.094 1 97.69 333 VAL A CA 1
ATOM 2434 C C . VAL A 1 333 ? -9.773 -33 -18.562 1 97.69 333 VAL A C 1
ATOM 2436 O O . VAL A 1 333 ? -10.789 -33.344 -19.156 1 97.69 333 VAL A O 1
ATOM 2439 N N . ARG A 1 334 ? -8.641 -32.844 -19.141 1 97.88 334 ARG A N 1
ATOM 2440 C CA . ARG A 1 334 ? -8.328 -33.281 -20.5 1 97.88 334 ARG A CA 1
ATOM 2441 C C . ARG A 1 334 ? -7.129 -34.219 -20.516 1 97.88 334 ARG A C 1
ATOM 2443 O O . ARG A 1 334 ? -6.309 -34.188 -19.594 1 97.88 334 ARG A O 1
ATOM 2450 N N . PRO A 1 335 ? -7.031 -35.031 -21.562 1 97.62 335 PRO A N 1
ATOM 2451 C CA . PRO A 1 335 ? -5.828 -35.875 -21.656 1 97.62 335 PRO A CA 1
ATOM 2452 C C . PRO A 1 335 ? -4.59 -35.094 -22.062 1 97.62 335 PRO A C 1
ATOM 2454 O O . PRO A 1 335 ? -4.707 -33.938 -22.5 1 97.62 335 PRO A O 1
ATOM 2457 N N . MET A 1 336 ? -3.436 -35.656 -21.984 1 95.38 336 MET A N 1
ATOM 2458 C CA . MET A 1 336 ? -2.145 -35.031 -22.219 1 95.38 336 MET A CA 1
ATOM 2459 C C . MET A 1 336 ? -2.062 -34.469 -23.625 1 95.38 336 MET A C 1
ATOM 2461 O O . MET A 1 336 ? -1.442 -33.406 -23.859 1 95.38 336 MET A O 1
ATOM 2465 N N . SER A 1 337 ? -2.686 -35.125 -24.562 1 96.75 337 SER A N 1
ATOM 2466 C CA . SER A 1 337 ? -2.531 -34.75 -25.969 1 96.75 337 SER A CA 1
ATOM 2467 C C . SER A 1 337 ? -3.295 -33.5 -26.312 1 96.75 337 SER A C 1
ATOM 2469 O O . SER A 1 337 ? -3.193 -32.969 -27.422 1 96.75 337 SER A O 1
ATOM 2471 N N . HIS A 1 338 ? -3.982 -32.906 -25.359 1 97.38 338 HIS A N 1
ATOM 2472 C CA . HIS A 1 338 ? -4.91 -31.812 -25.672 1 97.38 338 HIS A CA 1
ATOM 2473 C C . HIS A 1 338 ? -4.297 -30.469 -25.344 1 97.38 338 HIS A C 1
ATOM 2475 O O . HIS A 1 338 ? -4.977 -29.438 -25.391 1 97.38 338 HIS A O 1
ATOM 2481 N N . LEU A 1 339 ? -3.031 -30.406 -24.969 1 97.88 339 LEU A N 1
ATOM 2482 C CA . LEU A 1 339 ? -2.457 -29.141 -24.516 1 97.88 339 LEU A CA 1
ATOM 2483 C C . LEU A 1 339 ? -2.59 -28.062 -25.578 1 97.88 339 LEU A C 1
ATOM 2485 O O . LEU A 1 339 ? -2.992 -26.938 -25.281 1 97.88 339 LEU A O 1
ATOM 2489 N N . THR A 1 340 ? -2.291 -28.359 -26.828 1 97.62 340 THR A N 1
ATOM 2490 C CA . THR A 1 340 ? -2.393 -27.391 -27.906 1 97.62 340 THR A CA 1
ATOM 2491 C C . THR A 1 340 ? -3.82 -26.859 -28.031 1 97.62 340 THR A C 1
ATOM 2493 O O . THR A 1 340 ? -4.031 -25.656 -28.172 1 97.62 340 THR A O 1
ATOM 2496 N N . GLN A 1 341 ? -4.707 -27.781 -27.969 1 96.88 341 GLN A N 1
ATOM 2497 C CA . GLN A 1 341 ? -6.109 -27.391 -28.031 1 96.88 341 GLN A CA 1
ATOM 2498 C C . GLN A 1 341 ? -6.48 -26.469 -26.875 1 96.88 341 GLN A C 1
ATOM 2500 O O . GLN A 1 341 ? -7.234 -25.5 -27.047 1 96.88 341 GLN A O 1
ATOM 2505 N N . VAL A 1 342 ? -6.008 -26.797 -25.719 1 96.56 342 VAL A N 1
ATOM 2506 C CA . VAL A 1 342 ? -6.273 -25.984 -24.547 1 96.56 342 VAL A CA 1
ATOM 2507 C C . VAL A 1 342 ? -5.719 -24.578 -24.75 1 96.56 342 VAL A C 1
ATOM 2509 O O . VAL A 1 342 ? -6.395 -23.578 -24.453 1 96.56 342 VAL A O 1
ATOM 2512 N N . PHE A 1 343 ? -4.488 -24.422 -25.281 1 96.25 343 PHE A N 1
ATOM 2513 C CA . PHE A 1 343 ? -3.896 -23.125 -25.562 1 96.25 343 PHE A CA 1
ATOM 2514 C C . PHE A 1 343 ? -4.77 -22.328 -26.531 1 96.25 343 PHE A C 1
ATOM 2516 O O . PHE A 1 343 ? -4.988 -21.125 -26.344 1 96.25 343 PHE A O 1
ATOM 2523 N N . ASP A 1 344 ? -5.277 -22.969 -27.5 1 94.5 344 ASP A N 1
ATOM 2524 C CA . ASP A 1 344 ? -6.125 -22.328 -28.5 1 94.5 344 ASP A CA 1
ATOM 2525 C C . ASP A 1 344 ? -7.414 -21.812 -27.859 1 94.5 344 ASP A C 1
ATOM 2527 O O . ASP A 1 344 ? -7.871 -20.703 -28.172 1 94.5 344 ASP A O 1
ATOM 2531 N N . GLU A 1 345 ? -7.949 -22.625 -27.047 1 90.94 345 GLU A N 1
ATOM 2532 C CA . GLU A 1 345 ? -9.164 -22.234 -26.344 1 90.94 345 GLU A CA 1
ATOM 2533 C C . GLU A 1 345 ? -8.891 -21.047 -25.406 1 90.94 345 GLU A C 1
ATOM 2535 O O . GLU A 1 345 ? -9.727 -20.156 -25.266 1 90.94 345 GLU A O 1
ATOM 2540 N N . MET A 1 346 ? -7.77 -21.125 -24.719 1 87.75 346 MET A N 1
ATOM 2541 C CA . MET A 1 346 ? -7.367 -20 -23.875 1 87.75 346 MET A CA 1
ATOM 2542 C C . MET A 1 346 ? -7.242 -18.719 -24.688 1 87.75 346 MET A C 1
ATOM 2544 O O . MET A 1 346 ? -7.734 -17.672 -24.266 1 87.75 346 MET A O 1
ATOM 2548 N N . HIS A 1 347 ? -6.629 -18.781 -25.812 1 84.94 347 HIS A N 1
ATOM 2549 C CA . HIS A 1 347 ? -6.449 -17.641 -26.719 1 84.94 347 HIS A CA 1
ATOM 2550 C C . HIS A 1 347 ? -7.793 -17.047 -27.125 1 84.94 347 HIS A C 1
ATOM 2552 O O . HIS A 1 347 ? -7.934 -15.836 -27.219 1 84.94 347 HIS A O 1
ATOM 2558 N N . ALA A 1 348 ? -8.703 -17.953 -27.297 1 83.81 348 ALA A N 1
ATOM 2559 C CA . ALA A 1 348 ? -10.023 -17.547 -27.781 1 83.81 348 ALA A CA 1
ATOM 2560 C C . ALA A 1 348 ? -10.906 -17.078 -26.625 1 83.81 348 ALA A C 1
ATOM 2562 O O . ALA A 1 348 ? -12.055 -16.688 -26.828 1 83.81 348 ALA A O 1
ATOM 2563 N N . GLY A 1 349 ? -10.375 -17.172 -25.344 1 76.56 349 GLY A N 1
ATOM 2564 C CA . GLY A 1 349 ? -11.148 -16.766 -24.188 1 76.56 349 GLY A CA 1
ATOM 2565 C C . GLY A 1 349 ? -12.305 -17.688 -23.875 1 76.56 349 GLY A C 1
ATOM 2566 O O . GLY A 1 349 ? -13.312 -17.266 -23.312 1 76.56 349 GLY A O 1
ATOM 2567 N N . ARG A 1 350 ? -12.266 -19 -24.188 1 77.94 350 ARG A N 1
ATOM 2568 C CA . ARG A 1 350 ? -13.375 -19.938 -24.078 1 77.94 350 ARG A CA 1
ATOM 2569 C C . ARG A 1 350 ? -13.234 -20.812 -22.844 1 77.94 350 ARG A C 1
ATOM 2571 O O . ARG A 1 350 ? -14.133 -21.578 -22.516 1 77.94 350 ARG A O 1
ATOM 2578 N N . ILE A 1 351 ? -12.125 -20.641 -22.141 1 80.75 351 ILE A N 1
ATOM 2579 C CA . ILE A 1 351 ? -11.922 -21.469 -20.953 1 80.75 351 ILE A CA 1
ATOM 2580 C C . ILE A 1 351 ? -12.727 -20.891 -19.797 1 80.75 351 ILE A C 1
ATOM 2582 O O . ILE A 1 351 ? -12.703 -19.688 -19.547 1 80.75 351 ILE A O 1
ATOM 2586 N N . GLN A 1 352 ? -13.508 -21.672 -19.203 1 80.25 352 GLN A N 1
ATOM 2587 C CA . GLN A 1 352 ? -14.203 -21.359 -17.953 1 80.25 352 GLN A CA 1
ATOM 2588 C C . GLN A 1 352 ? -13.578 -22.125 -16.781 1 80.25 352 GLN A C 1
ATOM 2590 O O . GLN A 1 352 ? -13.453 -23.344 -16.828 1 80.25 352 GLN A O 1
ATOM 2595 N N . GLY A 1 353 ? -13.156 -21.406 -15.75 1 86.94 353 GLY A N 1
ATOM 2596 C CA . GLY A 1 353 ? -12.477 -22.047 -14.633 1 86.94 353 GLY A CA 1
ATOM 2597 C C . GLY A 1 353 ? -11.039 -22.422 -14.961 1 86.94 353 GLY A C 1
ATOM 2598 O O . GLY A 1 353 ? -10.266 -21.578 -15.43 1 86.94 353 GLY A O 1
ATOM 2599 N N . ARG A 1 354 ? -10.734 -23.672 -14.594 1 93.56 354 ARG A N 1
ATOM 2600 C CA . ARG A 1 354 ? -9.367 -24.141 -14.789 1 93.56 354 ARG A CA 1
ATOM 2601 C C . ARG A 1 354 ? -9.336 -25.422 -15.617 1 93.56 354 ARG A C 1
ATOM 2603 O O . ARG A 1 354 ? -10.273 -26.219 -15.562 1 93.56 354 ARG A O 1
ATOM 2610 N N . VAL A 1 355 ? -8.297 -25.562 -16.406 1 96.19 355 VAL A N 1
ATOM 2611 C CA . VAL A 1 355 ? -8.094 -26.797 -17.156 1 96.19 355 VAL A CA 1
ATOM 2612 C C . VAL A 1 355 ? -6.918 -27.578 -16.547 1 96.19 355 VAL A C 1
ATOM 2614 O O . VAL A 1 355 ? -5.902 -26.984 -16.172 1 96.19 355 VAL A O 1
ATOM 2617 N N . VAL A 1 356 ? -7.109 -28.875 -16.438 1 98.38 356 VAL A N 1
ATOM 2618 C CA . VAL A 1 356 ? -6.098 -29.766 -15.898 1 98.38 356 VAL A CA 1
ATOM 2619 C C . VAL A 1 356 ? -5.844 -30.922 -16.859 1 98.38 356 VAL A C 1
ATOM 2621 O O . VAL A 1 356 ? -6.789 -31.484 -17.422 1 98.38 356 VAL A O 1
ATOM 2624 N N . LEU A 1 357 ? -4.605 -31.188 -17.141 1 98.62 357 LEU A N 1
ATOM 2625 C CA . LEU A 1 357 ? -4.246 -32.344 -17.953 1 98.62 357 LEU A CA 1
ATOM 2626 C C . LEU A 1 357 ? -4.098 -33.594 -17.078 1 98.62 357 LEU A C 1
ATOM 2628 O O . LEU A 1 357 ? -3.436 -33.562 -16.047 1 98.62 357 LEU A O 1
ATOM 2632 N N . ASP A 1 358 ? -4.77 -34.625 -17.484 1 98.44 358 ASP A N 1
ATOM 2633 C CA . ASP A 1 358 ? -4.504 -35.969 -16.938 1 98.44 358 ASP A CA 1
ATOM 2634 C C . ASP A 1 358 ? -3.246 -36.562 -17.547 1 98.44 358 ASP A C 1
ATOM 2636 O O . ASP A 1 358 ? -3.273 -37.031 -18.688 1 98.44 358 ASP A O 1
ATOM 2640 N N . MET A 1 359 ? -2.236 -36.656 -16.797 1 97.56 359 MET A N 1
ATOM 2641 C CA . MET A 1 359 ? -0.924 -37.062 -17.312 1 97.56 359 MET A CA 1
ATOM 2642 C C . MET A 1 359 ? -0.803 -38.562 -17.406 1 97.56 359 MET A C 1
ATOM 2644 O O . MET A 1 359 ? 0.198 -39.094 -17.906 1 97.56 359 MET A O 1
ATOM 2648 N N . THR A 1 360 ? -1.773 -39.219 -16.938 1 95.5 360 THR A N 1
ATOM 2649 C CA . THR A 1 360 ? -1.773 -40.688 -17 1 95.5 360 THR A CA 1
ATOM 2650 C C . THR A 1 360 ? -2.457 -41.156 -18.281 1 95.5 360 THR A C 1
ATOM 2652 O O . THR A 1 360 ? -2.465 -42.375 -18.562 1 95.5 360 THR A O 1
ATOM 2655 N N . LYS A 1 361 ? -3.037 -40.188 -19 1 94.12 361 LYS A N 1
ATOM 2656 C CA . LYS A 1 361 ? -3.766 -40.531 -20.219 1 94.12 361 LYS A CA 1
ATOM 2657 C C . LYS A 1 361 ? -3.217 -39.781 -21.406 1 94.12 361 LYS A C 1
ATOM 2659 O O . LYS A 1 361 ? -3.254 -38.531 -21.438 1 94.12 361 LYS A O 1
ATOM 2664 N N . LEU A 1 362 ? -2.752 -40.5 -22.328 1 92 362 LEU A N 1
ATOM 2665 C CA . LEU A 1 362 ? -2.254 -39.875 -23.547 1 92 362 LEU A CA 1
ATOM 2666 C C . LEU A 1 362 ? -3.402 -39.344 -24.391 1 92 362 LEU A C 1
ATOM 2668 O O . LEU A 1 362 ? -3.35 -38.188 -24.859 1 92 362 LEU A O 1
ATOM 2672 N N . GLU A 1 363 ? -4.395 -40.219 -24.625 1 91.38 363 GLU A N 1
ATOM 2673 C CA . GLU A 1 363 ? -5.598 -39.812 -25.344 1 91.38 363 GLU A CA 1
ATOM 2674 C C . GLU A 1 363 ? -6.859 -40.156 -24.547 1 91.38 363 GLU A C 1
ATOM 2676 O O . GLU A 1 363 ? -6.863 -41.094 -23.75 1 91.38 363 GLU A O 1
ATOM 2681 N N . MET B 1 1 ? -2.57 34.75 41.031 1 43.31 1 MET B N 1
ATOM 2682 C CA . MET B 1 1 ? -3.807 34.281 40.406 1 43.31 1 MET B CA 1
ATOM 2683 C C . MET B 1 1 ? -3.789 34.469 38.906 1 43.31 1 MET B C 1
ATOM 2685 O O . MET B 1 1 ? -3.502 35.594 38.438 1 43.31 1 MET B O 1
ATOM 2689 N N . SER B 1 2 ? -3.65 33.375 38.125 1 60.91 2 SER B N 1
ATOM 2690 C CA . SER B 1 2 ? -3.475 33.531 36.688 1 60.91 2 SER B CA 1
ATOM 2691 C C . SER B 1 2 ? -4.578 34.406 36.094 1 60.91 2 SER B C 1
ATOM 2693 O O . SER B 1 2 ? -5.73 34.312 36.5 1 60.91 2 SER B O 1
ATOM 2695 N N . ASP B 1 3 ? -4.297 35.469 35.531 1 72.88 3 ASP B N 1
ATOM 2696 C CA . ASP B 1 3 ? -5.18 36.438 34.906 1 72.88 3 ASP B CA 1
ATOM 2697 C C . ASP B 1 3 ? -5.805 35.906 33.625 1 72.88 3 ASP B C 1
ATOM 2699 O O . ASP B 1 3 ? -5.102 35.656 32.656 1 72.88 3 ASP B O 1
ATOM 2703 N N . PHE B 1 4 ? -7.09 35.406 33.812 1 89.69 4 PHE B N 1
ATOM 2704 C CA . PHE B 1 4 ? -7.824 34.875 32.688 1 89.69 4 PHE B CA 1
ATOM 2705 C C . PHE B 1 4 ? -8.789 35.906 32.125 1 89.69 4 PHE B C 1
ATOM 2707 O O . PHE B 1 4 ? -9.805 35.562 31.516 1 89.69 4 PHE B O 1
ATOM 2714 N N . THR B 1 5 ? -8.375 37.219 32.344 1 90.75 5 THR B N 1
ATOM 2715 C CA . THR B 1 5 ? -9.195 38.312 31.797 1 90.75 5 THR B CA 1
ATOM 2716 C C . THR B 1 5 ? -9.148 38.281 30.281 1 90.75 5 THR B C 1
ATOM 2718 O O . THR B 1 5 ? -8.062 38.25 29.688 1 90.75 5 THR B O 1
ATOM 2721 N N . VAL B 1 6 ? -10.32 38.375 29.688 1 95.38 6 VAL B N 1
ATOM 2722 C CA . VAL B 1 6 ? -10.445 38.281 28.234 1 95.38 6 VAL B CA 1
ATOM 2723 C C . VAL B 1 6 ? -10.836 39.656 27.672 1 95.38 6 VAL B C 1
ATOM 2725 O O . VAL B 1 6 ? -11.852 40.219 28.094 1 95.38 6 VAL B O 1
ATOM 2728 N N . PRO B 1 7 ? -10.039 40.188 26.844 1 96.5 7 PRO B N 1
ATOM 2729 C CA . PRO B 1 7 ? -10.422 41.469 26.234 1 96.5 7 PRO B CA 1
ATOM 2730 C C . PRO B 1 7 ? -11.617 41.344 25.297 1 96.5 7 PRO B C 1
ATOM 2732 O O . PRO B 1 7 ? -11.977 40.219 24.906 1 96.5 7 PRO B O 1
ATOM 2735 N N . LYS B 1 8 ? -12.242 42.469 24.969 1 97 8 LYS B N 1
ATOM 2736 C CA . LYS B 1 8 ? -13.367 42.469 24.031 1 97 8 LYS B CA 1
ATOM 2737 C C . LYS B 1 8 ? -12.883 42.281 22.594 1 97 8 LYS B C 1
ATOM 2739 O O . LYS B 1 8 ? -13.57 41.688 21.766 1 97 8 LYS B O 1
ATOM 2744 N N . LYS B 1 9 ? -11.727 42.875 22.25 1 98.12 9 LYS B N 1
ATOM 2745 C CA . LYS B 1 9 ? -11.117 42.781 20.938 1 98.12 9 LYS B CA 1
ATOM 2746 C C . LYS B 1 9 ? -9.672 42.281 21.031 1 98.12 9 LYS B C 1
ATOM 2748 O O . LYS B 1 9 ? -9.031 42.438 22.078 1 98.12 9 LYS B O 1
ATOM 2753 N N . ALA B 1 10 ? -9.25 41.656 20.016 1 97.62 10 ALA B N 1
ATOM 2754 C CA . ALA B 1 10 ? -7.875 41.188 19.922 1 97.62 10 ALA B CA 1
ATOM 2755 C C . ALA B 1 10 ? -7.395 41.156 18.469 1 97.62 10 ALA B C 1
ATOM 2757 O O . ALA B 1 10 ? -8.18 41.375 17.547 1 97.62 10 ALA B O 1
ATOM 2758 N N . LYS B 1 11 ? -6.133 40.969 18.281 1 98.19 11 LYS B N 1
ATOM 2759 C CA . LYS B 1 11 ? -5.52 41.031 16.953 1 98.19 11 LYS B CA 1
ATOM 2760 C C . LYS B 1 11 ? -5.68 39.688 16.219 1 98.19 11 LYS B C 1
ATOM 2762 O O . LYS B 1 11 ? -5.598 38.625 16.812 1 98.19 11 LYS B O 1
ATOM 2767 N N . ALA B 1 12 ? -5.898 39.781 14.945 1 98.25 12 ALA B N 1
ATOM 2768 C CA . ALA B 1 12 ? -5.906 38.688 14.008 1 98.25 12 ALA B CA 1
ATOM 2769 C C . ALA B 1 12 ? -5.188 39.031 12.711 1 98.25 12 ALA B C 1
ATOM 2771 O O . ALA B 1 12 ? -5.117 40.219 12.336 1 98.25 12 ALA B O 1
ATOM 2772 N N . ILE B 1 13 ? -4.598 38.062 12.117 1 98.31 13 ILE B N 1
ATOM 2773 C CA . ILE B 1 13 ? -3.988 38.25 10.805 1 98.31 13 ILE B CA 1
ATOM 2774 C C . ILE B 1 13 ? -4.914 37.688 9.727 1 98.31 13 ILE B C 1
ATOM 2776 O O . ILE B 1 13 ? -5.262 36.5 9.75 1 98.31 13 ILE B O 1
ATOM 2780 N N . ILE B 1 14 ? -5.281 38.469 8.773 1 97.88 14 ILE B N 1
ATOM 2781 C CA . ILE B 1 14 ? -6.148 38.031 7.691 1 97.88 14 ILE B CA 1
ATOM 2782 C C . ILE B 1 14 ? -5.371 38 6.379 1 97.88 14 ILE B C 1
ATOM 2784 O O . ILE B 1 14 ? -4.391 38.75 6.223 1 97.88 14 ILE B O 1
ATOM 2788 N N . TYR B 1 15 ? -5.77 37.125 5.52 1 96.88 15 TYR B N 1
ATOM 2789 C CA . TYR B 1 15 ? -5.336 37.219 4.129 1 96.88 15 TYR B CA 1
ATOM 2790 C C . TYR B 1 15 ? -6.035 38.375 3.43 1 96.88 15 TYR B C 1
ATOM 2792 O O . TYR B 1 15 ? -7.219 38.281 3.096 1 96.88 15 TYR B O 1
ATOM 2800 N N . SER B 1 16 ? -5.371 39.469 3.162 1 96.44 16 SER B N 1
ATOM 2801 C CA . SER B 1 16 ? -5.996 40.75 2.789 1 96.44 16 SER B CA 1
ATOM 2802 C C . SER B 1 16 ? -6.199 40.812 1.28 1 96.44 16 SER B C 1
ATOM 2804 O O . SER B 1 16 ? -6.98 41.656 0.803 1 96.44 16 SER B O 1
ATOM 2806 N N . ASN B 1 17 ? -5.488 40.094 0.49 1 95 17 ASN B N 1
ATOM 2807 C CA . ASN B 1 17 ? -5.617 40 -0.961 1 95 17 ASN B CA 1
ATOM 2808 C C . ASN B 1 17 ? -5.457 38.594 -1.46 1 95 17 ASN B C 1
ATOM 2810 O O . ASN B 1 17 ? -4.406 38.219 -2 1 95 17 ASN B O 1
ATOM 2814 N N . PRO B 1 18 ? -6.555 37.812 -1.314 1 93.06 18 PRO B N 1
ATOM 2815 C CA . PRO B 1 18 ? -6.461 36.406 -1.72 1 93.06 18 PRO B CA 1
ATOM 2816 C C . PRO B 1 18 ? -5.848 36.25 -3.107 1 93.06 18 PRO B C 1
ATOM 2818 O O . PRO B 1 18 ? -6.172 37 -4.027 1 93.06 18 PRO B O 1
ATOM 2821 N N . GLY B 1 19 ? -4.996 35.25 -3.234 1 93.75 19 GLY B N 1
ATOM 2822 C CA . GLY B 1 19 ? -4.246 35.031 -4.465 1 93.75 19 GLY B CA 1
ATOM 2823 C C . GLY B 1 19 ? -2.838 35.594 -4.402 1 93.75 19 GLY B C 1
ATOM 2824 O O . GLY B 1 19 ? -2.029 35.344 -5.301 1 93.75 19 GLY B O 1
ATOM 2825 N N . THR B 1 20 ? -2.551 36.312 -3.336 1 95.25 20 THR B N 1
ATOM 2826 C CA . THR B 1 20 ? -1.22 36.844 -3.07 1 95.25 20 THR B CA 1
ATOM 2827 C C . THR B 1 20 ? -0.752 36.469 -1.669 1 95.25 20 THR B C 1
ATOM 2829 O O . THR B 1 20 ? -1.471 35.781 -0.935 1 95.25 20 THR B O 1
ATOM 2832 N N . THR B 1 21 ? 0.413 36.969 -1.299 1 96.44 21 THR B N 1
ATOM 2833 C CA . THR B 1 21 ? 0.953 36.688 0.03 1 96.44 21 THR B CA 1
ATOM 2834 C C . THR B 1 21 ? 0.545 37.781 1.011 1 96.44 21 THR B C 1
ATOM 2836 O O . THR B 1 21 ? 0.934 37.75 2.18 1 96.44 21 THR B O 1
ATOM 2839 N N . ALA B 1 22 ? -0.226 38.719 0.579 1 96.62 22 ALA B N 1
ATOM 2840 C CA . ALA B 1 22 ? -0.536 39.875 1.385 1 96.62 22 ALA B CA 1
ATOM 2841 C C . ALA B 1 22 ? -1.365 39.5 2.609 1 96.62 22 ALA B C 1
ATOM 2843 O O . ALA B 1 22 ? -2.338 38.75 2.502 1 96.62 22 ALA B O 1
ATOM 2844 N N . THR B 1 23 ? -0.963 40 3.777 1 97.62 23 THR B N 1
ATOM 2845 C CA . THR B 1 23 ? -1.691 39.844 5.031 1 97.62 23 THR B CA 1
ATOM 2846 C C . THR B 1 23 ? -1.836 41.188 5.754 1 97.62 23 THR B C 1
ATOM 2848 O O . THR B 1 23 ? -1.122 42.156 5.445 1 97.62 23 THR B O 1
ATOM 2851 N N . GLU B 1 24 ? -2.785 41.25 6.574 1 97.69 24 GLU B N 1
ATOM 2852 C CA . GLU B 1 24 ? -3.033 42.438 7.395 1 97.69 24 GLU B CA 1
ATOM 2853 C C . GLU B 1 24 ? -3.42 42.062 8.82 1 97.69 24 GLU B C 1
ATOM 2855 O O . GLU B 1 24 ? -4.133 41.062 9.031 1 97.69 24 GLU B O 1
ATOM 2860 N N . ILE B 1 25 ? -2.936 42.781 9.758 1 98.06 25 ILE B N 1
ATOM 2861 C CA . ILE B 1 25 ? -3.344 42.625 11.148 1 98.06 25 ILE B CA 1
ATOM 2862 C C . ILE B 1 25 ? -4.512 43.562 11.453 1 98.06 25 ILE B C 1
ATOM 2864 O O . ILE B 1 25 ? -4.422 44.75 11.242 1 98.06 25 ILE B O 1
ATOM 2868 N N . ILE B 1 26 ? -5.559 42.969 11.953 1 97.94 26 ILE B N 1
ATOM 2869 C CA . ILE B 1 26 ? -6.746 43.75 12.258 1 97.94 26 ILE B CA 1
ATOM 2870 C C . ILE B 1 26 ? -7.23 43.438 13.672 1 97.94 26 ILE B C 1
ATOM 2872 O O . ILE B 1 26 ? -6.801 42.438 14.273 1 97.94 26 ILE B O 1
ATOM 2876 N N . ASP B 1 27 ? -8.094 44.312 14.156 1 97.94 27 ASP B N 1
ATOM 2877 C CA . ASP B 1 27 ? -8.812 44.031 15.398 1 97.94 27 ASP B CA 1
ATOM 2878 C C . ASP B 1 27 ? -10.094 43.25 15.125 1 97.94 27 ASP B C 1
ATOM 2880 O O . ASP B 1 27 ? -10.867 43.594 14.234 1 97.94 27 ASP B O 1
ATOM 2884 N N . VAL B 1 28 ? -10.25 42.219 15.867 1 97.5 28 VAL B N 1
ATOM 2885 C CA . VAL B 1 28 ? -11.477 41.438 15.75 1 97.5 28 VAL B CA 1
ATOM 2886 C C . VAL B 1 28 ? -12.109 41.25 17.125 1 97.5 28 VAL B C 1
ATOM 2888 O O . VAL B 1 28 ? -11.422 41.344 18.156 1 97.5 28 VAL B O 1
ATOM 2891 N N . ASP B 1 29 ? -13.422 41 17.172 1 97.75 29 ASP B N 1
ATOM 2892 C CA . ASP B 1 29 ? -14.094 40.688 18.438 1 97.75 29 ASP B CA 1
ATOM 2893 C C . ASP B 1 29 ? -13.625 39.344 18.969 1 97.75 29 ASP B C 1
ATOM 2895 O O . ASP B 1 29 ? -13.438 38.375 18.203 1 97.75 29 ASP B O 1
ATOM 2899 N N . VAL B 1 30 ? -13.344 39.281 20.234 1 98.06 30 VAL B N 1
ATOM 2900 C CA . VAL B 1 30 ? -13.039 38 20.859 1 98.06 30 VAL B CA 1
ATOM 2901 C C . VAL B 1 30 ? -14.32 37.188 21.016 1 98.06 30 VAL B C 1
ATOM 2903 O O . VAL B 1 30 ? -15.297 37.656 21.609 1 98.06 30 VAL B O 1
ATOM 2906 N N . PRO B 1 31 ? -14.344 36 20.484 1 97.06 31 PRO B N 1
ATOM 2907 C CA . PRO B 1 31 ? -15.586 35.219 20.531 1 97.06 31 PRO B CA 1
ATOM 2908 C C . PRO B 1 31 ? -15.891 34.656 21.906 1 97.06 31 PRO B C 1
ATOM 2910 O O . PRO B 1 31 ? -14.977 34.469 22.719 1 97.06 31 PRO B O 1
ATOM 2913 N N . GLU B 1 32 ? -17.141 34.469 22.188 1 97 32 GLU B N 1
ATOM 2914 C CA . GLU B 1 32 ? -17.594 33.781 23.391 1 97 32 GLU B CA 1
ATOM 2915 C C . GLU B 1 32 ? -17.766 32.281 23.141 1 97 32 GLU B C 1
ATOM 2917 O O . GLU B 1 32 ? -18.453 31.875 22.203 1 97 32 GLU B O 1
ATOM 2922 N N . PRO B 1 33 ? -17.078 31.453 23.953 1 97.69 33 PRO B N 1
ATOM 2923 C CA . PRO B 1 33 ? -17.25 30.016 23.734 1 97.69 33 PRO B CA 1
ATOM 2924 C C . PRO B 1 33 ? -18.672 29.531 24.031 1 97.69 33 PRO B C 1
ATOM 2926 O O . PRO B 1 33 ? -19.266 29.938 25.031 1 97.69 33 PRO B O 1
ATOM 2929 N N . GLN B 1 34 ? -19.188 28.781 23.125 1 96.75 34 GLN B N 1
ATOM 2930 C CA . GLN B 1 34 ? -20.516 28.188 23.281 1 96.75 34 GLN B CA 1
ATOM 2931 C C . GLN B 1 34 ? -20.422 26.828 23.969 1 96.75 34 GLN B C 1
ATOM 2933 O O . GLN B 1 34 ? -19.391 26.469 24.531 1 96.75 34 GLN B O 1
ATOM 2938 N N . ASP B 1 35 ? -21.578 26.078 23.922 1 95.88 35 ASP B N 1
ATOM 2939 C CA . ASP B 1 35 ? -21.641 24.766 24.547 1 95.88 35 ASP B CA 1
ATOM 2940 C C . ASP B 1 35 ? -20.562 23.844 23.984 1 95.88 35 ASP B C 1
ATOM 2942 O O . ASP B 1 35 ? -20.469 23.656 22.766 1 95.88 35 ASP B O 1
ATOM 2946 N N . GLY B 1 36 ? -19.75 23.328 24.891 1 95.62 36 GLY B N 1
ATOM 2947 C CA . GLY B 1 36 ? -18.719 22.375 24.516 1 95.62 36 GLY B CA 1
ATOM 2948 C C . GLY B 1 36 ? -17.469 23.016 23.969 1 95.62 36 GLY B C 1
ATOM 2949 O O . GLY B 1 36 ? -16.5 22.328 23.641 1 95.62 36 GLY B O 1
ATOM 2950 N N . GLU B 1 37 ? -17.438 24.312 23.969 1 97.5 37 GLU B N 1
ATOM 2951 C CA . GLU B 1 37 ? -16.297 25.047 23.406 1 97.5 37 GLU B CA 1
ATOM 2952 C C . GLU B 1 37 ? -15.445 25.672 24.5 1 97.5 37 GLU B C 1
ATOM 2954 O O . GLU B 1 37 ? -15.875 25.781 25.656 1 97.5 37 GLU B O 1
ATOM 2959 N N . ILE B 1 38 ? -14.258 26.016 24.203 1 98.31 38 ILE B N 1
ATOM 2960 C CA . ILE B 1 38 ? -13.352 26.766 25.062 1 98.31 38 ILE B CA 1
ATOM 2961 C C . ILE B 1 38 ? -12.742 27.938 24.297 1 98.31 38 ILE B C 1
ATOM 2963 O O . ILE B 1 38 ? -12.625 27.875 23.062 1 98.31 38 ILE B O 1
ATOM 2967 N N . LEU B 1 39 ? -12.438 28.953 25 1 98.62 39 LEU B N 1
ATOM 2968 C CA . LEU B 1 39 ? -11.664 30.062 24.438 1 98.62 39 LEU B CA 1
ATOM 2969 C C . LEU B 1 39 ? -10.18 29.891 24.766 1 98.62 39 LEU B C 1
ATOM 2971 O O . LEU B 1 39 ? -9.812 29.656 25.922 1 98.62 39 LEU B O 1
ATOM 2975 N N . VAL B 1 40 ? -9.422 29.969 23.766 1 98.5 40 VAL B N 1
ATOM 2976 C CA . VAL B 1 40 ? -7.984 29.75 23.922 1 98.5 40 VAL B CA 1
ATOM 2977 C C . VAL B 1 40 ? -7.238 31.031 23.547 1 98.5 40 VAL B C 1
ATOM 2979 O O . VAL B 1 40 ? -7.496 31.641 22.5 1 98.5 40 VAL B O 1
ATOM 2982 N N . ARG B 1 41 ? -6.375 31.516 24.391 1 98.56 41 ARG B N 1
ATOM 2983 C CA . ARG B 1 41 ? -5.414 32.562 24.047 1 98.56 41 ARG B CA 1
ATOM 2984 C C . ARG B 1 41 ? -4.176 31.969 23.375 1 98.56 41 ARG B C 1
ATOM 2986 O O . ARG B 1 41 ? -3.346 31.344 24.047 1 98.56 41 ARG B O 1
ATOM 2993 N N . ILE B 1 42 ? -4.086 32.219 22.125 1 98.56 42 ILE B N 1
ATOM 2994 C CA . ILE B 1 42 ? -3.014 31.625 21.328 1 98.56 42 ILE B CA 1
ATOM 2995 C C . ILE B 1 42 ? -1.693 32.312 21.656 1 98.56 42 ILE B C 1
ATOM 2997 O O . ILE B 1 42 ? -1.623 33.562 21.672 1 98.56 42 ILE B O 1
ATOM 3001 N N . THR B 1 43 ? -0.69 31.516 21.922 1 98.12 43 THR B N 1
ATOM 3002 C CA . THR B 1 43 ? 0.624 32.094 22.203 1 98.12 43 THR B CA 1
ATOM 3003 C C . THR B 1 43 ? 1.553 31.906 21.016 1 98.12 43 THR B C 1
ATOM 3005 O O . THR B 1 43 ? 2.395 32.781 20.734 1 98.12 43 THR B O 1
ATOM 3008 N N . HIS B 1 44 ? 1.463 30.781 20.359 1 98.69 44 HIS B N 1
ATOM 3009 C CA . HIS B 1 44 ? 2.311 30.469 19.219 1 98.69 44 HIS B CA 1
ATOM 3010 C C . HIS B 1 44 ? 1.51 29.812 18.094 1 98.69 44 HIS B C 1
ATOM 3012 O O . HIS B 1 44 ? 0.601 29.031 18.359 1 98.69 44 HIS B O 1
ATOM 3018 N N . SER B 1 45 ? 1.803 30.094 16.891 1 98.75 45 SER B N 1
ATOM 3019 C CA . SER B 1 45 ? 1.251 29.438 15.719 1 98.75 45 SER B CA 1
ATOM 3020 C C . SER B 1 45 ? 2.336 29.141 14.688 1 98.75 45 SER B C 1
ATOM 3022 O O . SER B 1 45 ? 3.055 30.031 14.258 1 98.75 45 SER B O 1
ATOM 3024 N N . GLY B 1 46 ? 2.455 27.859 14.359 1 97.94 46 GLY B N 1
ATOM 3025 C CA . GLY B 1 46 ? 3.326 27.547 13.242 1 97.94 46 GLY B CA 1
ATOM 3026 C C . GLY B 1 46 ? 2.809 28.062 11.914 1 97.94 46 GLY B C 1
ATOM 3027 O O . GLY B 1 46 ? 1.634 28.422 11.797 1 97.94 46 GLY B O 1
ATOM 3028 N N . VAL B 1 47 ? 3.697 28.234 10.984 1 97.06 47 VAL B N 1
ATOM 3029 C CA . VAL B 1 47 ? 3.352 28.594 9.609 1 97.06 47 VAL B CA 1
ATOM 3030 C C . VAL B 1 47 ? 3.684 27.422 8.68 1 97.06 47 VAL B C 1
ATOM 3032 O O . VAL B 1 47 ? 4.852 27.062 8.523 1 97.06 47 VAL B O 1
ATOM 3035 N N . CYS B 1 48 ? 2.678 26.844 8.109 1 94.12 48 CYS B N 1
ATOM 3036 C CA . CYS B 1 48 ? 2.799 25.688 7.219 1 94.12 48 CYS B CA 1
ATOM 3037 C C . CYS B 1 48 ? 2.762 26.125 5.762 1 94.12 48 CYS B C 1
ATOM 3039 O O . CYS B 1 48 ? 2.209 27.172 5.434 1 94.12 48 CYS B O 1
ATOM 3041 N N . HIS B 1 49 ? 3.387 25.328 4.914 1 90.75 49 HIS B N 1
ATOM 3042 C CA . HIS B 1 49 ? 3.311 25.625 3.486 1 90.75 49 HIS B CA 1
ATOM 3043 C C . HIS B 1 49 ? 1.863 25.641 3.006 1 90.75 49 HIS B C 1
ATOM 3045 O O . HIS B 1 49 ? 1.521 26.406 2.098 1 90.75 49 HIS B O 1
ATOM 3051 N N . THR B 1 50 ? 1.062 24.906 3.582 1 91.44 50 THR B N 1
ATOM 3052 C CA . THR B 1 50 ? -0.358 24.906 3.248 1 91.44 50 THR B CA 1
ATOM 3053 C C . THR B 1 50 ? -0.959 26.297 3.486 1 91.44 50 THR B C 1
ATOM 3055 O O . THR B 1 50 ? -1.852 26.719 2.752 1 91.44 50 THR B O 1
ATOM 3058 N N . ASP B 1 51 ? -0.523 27 4.477 1 95.25 51 ASP B N 1
ATOM 3059 C CA . ASP B 1 51 ? -0.98 28.375 4.695 1 95.25 51 ASP B CA 1
ATOM 3060 C C . ASP B 1 51 ? -0.633 29.266 3.508 1 95.25 51 ASP B C 1
ATOM 3062 O O . ASP B 1 51 ? -1.451 30.078 3.076 1 95.25 51 ASP B O 1
ATOM 3066 N N . TYR B 1 52 ? 0.587 29.078 3.053 1 93.62 52 TYR B N 1
ATOM 3067 C CA . TYR B 1 52 ? 1.038 29.828 1.883 1 93.62 52 TYR B CA 1
ATOM 3068 C C . TYR B 1 52 ? 0.176 29.516 0.667 1 93.62 52 TYR B C 1
ATOM 3070 O O . TYR B 1 52 ? -0.273 30.422 -0.038 1 93.62 52 TYR B O 1
ATOM 3078 N N . SER B 1 53 ? -0.026 28.219 0.462 1 91.06 53 SER B N 1
ATOM 3079 C CA . SER B 1 53 ? -0.826 27.781 -0.681 1 91.06 53 SER B CA 1
ATOM 3080 C C . SER B 1 53 ? -2.256 28.312 -0.58 1 91.06 53 SER B C 1
ATOM 3082 O O . SER B 1 53 ? -2.877 28.641 -1.594 1 91.06 53 SER B O 1
ATOM 3084 N N . LEU B 1 54 ? -2.791 28.359 0.572 1 92.62 54 LEU B N 1
ATOM 3085 C CA . LEU B 1 54 ? -4.141 28.891 0.784 1 92.62 54 LEU B CA 1
ATOM 3086 C C . LEU B 1 54 ? -4.191 30.391 0.523 1 92.62 54 LEU B C 1
ATOM 3088 O O . LEU B 1 54 ? -5.09 30.859 -0.175 1 92.62 54 LEU B O 1
ATOM 3092 N N . ALA B 1 55 ? -3.24 31.078 1.042 1 94.94 55 ALA B N 1
ATOM 3093 C CA . ALA B 1 55 ? -3.193 32.531 0.85 1 94.94 55 ALA B CA 1
ATOM 3094 C C . ALA B 1 55 ? -3.08 32.875 -0.63 1 94.94 55 ALA B C 1
ATOM 3096 O O . ALA B 1 55 ? -3.758 33.781 -1.112 1 94.94 55 ALA B O 1
ATOM 3097 N N . THR B 1 56 ? -2.287 32.125 -1.329 1 93.5 56 THR B N 1
ATOM 3098 C CA . THR B 1 56 ? -2.018 32.406 -2.734 1 93.5 56 THR B CA 1
ATOM 3099 C C . THR B 1 56 ? -3.023 31.688 -3.633 1 93.5 56 THR B C 1
ATOM 3101 O O . THR B 1 56 ? -2.959 31.812 -4.859 1 93.5 56 THR B O 1
ATOM 3104 N N . GLN B 1 57 ? -3.895 30.922 -3.025 1 91.88 57 GLN B N 1
ATOM 3105 C CA . GLN B 1 57 ? -4.949 30.188 -3.705 1 91.88 57 GLN B CA 1
ATOM 3106 C C . GLN B 1 57 ? -4.375 29.266 -4.785 1 91.88 57 GLN B C 1
ATOM 3108 O O . GLN B 1 57 ? -4.863 29.266 -5.918 1 91.88 57 GLN B O 1
ATOM 3113 N N . THR B 1 58 ? -3.367 28.547 -4.383 1 84.62 58 THR B N 1
ATOM 3114 C CA . THR B 1 58 ? -2.711 27.609 -5.297 1 84.62 58 THR B CA 1
ATOM 3115 C C . THR B 1 58 ? -2.945 26.172 -4.863 1 84.62 58 THR B C 1
ATOM 3117 O O . THR B 1 58 ? -2.521 25.234 -5.547 1 84.62 58 THR B O 1
ATOM 3120 N N . LEU B 1 59 ? -3.607 26.031 -3.781 1 80 59 LEU B N 1
ATOM 3121 C CA . LEU B 1 59 ? -3.943 24.688 -3.324 1 80 59 LEU B CA 1
ATOM 3122 C C . LEU B 1 59 ? -5.137 24.125 -4.094 1 80 59 LEU B C 1
ATOM 3124 O O . LEU B 1 59 ? -6.285 24.297 -3.676 1 80 59 LEU B O 1
ATOM 3128 N N . GLY B 1 60 ? -4.848 23.438 -5.113 1 74.81 60 GLY B N 1
ATOM 3129 C CA . GLY B 1 60 ? -5.926 22.875 -5.914 1 74.81 60 GLY B CA 1
ATOM 3130 C C . GLY B 1 60 ? -6.918 23.922 -6.395 1 74.81 60 GLY B C 1
ATOM 3131 O O . GLY B 1 60 ? -6.531 24.906 -7.012 1 74.81 60 GLY B O 1
ATOM 3132 N N . HIS B 1 61 ? -8.242 23.562 -6.113 1 75 61 HIS B N 1
ATOM 3133 C CA . HIS B 1 61 ? -9.297 24.469 -6.566 1 75 61 HIS B CA 1
ATOM 3134 C C . HIS B 1 61 ? -9.883 25.25 -5.398 1 75 61 HIS B C 1
ATOM 3136 O O . HIS B 1 61 ? -10.969 25.844 -5.52 1 75 61 HIS B O 1
ATOM 3142 N N . VAL B 1 62 ? -9.125 25.312 -4.355 1 83.19 62 VAL B N 1
ATOM 3143 C CA . VAL B 1 62 ? -9.625 25.984 -3.16 1 83.19 62 VAL B CA 1
ATOM 3144 C C . VAL B 1 62 ? -9.5 27.5 -3.322 1 83.19 62 VAL B C 1
ATOM 3146 O O . VAL B 1 62 ? -8.445 28 -3.699 1 83.19 62 VAL B O 1
ATOM 3149 N N . ARG B 1 63 ? -10.664 28.234 -3.154 1 88.38 63 ARG B N 1
ATOM 3150 C CA . ARG B 1 63 ? -10.703 29.688 -3.16 1 88.38 63 ARG B CA 1
ATOM 3151 C C . ARG B 1 63 ? -11.266 30.219 -1.848 1 88.38 63 ARG B C 1
ATOM 3153 O O . ARG B 1 63 ? -12.336 29.812 -1.406 1 88.38 63 ARG B O 1
ATOM 3160 N N . LEU B 1 64 ? -10.438 31.047 -1.185 1 90.69 64 LEU B N 1
ATOM 3161 C CA . LEU B 1 64 ? -10.828 31.625 0.094 1 90.69 64 LEU B CA 1
ATOM 3162 C C . LEU B 1 64 ? -11.336 33.062 -0.091 1 90.69 64 LEU B C 1
ATOM 3164 O O . LEU B 1 64 ? -10.859 33.781 -0.966 1 90.69 64 LEU B O 1
ATOM 3168 N N . PRO B 1 65 ? -12.32 33.344 0.668 1 89.25 65 PRO B N 1
ATOM 3169 C CA . PRO B 1 65 ? -12.766 34.75 0.643 1 89.25 65 PRO B CA 1
ATOM 3170 C C . PRO B 1 65 ? -11.758 35.688 1.28 1 89.25 65 PRO B C 1
ATOM 3172 O O . PRO B 1 65 ? -10.883 35.25 2.035 1 89.25 65 PRO B O 1
ATOM 3175 N N . GLU B 1 66 ? -11.945 36.969 0.903 1 89.31 66 GLU B N 1
ATOM 3176 C CA . GLU B 1 66 ? -11.156 38 1.591 1 89.31 66 GLU B CA 1
ATOM 3177 C C . GLU B 1 66 ? -11.477 38.031 3.082 1 89.31 66 GLU B C 1
ATOM 3179 O O . GLU B 1 66 ? -12.641 37.906 3.477 1 89.31 66 GLU B O 1
ATOM 3184 N N . GLY B 1 67 ? -10.359 38.188 3.881 1 93.25 67 GLY B N 1
ATOM 3185 C CA . GLY B 1 67 ? -10.57 38.344 5.312 1 93.25 67 GLY B CA 1
ATOM 3186 C C . GLY B 1 67 ? -10.398 37.062 6.078 1 93.25 67 GLY B C 1
ATOM 3187 O O . GLY B 1 67 ? -10.461 37.031 7.309 1 93.25 67 GLY B O 1
ATOM 3188 N N . GLN B 1 68 ? -10.141 35.969 5.402 1 95.75 68 GLN B N 1
ATOM 3189 C CA . GLN B 1 68 ? -9.906 34.688 6.07 1 95.75 68 GLN B CA 1
ATOM 3190 C C . GLN B 1 68 ? -8.758 34.812 7.074 1 95.75 68 GLN B C 1
ATOM 3192 O O . GLN B 1 68 ? -7.691 35.312 6.754 1 95.75 68 GLN B O 1
ATOM 3197 N N . VAL B 1 69 ? -9.039 34.469 8.352 1 97.56 69 VAL B N 1
ATOM 3198 C CA . VAL B 1 69 ? -7.957 34.25 9.305 1 97.56 69 VAL B CA 1
ATOM 3199 C C . VAL B 1 69 ? -7.328 32.875 9.094 1 97.56 69 VAL B C 1
ATOM 3201 O O . VAL B 1 69 ? -7.977 31.844 9.297 1 97.56 69 VAL B O 1
ATOM 3204 N N . GLY B 1 70 ? -6.109 32.875 8.719 1 96.62 70 GLY B N 1
ATOM 3205 C CA . GLY B 1 70 ? -5.441 31.609 8.414 1 96.62 70 GLY B CA 1
ATOM 3206 C C . GLY B 1 70 ? -4.797 30.969 9.625 1 96.62 70 GLY B C 1
ATOM 3207 O O . GLY B 1 70 ? -5.152 31.266 10.766 1 96.62 70 GLY B O 1
ATOM 3208 N N . GLY B 1 71 ? -3.984 29.938 9.344 1 97.75 71 GLY B N 1
ATOM 3209 C CA . GLY B 1 71 ? -3.242 29.25 10.383 1 97.75 71 GLY B CA 1
ATOM 3210 C C . GLY B 1 71 ? -3.93 27.984 10.859 1 97.75 71 GLY B C 1
ATOM 3211 O O . GLY B 1 71 ? -5.16 27.922 10.922 1 97.75 71 GLY B O 1
ATOM 3212 N N . HIS B 1 72 ? -3.102 26.938 11.273 1 98.12 72 HIS B N 1
ATOM 3213 C CA . HIS B 1 72 ? -3.701 25.703 11.742 1 98.12 72 HIS B CA 1
ATOM 3214 C C . HIS B 1 72 ? -2.74 24.922 12.641 1 98.12 72 HIS B C 1
ATOM 3216 O O . HIS B 1 72 ? -2.949 23.734 12.906 1 98.12 72 HIS B O 1
ATOM 3222 N N . GLU B 1 73 ? -1.685 25.562 13.086 1 97.94 73 GLU B N 1
ATOM 3223 C CA . GLU B 1 73 ? -0.7 24.984 13.992 1 97.94 73 GLU B CA 1
ATOM 3224 C C . GLU B 1 73 ? -0.587 25.797 15.281 1 97.94 73 GLU B C 1
ATOM 3226 O O . GLU B 1 73 ? 0.473 26.344 15.586 1 97.94 73 GLU B O 1
ATOM 3231 N N . GLY B 1 74 ? -1.548 25.75 16.094 1 98.44 74 GLY B N 1
ATOM 3232 C CA . GLY B 1 74 ? -1.576 26.688 17.219 1 98.44 74 GLY B CA 1
ATOM 3233 C C . GLY B 1 74 ? -1.353 26.016 18.562 1 98.44 74 GLY B C 1
ATOM 3234 O O . GLY B 1 74 ? -1.742 24.859 18.75 1 98.44 74 GLY B O 1
ATOM 3235 N N . VAL B 1 75 ? -0.712 26.703 19.453 1 98.75 75 VAL B N 1
ATOM 3236 C CA . VAL B 1 75 ? -0.639 26.375 20.875 1 98.75 75 VAL B CA 1
ATOM 3237 C C . VAL B 1 75 ? -1.077 27.594 21.703 1 98.75 75 VAL B C 1
ATOM 3239 O O . VAL B 1 75 ? -0.729 28.734 21.375 1 98.75 75 VAL B O 1
ATOM 3242 N N . GLY B 1 76 ? -1.854 27.344 22.703 1 98.31 76 GLY B N 1
ATOM 3243 C CA . GLY B 1 76 ? -2.303 28.422 23.578 1 98.31 76 GLY B CA 1
ATOM 3244 C C . GLY B 1 76 ? -2.752 27.938 24.938 1 98.31 76 GLY B C 1
ATOM 3245 O O . GLY B 1 76 ? -2.439 26.812 25.344 1 98.31 76 GLY B O 1
ATOM 3246 N N . VAL B 1 77 ? -3.426 28.859 25.625 1 98 77 VAL B N 1
ATOM 3247 C CA . VAL B 1 77 ? -3.881 28.625 26.984 1 98 77 VAL B CA 1
ATOM 3248 C C . VAL B 1 77 ? -5.391 28.812 27.078 1 98 77 VAL B C 1
ATOM 3250 O O . VAL B 1 77 ? -5.922 29.812 26.562 1 98 77 VAL B O 1
ATOM 3253 N N . VAL B 1 78 ? -6.051 27.844 27.75 1 98.5 78 VAL B N 1
ATOM 3254 C CA . VAL B 1 78 ? -7.492 27.969 27.953 1 98.5 78 VAL B CA 1
ATOM 3255 C C . VAL B 1 78 ? -7.781 29.125 28.922 1 98.5 78 VAL B C 1
ATOM 3257 O O . VAL B 1 78 ? -7.289 29.125 30.047 1 98.5 78 VAL B O 1
ATOM 3260 N N . VAL B 1 79 ? -8.648 30.062 28.531 1 98.38 79 VAL B N 1
ATOM 3261 C CA . VAL B 1 79 ? -8.859 31.234 29.375 1 98.38 79 VAL B CA 1
ATOM 3262 C C . VAL B 1 79 ? -10.352 31.391 29.672 1 98.38 79 VAL B C 1
ATOM 3264 O O . VAL B 1 79 ? -10.742 32.188 30.531 1 98.38 79 VAL B O 1
ATOM 3267 N N . LYS B 1 80 ? -11.172 30.641 29.016 1 98.06 80 LYS B N 1
ATOM 3268 C CA . LYS B 1 80 ? -12.602 30.609 29.297 1 98.06 80 LYS B CA 1
ATOM 3269 C C . LYS B 1 80 ? -13.219 29.281 28.891 1 98.06 80 LYS B C 1
ATOM 3271 O O . LYS B 1 80 ? -12.844 28.703 27.859 1 98.06 80 LYS B O 1
ATOM 3276 N N . LEU B 1 81 ? -14.094 28.766 29.703 1 97.56 81 LEU B N 1
ATOM 3277 C CA . LEU B 1 81 ? -14.82 27.531 29.422 1 97.56 81 LEU B CA 1
ATOM 3278 C C . LEU B 1 81 ? -16.25 27.828 29 1 97.56 81 LEU B C 1
ATOM 3280 O O . LEU B 1 81 ? -16.922 28.688 29.594 1 97.56 81 LEU B O 1
ATOM 3284 N N . GLY B 1 82 ? -16.672 27.234 27.938 1 97 82 GLY B N 1
ATOM 3285 C CA . GLY B 1 82 ? -18.094 27.297 27.625 1 97 82 GLY B CA 1
ATOM 3286 C C . GLY B 1 82 ? -18.938 26.453 28.547 1 97 82 GLY B C 1
ATOM 3287 O O . GLY B 1 82 ? -18.422 25.672 29.359 1 97 82 GLY B O 1
ATOM 3288 N N . PRO B 1 83 ? -20.25 26.656 28.344 1 96.19 83 PRO B N 1
ATOM 3289 C CA . PRO B 1 83 ? -21.156 25.891 29.203 1 96.19 83 PRO B CA 1
ATOM 3290 C C . PRO B 1 83 ? -20.953 24.375 29.062 1 96.19 83 PRO B C 1
ATOM 3292 O O . PRO B 1 83 ? -20.781 23.875 27.953 1 96.19 83 PRO B O 1
ATOM 3295 N N . GLY B 1 84 ? -20.828 23.656 30.188 1 94 84 GLY B N 1
ATOM 3296 C CA . GLY B 1 84 ? -20.844 22.203 30.219 1 94 84 GLY B CA 1
ATOM 3297 C C . GLY B 1 84 ? -19.484 21.594 29.969 1 94 84 GLY B C 1
ATOM 3298 O O . GLY B 1 84 ? -19.328 20.359 29.984 1 94 84 GLY B O 1
ATOM 3299 N N . VAL B 1 85 ? -18.469 22.406 29.703 1 96.56 85 VAL B N 1
ATOM 3300 C CA . VAL B 1 85 ? -17.141 21.875 29.422 1 96.56 85 VAL B CA 1
ATOM 3301 C C . VAL B 1 85 ? -16.531 21.297 30.703 1 96.56 85 VAL B C 1
ATOM 3303 O O . VAL B 1 85 ? -16.438 22 31.719 1 96.56 85 VAL B O 1
ATOM 3306 N N . THR B 1 86 ? -16.156 20.016 30.672 1 94.81 86 THR B N 1
ATOM 3307 C CA . THR B 1 86 ? -15.492 19.375 31.797 1 94.81 86 THR B CA 1
ATOM 3308 C C . THR B 1 86 ? -14.156 18.781 31.359 1 94.81 86 THR B C 1
ATOM 3310 O O . THR B 1 86 ? -13.312 18.453 32.188 1 94.81 86 THR B O 1
ATOM 3313 N N . ALA B 1 87 ? -13.969 18.672 30.078 1 92.75 87 ALA B N 1
ATOM 3314 C CA . ALA B 1 87 ? -12.82 17.969 29.516 1 92.75 87 ALA B CA 1
ATOM 3315 C C . ALA B 1 87 ? -11.555 18.812 29.609 1 92.75 87 ALA B C 1
ATOM 3317 O O . ALA B 1 87 ? -10.445 18.312 29.406 1 92.75 87 ALA B O 1
ATOM 3318 N N . ARG B 1 88 ? -11.664 20.094 29.984 1 96.5 88 ARG B N 1
ATOM 3319 C CA . ARG B 1 88 ? -10.57 21.047 30.016 1 96.5 88 ARG B CA 1
ATOM 3320 C C . ARG B 1 88 ? -10.648 21.938 31.25 1 96.5 88 ARG B C 1
ATOM 3322 O O . ARG B 1 88 ? -11.688 21.984 31.906 1 96.5 88 ARG B O 1
ATOM 3329 N N . GLN B 1 89 ? -9.539 22.625 31.562 1 96.5 89 GLN B N 1
ATOM 3330 C CA . GLN B 1 89 ? -9.516 23.547 32.688 1 96.5 89 GLN B CA 1
ATOM 3331 C C . GLN B 1 89 ? -8.836 24.859 32.312 1 96.5 89 GLN B C 1
ATOM 3333 O O . GLN B 1 89 ? -8 24.891 31.406 1 96.5 89 GLN B O 1
ATOM 3338 N N . LEU B 1 90 ? -9.203 25.906 33.062 1 97.19 90 LEU B N 1
ATOM 3339 C CA . LEU B 1 90 ? -8.539 27.203 32.875 1 97.19 90 LEU B CA 1
ATOM 3340 C C . LEU B 1 90 ? -7.043 27.078 33.125 1 97.19 90 LEU B C 1
ATOM 3342 O O . LEU B 1 90 ? -6.617 26.406 34.062 1 97.19 90 LEU B O 1
ATOM 3346 N N . GLY B 1 91 ? -6.301 27.656 32.188 1 97.19 91 GLY B N 1
ATOM 3347 C CA . GLY B 1 91 ? -4.855 27.641 32.344 1 97.19 91 GLY B CA 1
ATOM 3348 C C . GLY B 1 91 ? -4.18 26.484 31.656 1 97.19 91 GLY B C 1
ATOM 3349 O O . GLY B 1 91 ? -2.959 26.484 31.484 1 97.19 91 GLY B O 1
ATOM 3350 N N . GLU B 1 92 ? -4.961 25.531 31.281 1 97.25 92 GLU B N 1
ATOM 3351 C CA . GLU B 1 92 ? -4.422 24.375 30.562 1 97.25 92 GLU B CA 1
ATOM 3352 C C . GLU B 1 92 ? -3.875 24.766 29.203 1 97.25 92 GLU B C 1
ATOM 3354 O O . GLU B 1 92 ? -4.48 25.578 28.484 1 97.25 92 GLU B O 1
ATOM 3359 N N . ARG B 1 93 ? -2.686 24.25 28.844 1 98.25 93 ARG B N 1
ATOM 3360 C CA . ARG B 1 93 ? -2.158 24.453 27.5 1 98.25 93 ARG B CA 1
ATOM 3361 C C . ARG B 1 93 ? -2.762 23.469 26.516 1 98.25 93 ARG B C 1
ATOM 3363 O O . ARG B 1 93 ? -2.795 22.266 26.781 1 98.25 93 ARG B O 1
ATOM 3370 N N . VAL B 1 94 ? -3.26 23.969 25.391 1 98.56 94 VAL B N 1
ATOM 3371 C CA . VAL B 1 94 ? -3.883 23.109 24.391 1 98.56 94 VAL B CA 1
ATOM 3372 C C . VAL B 1 94 ? -3.391 23.484 23 1 98.56 94 VAL B C 1
ATOM 3374 O O . VAL B 1 94 ? -2.91 24.609 22.797 1 98.56 94 VAL B O 1
ATOM 3377 N N . GLY B 1 95 ? -3.438 22.531 22.156 1 98.5 95 GLY B N 1
ATOM 3378 C CA . GLY B 1 95 ? -3.053 22.719 20.766 1 98.5 95 GLY B CA 1
ATOM 3379 C C . GLY B 1 95 ? -4.23 22.703 19.812 1 98.5 95 GLY B C 1
ATOM 3380 O O . GLY B 1 95 ? -5.219 22 20.062 1 98.5 95 GLY B O 1
ATOM 3381 N N . ILE B 1 96 ? -4.164 23.484 18.797 1 98.06 96 ILE B N 1
ATOM 3382 C CA . ILE B 1 96 ? -5.117 23.531 17.688 1 98.06 96 ILE B CA 1
ATOM 3383 C C . ILE B 1 96 ? -4.484 22.922 16.438 1 98.06 96 ILE B C 1
ATOM 3385 O O . ILE B 1 96 ? -3.42 23.375 16 1 98.06 96 ILE B O 1
ATOM 3389 N N . LYS B 1 97 ? -5.199 21.938 15.844 1 97.31 97 LYS B N 1
ATOM 3390 C CA . LYS B 1 97 ? -4.68 21.219 14.68 1 97.31 97 LYS B CA 1
ATOM 3391 C C . LYS B 1 97 ? -5.395 21.641 13.406 1 97.31 97 LYS B C 1
ATOM 3393 O O . LYS B 1 97 ? -6.289 22.5 13.438 1 97.31 97 LYS B O 1
ATOM 3398 N N . TRP B 1 98 ? -4.953 21.078 12.328 1 96.06 98 TRP B N 1
ATOM 3399 C CA . TRP B 1 98 ? -5.547 21.312 11.016 1 96.06 98 TRP B CA 1
ATOM 3400 C C . TRP B 1 98 ? -7.047 21.047 11.039 1 96.06 98 TRP B C 1
ATOM 3402 O O . TRP B 1 98 ? -7.848 21.906 10.695 1 96.06 98 TRP B O 1
ATOM 3412 N N . ILE B 1 99 ? -7.355 19.828 11.5 1 96.81 99 ILE B N 1
ATOM 3413 C CA . ILE B 1 99 ? -8.773 19.547 11.727 1 96.81 99 ILE B CA 1
ATOM 3414 C C . ILE B 1 99 ? -9.195 20.125 13.078 1 96.81 99 ILE B C 1
ATOM 3416 O O . ILE B 1 99 ? -8.766 19.641 14.125 1 96.81 99 ILE B O 1
ATOM 3420 N N . ALA B 1 100 ? -9.992 21.141 12.992 1 95.88 100 ALA B N 1
ATOM 3421 C CA . ALA B 1 100 ? -10.383 21.875 14.195 1 95.88 100 ALA B CA 1
ATOM 3422 C C . ALA B 1 100 ? -11.43 21.094 14.992 1 95.88 100 ALA B C 1
ATOM 3424 O O . ALA B 1 100 ? -11.469 21.188 16.219 1 95.88 100 ALA B O 1
ATOM 3425 N N . SER B 1 101 ? -12.281 20.453 14.273 1 96.19 101 SER B N 1
ATOM 3426 C CA . SER B 1 101 ? -13.273 19.594 14.906 1 96.19 101 SER B CA 1
ATOM 3427 C C . SER B 1 101 ? -13.93 18.656 13.891 1 96.19 101 SER B C 1
ATOM 3429 O O . SER B 1 101 ? -13.82 18.875 12.68 1 96.19 101 SER B O 1
ATOM 3431 N N . SER B 1 102 ? -14.508 17.594 14.367 1 96.75 102 SER B N 1
ATOM 3432 C CA . SER B 1 102 ? -15.328 16.656 13.609 1 96.75 102 SER B CA 1
ATOM 3433 C C . SER B 1 102 ? -16.516 16.156 14.438 1 96.75 102 SER B C 1
ATOM 3435 O O . SER B 1 102 ? -16.609 16.453 15.633 1 96.75 102 SER B O 1
ATOM 3437 N N . CYS B 1 103 ? -17.469 15.43 13.883 1 96.44 103 CYS B N 1
ATOM 3438 C CA . CYS B 1 103 ? -18.703 15.07 14.594 1 96.44 103 CYS B CA 1
ATOM 3439 C C . CYS B 1 103 ? -18.438 13.977 15.617 1 96.44 103 CYS B C 1
ATOM 3441 O O . CYS B 1 103 ? -19.203 13.797 16.562 1 96.44 103 CYS B O 1
ATOM 3443 N N . LEU B 1 104 ? -17.406 13.195 15.406 1 95.12 104 LEU B N 1
ATOM 3444 C CA . LEU B 1 104 ? -16.906 12.141 16.281 1 95.12 104 LEU B CA 1
ATOM 3445 C C . LEU B 1 104 ? -17.891 10.977 16.344 1 95.12 104 LEU B C 1
ATOM 3447 O O . LEU B 1 104 ? -17.719 10.047 17.141 1 95.12 104 LEU B O 1
ATOM 3451 N N . THR B 1 105 ? -18.953 10.977 15.508 1 96.19 105 THR B N 1
ATOM 3452 C CA . THR B 1 105 ? -19.984 9.938 15.625 1 96.19 105 THR B CA 1
ATOM 3453 C C . THR B 1 105 ? -20.172 9.219 14.289 1 96.19 105 THR B C 1
ATOM 3455 O O . THR B 1 105 ? -20.688 8.102 14.25 1 96.19 105 THR B O 1
ATOM 3458 N N . CYS B 1 106 ? -19.797 9.867 13.273 1 95.75 106 CYS B N 1
ATOM 3459 C CA . CYS B 1 106 ? -20.016 9.234 11.977 1 95.75 106 CYS B CA 1
ATOM 3460 C C . CYS B 1 106 ? -19.016 8.109 11.758 1 95.75 106 CYS B C 1
ATOM 3462 O O . CYS B 1 106 ? -18.078 7.93 12.547 1 95.75 106 CYS B O 1
ATOM 3464 N N . GLU B 1 107 ? -19.141 7.359 10.703 1 92.62 107 GLU B N 1
ATOM 3465 C CA . GLU B 1 107 ? -18.281 6.207 10.406 1 92.62 107 GLU B CA 1
ATOM 3466 C C . GLU B 1 107 ? -16.828 6.621 10.273 1 92.62 107 GLU B C 1
ATOM 3468 O O . GLU B 1 107 ? -15.938 5.977 10.836 1 92.62 107 GLU B O 1
ATOM 3473 N N . MET B 1 108 ? -16.578 7.691 9.594 1 95.38 108 MET B N 1
ATOM 3474 C CA . MET B 1 108 ? -15.211 8.172 9.391 1 95.38 108 MET B CA 1
ATOM 3475 C C . MET B 1 108 ? -14.562 8.523 10.727 1 95.38 108 MET B C 1
ATOM 3477 O O . MET B 1 108 ? -13.406 8.164 10.977 1 95.38 108 MET B O 1
ATOM 3481 N N . CYS B 1 109 ? -15.258 9.172 11.578 1 96.44 109 CYS B N 1
ATOM 3482 C CA . CYS B 1 109 ? -14.734 9.555 12.883 1 96.44 109 CYS B CA 1
ATOM 3483 C C . CYS B 1 109 ? -14.461 8.32 13.742 1 96.44 109 CYS B C 1
ATOM 3485 O O . CYS B 1 109 ? -13.43 8.242 14.414 1 96.44 109 CYS B O 1
ATOM 3487 N N . LEU B 1 110 ? -15.359 7.363 13.656 1 95.19 110 LEU B N 1
ATOM 3488 C CA . LEU B 1 110 ? -15.219 6.168 14.469 1 95.19 110 LEU B CA 1
ATOM 3489 C C . LEU B 1 110 ? -14 5.355 14.039 1 95.19 110 LEU B C 1
ATOM 3491 O O . LEU B 1 110 ? -13.367 4.691 14.867 1 95.19 110 LEU B O 1
ATOM 3495 N N . TYR B 1 111 ? -13.641 5.445 12.758 1 92.5 111 TYR B N 1
ATOM 3496 C CA . TYR B 1 111 ? -12.508 4.68 12.258 1 92.5 111 TYR B CA 1
ATOM 3497 C C . TYR B 1 111 ? -11.227 5.504 12.305 1 92.5 111 TYR B C 1
ATOM 3499 O O . TYR B 1 111 ? -10.188 5.078 11.797 1 92.5 111 TYR B O 1
ATOM 3507 N N . GLY B 1 112 ? -11.289 6.711 12.859 1 94.69 112 GLY B N 1
ATOM 3508 C CA . GLY B 1 112 ? -10.109 7.539 13.031 1 94.69 112 GLY B CA 1
ATOM 3509 C C . GLY B 1 112 ? -9.805 8.406 11.82 1 94.69 112 GLY B C 1
ATOM 3510 O O . GLY B 1 112 ? -8.719 8.984 11.719 1 94.69 112 GLY B O 1
ATOM 3511 N N . TYR B 1 113 ? -10.75 8.445 10.836 1 96 113 TYR B N 1
ATOM 3512 C CA . TYR B 1 113 ? -10.578 9.266 9.641 1 96 113 TYR B CA 1
ATOM 3513 C C . TYR B 1 113 ? -11.312 10.594 9.781 1 96 113 TYR B C 1
ATOM 3515 O O . TYR B 1 113 ? -12.078 10.984 8.898 1 96 113 TYR B O 1
ATOM 3523 N N . GLU B 1 114 ? -10.984 11.289 10.844 1 96.38 114 GLU B N 1
ATOM 3524 C CA . GLU B 1 114 ? -11.695 12.508 11.211 1 96.38 114 GLU B CA 1
ATOM 3525 C C . GLU B 1 114 ? -11.586 13.562 10.117 1 96.38 114 GLU B C 1
ATOM 3527 O O . GLU B 1 114 ? -12.5 14.359 9.922 1 96.38 114 GLU B O 1
ATOM 3532 N N . SER B 1 115 ? -10.5 13.516 9.391 1 94.75 115 SER B N 1
ATOM 3533 C CA . SER B 1 115 ? -10.258 14.492 8.328 1 94.75 115 SER B CA 1
ATOM 3534 C C . SER B 1 115 ? -11.266 14.336 7.195 1 94.75 115 SER B C 1
ATOM 3536 O O . SER B 1 115 ? -11.383 15.211 6.34 1 94.75 115 SER B O 1
ATOM 3538 N N . LYS B 1 116 ? -12 13.219 7.199 1 95.5 116 LYS B N 1
ATOM 3539 C CA . LYS B 1 116 ? -12.953 12.969 6.121 1 95.5 116 LYS B CA 1
ATOM 3540 C C . LYS B 1 116 ? -14.391 13.07 6.621 1 95.5 116 LYS B C 1
ATOM 3542 O O . LYS B 1 116 ? -15.328 12.75 5.895 1 95.5 116 LYS B O 1
ATOM 3547 N N . CYS B 1 117 ? -14.586 13.516 7.836 1 96.69 117 CYS B N 1
ATOM 3548 C CA . CYS B 1 117 ? -15.914 13.805 8.367 1 96.69 117 CYS B CA 1
ATOM 3549 C C . CYS B 1 117 ? -16.594 14.914 7.566 1 96.69 117 CYS B C 1
ATOM 3551 O O . CYS B 1 117 ? -15.984 15.953 7.293 1 96.69 117 CYS B O 1
ATOM 3553 N N . THR B 1 118 ? -17.812 14.719 7.18 1 95.81 118 THR B N 1
ATOM 3554 C CA . THR B 1 118 ? -18.531 15.703 6.383 1 95.81 118 THR B CA 1
ATOM 3555 C C . THR B 1 118 ? -18.844 16.953 7.211 1 95.81 118 THR B C 1
ATOM 3557 O O . THR B 1 118 ? -19.156 18 6.66 1 95.81 118 THR B O 1
ATOM 3560 N N . LEU B 1 119 ? -18.781 16.844 8.484 1 96.44 119 LEU B N 1
ATOM 3561 C CA . LEU B 1 119 ? -19.109 17.953 9.375 1 96.44 119 LEU B CA 1
ATOM 3562 C C . LEU B 1 119 ? -17.844 18.562 9.969 1 96.44 119 LEU B C 1
ATOM 3564 O O . LEU B 1 119 ? -17.906 19.359 10.898 1 96.44 119 LEU B O 1
ATOM 3568 N N . ARG B 1 120 ? -16.766 18.141 9.422 1 96.19 120 ARG B N 1
ATOM 3569 C CA . ARG B 1 120 ? -15.5 18.625 9.984 1 96.19 120 ARG B CA 1
ATOM 3570 C C . ARG B 1 120 ? -15.352 20.125 9.789 1 96.19 120 ARG B C 1
ATOM 3572 O O . ARG B 1 120 ? -15.891 20.688 8.836 1 96.19 120 ARG B O 1
ATOM 3579 N N . LYS B 1 121 ? -14.688 20.812 10.68 1 96.06 121 LYS B N 1
ATOM 3580 C CA . LYS B 1 121 ? -14.18 22.172 10.531 1 96.06 121 LYS B CA 1
ATOM 3581 C C . LYS B 1 121 ? -12.664 22.172 10.367 1 96.06 121 LYS B C 1
ATOM 3583 O O . LYS B 1 121 ? -11.961 21.406 11.031 1 96.06 121 LYS B O 1
ATOM 3588 N N . VAL B 1 122 ? -12.195 22.938 9.422 1 96.12 122 VAL B N 1
ATOM 3589 C CA . VAL B 1 122 ? -10.766 22.984 9.125 1 96.12 122 VAL B CA 1
ATOM 3590 C C . VAL B 1 122 ? -10.203 24.359 9.5 1 96.12 122 VAL B C 1
ATOM 3592 O O . VAL B 1 122 ? -10.641 25.375 8.992 1 96.12 122 VAL B O 1
ATOM 3595 N N . SER B 1 123 ? -9.242 24.312 10.414 1 97.06 123 SER B N 1
ATOM 3596 C CA . SER B 1 123 ? -8.609 25.547 10.891 1 97.06 123 SER B CA 1
ATOM 3597 C C . SER B 1 123 ? -7.918 26.297 9.758 1 97.06 123 SER B C 1
ATOM 3599 O O . SER B 1 123 ? -7.059 25.734 9.07 1 97.06 123 SER B O 1
ATOM 3601 N N . GLY B 1 124 ? -8.312 27.562 9.57 1 95.75 124 GLY B N 1
ATOM 3602 C CA . GLY B 1 124 ? -7.672 28.375 8.555 1 95.75 124 GLY B CA 1
ATOM 3603 C C . GLY B 1 124 ? -8.258 28.172 7.172 1 95.75 124 GLY B C 1
ATOM 3604 O O . GLY B 1 124 ? -7.848 28.844 6.219 1 95.75 124 GLY B O 1
ATOM 3605 N N . LEU B 1 125 ? -9.109 27.25 7.043 1 94.62 125 LEU B N 1
ATOM 3606 C CA . LEU B 1 125 ? -9.812 26.984 5.797 1 94.62 125 LEU B CA 1
ATOM 3607 C C . LEU B 1 125 ? -11.32 26.938 6.02 1 94.62 125 LEU B C 1
ATOM 3609 O O . LEU B 1 125 ? -11.875 25.875 6.316 1 94.62 125 LEU B O 1
ATOM 3613 N N . GLY B 1 126 ? -11.984 28.016 5.773 1 91.12 126 GLY B N 1
ATOM 3614 C CA . GLY B 1 126 ? -13.414 28.109 6.008 1 91.12 126 GLY B CA 1
ATOM 3615 C C . GLY B 1 126 ? -13.773 28.328 7.469 1 91.12 126 GLY B C 1
ATOM 3616 O O . GLY B 1 126 ? -14.914 28.672 7.789 1 91.12 126 GLY B O 1
ATOM 3617 N N . HIS B 1 127 ? -12.969 28.031 8.281 1 94.38 127 HIS B N 1
ATOM 3618 C CA . HIS B 1 127 ? -13.016 28.281 9.719 1 94.38 127 HIS B CA 1
ATOM 3619 C C . HIS B 1 127 ? -11.828 29.125 10.172 1 94.38 127 HIS B C 1
ATOM 3621 O O . HIS B 1 127 ? -10.703 28.922 9.703 1 94.38 127 HIS B O 1
ATOM 3627 N N . PRO B 1 128 ? -12.039 30.125 11.031 1 95.56 128 PRO B N 1
ATOM 3628 C CA . PRO B 1 128 ? -10.898 30.938 11.469 1 95.56 128 PRO B CA 1
ATOM 3629 C C . PRO B 1 128 ? -9.773 30.094 12.07 1 95.56 128 PRO B C 1
ATOM 3631 O O . PRO B 1 128 ? -10.039 29.156 12.828 1 95.56 128 PRO B O 1
ATOM 3634 N N . GLY B 1 129 ? -8.555 30.5 11.68 1 97.81 129 GLY B N 1
ATOM 3635 C CA . GLY B 1 129 ? -7.418 29.703 12.094 1 97.81 129 GLY B CA 1
ATOM 3636 C C . GLY B 1 129 ? -6.656 30.312 13.258 1 97.81 129 GLY B C 1
ATOM 3637 O O . GLY B 1 129 ? -7.215 31.094 14.031 1 97.81 129 GLY B O 1
ATOM 3638 N N . THR B 1 130 ? -5.422 29.891 13.414 1 98.62 130 THR B N 1
ATOM 3639 C CA . THR B 1 130 ? -4.637 30.156 14.617 1 98.62 130 THR B CA 1
ATOM 3640 C C . THR B 1 130 ? -3.861 31.453 14.477 1 98.62 130 THR B C 1
ATOM 3642 O O . THR B 1 130 ? -3.193 31.891 15.422 1 98.62 130 THR B O 1
ATOM 3645 N N . PHE B 1 131 ? -3.936 32.094 13.297 1 98.62 131 PHE B N 1
ATOM 3646 C CA . PHE B 1 131 ? -3.299 33.406 13.148 1 98.62 131 PHE B CA 1
ATOM 3647 C C . PHE B 1 131 ? -4.141 34.5 13.805 1 98.62 131 PHE B C 1
ATOM 3649 O O . PHE B 1 131 ? -4.504 35.469 13.148 1 98.62 131 PHE B O 1
ATOM 3656 N N . GLN B 1 132 ? -4.402 34.375 15.008 1 98.25 132 GLN B N 1
ATOM 3657 C CA . GLN B 1 132 ? -5.113 35.344 15.844 1 98.25 132 GLN B CA 1
ATOM 3658 C C . GLN B 1 132 ? -4.844 35.094 17.328 1 98.25 132 GLN B C 1
ATOM 3660 O O . GLN B 1 132 ? -4.441 34 17.719 1 98.25 132 GLN B O 1
ATOM 3665 N N . GLN B 1 133 ? -5.078 36.031 18.125 1 98.25 133 GLN B N 1
ATOM 3666 C CA . GLN B 1 133 ? -4.66 35.969 19.516 1 98.25 133 GLN B CA 1
ATOM 3667 C C . GLN B 1 133 ? -5.633 35.156 20.344 1 98.25 133 GLN B C 1
ATOM 3669 O O . GLN B 1 133 ? -5.25 34.562 21.359 1 98.25 133 GLN B O 1
ATOM 3674 N N . TYR B 1 134 ? -6.93 35.188 20 1 98.25 134 TYR B N 1
ATOM 3675 C CA . TYR B 1 134 ? -7.949 34.406 20.703 1 98.25 134 TYR B CA 1
ATOM 3676 C C . TYR B 1 134 ? -8.82 33.656 19.703 1 98.25 134 TYR B C 1
ATOM 3678 O O . TYR B 1 134 ? -9.219 34.188 18.672 1 98.25 134 TYR B O 1
ATOM 3686 N N . LEU B 1 135 ? -9.094 32.438 19.984 1 97.31 135 LEU B N 1
ATOM 3687 C CA . LEU B 1 135 ? -10.023 31.688 19.156 1 97.31 135 LEU B CA 1
ATOM 3688 C C . LEU B 1 135 ? -10.789 30.656 19.984 1 97.31 135 LEU B C 1
ATOM 3690 O O . LEU B 1 135 ? -10.344 30.281 21.062 1 97.31 135 LEU B O 1
ATOM 3694 N N . VAL B 1 136 ? -11.945 30.312 19.5 1 97.62 136 VAL B N 1
ATOM 3695 C CA . VAL B 1 136 ? -12.742 29.266 20.141 1 97.62 136 VAL B CA 1
ATOM 3696 C C . VAL B 1 136 ? -12.5 27.922 19.438 1 97.62 136 VAL B C 1
ATOM 3698 O O . VAL B 1 136 ? -12.273 27.891 18.219 1 97.62 136 VAL B O 1
ATOM 3701 N N . THR B 1 137 ? -12.469 26.859 20.172 1 97.19 137 THR B N 1
ATOM 3702 C CA . THR B 1 137 ? -12.359 25.516 19.641 1 97.19 137 THR B CA 1
ATOM 3703 C C . THR B 1 137 ? -13.164 24.531 20.484 1 97.19 137 THR B C 1
ATOM 3705 O O . THR B 1 137 ? -13.609 24.859 21.578 1 97.19 137 THR B O 1
ATOM 3708 N N . ASN B 1 138 ? -13.477 23.406 19.906 1 96.31 138 ASN B N 1
ATOM 3709 C CA . ASN B 1 138 ? -14.141 22.328 20.641 1 96.31 138 ASN B CA 1
ATOM 3710 C C . ASN B 1 138 ? -13.242 21.75 21.734 1 96.31 138 ASN B C 1
ATOM 3712 O O . ASN B 1 138 ? -12.094 21.375 21.469 1 96.31 138 ASN B O 1
ATOM 3716 N N . ALA B 1 139 ? -13.766 21.672 22.969 1 97.38 139 ALA B N 1
ATOM 3717 C CA . ALA B 1 139 ? -12.992 21.219 24.125 1 97.38 139 ALA B CA 1
ATOM 3718 C C . ALA B 1 139 ? -12.477 19.797 23.922 1 97.38 139 ALA B C 1
ATOM 3720 O O . ALA B 1 139 ? -11.375 19.469 24.359 1 97.38 139 ALA B O 1
ATOM 3721 N N . GLN B 1 140 ? -13.234 18.984 23.234 1 94.62 140 GLN B N 1
ATOM 3722 C CA . GLN B 1 140 ? -12.867 17.578 23.047 1 94.62 140 GLN B CA 1
ATOM 3723 C C . GLN B 1 140 ? -11.852 17.422 21.922 1 94.62 140 GLN B C 1
ATOM 3725 O O . GLN B 1 140 ? -11.164 16.406 21.844 1 94.62 140 GLN B O 1
ATOM 3730 N N . TYR B 1 141 ? -11.742 18.406 21.125 1 96.38 141 TYR B N 1
ATOM 3731 C CA . TYR B 1 141 ? -10.898 18.25 19.953 1 96.38 141 TYR B CA 1
ATOM 3732 C C . TYR B 1 141 ? -9.539 18.922 20.172 1 96.38 141 TYR B C 1
ATOM 3734 O O . TYR B 1 141 ? -8.578 18.609 19.453 1 96.38 141 TYR B O 1
ATOM 3742 N N . ALA B 1 142 ? -9.469 19.875 21.125 1 97.75 142 ALA B N 1
ATOM 3743 C CA . ALA B 1 142 ? -8.188 20.5 21.453 1 97.75 142 ALA B CA 1
ATOM 3744 C C . ALA B 1 142 ? -7.188 19.469 21.969 1 97.75 142 ALA B C 1
ATOM 3746 O O . ALA B 1 142 ? -7.551 18.547 22.703 1 97.75 142 ALA B O 1
ATOM 3747 N N . THR B 1 143 ? -5.973 19.578 21.531 1 98.19 143 THR B N 1
ATOM 3748 C CA . THR B 1 143 ? -4.926 18.625 21.906 1 98.19 143 THR B CA 1
ATOM 3749 C C . THR B 1 143 ? -4.215 19.094 23.172 1 98.19 143 THR B C 1
ATOM 3751 O O . THR B 1 143 ? -3.676 20.203 23.234 1 98.19 143 THR B O 1
ATOM 3754 N N . PRO B 1 144 ? -4.203 18.266 24.203 1 98 144 PRO B N 1
ATOM 3755 C CA . PRO B 1 144 ? -3.404 18.656 25.359 1 98 144 PRO B CA 1
ATOM 3756 C C . PRO B 1 144 ? -1.914 18.766 25.047 1 98 144 PRO B C 1
ATOM 3758 O O . PRO B 1 144 ? -1.364 17.906 24.359 1 98 144 PRO B O 1
ATOM 3761 N N . ILE B 1 145 ? -1.294 19.766 25.516 1 98.44 145 ILE B N 1
ATOM 3762 C CA . ILE B 1 145 ? 0.145 19.938 25.359 1 98.44 145 ILE B CA 1
ATOM 3763 C C . ILE B 1 145 ? 0.866 19.453 26.609 1 98.44 145 ILE B C 1
ATOM 3765 O O . ILE B 1 145 ? 0.569 19.906 27.719 1 98.44 145 ILE B O 1
ATOM 3769 N N . PRO B 1 146 ? 1.766 18.547 26.453 1 97.19 146 PRO B N 1
ATOM 3770 C CA . PRO B 1 146 ? 2.479 18.062 27.625 1 97.19 146 PRO B CA 1
ATOM 3771 C C . PRO B 1 146 ? 3.186 19.172 28.406 1 97.19 146 PRO B C 1
ATOM 3773 O O . PRO B 1 146 ? 3.666 20.141 27.797 1 97.19 146 PRO B O 1
ATOM 3776 N N . ASP B 1 147 ? 3.344 18.922 29.656 1 94.12 147 ASP B N 1
ATOM 3777 C CA . ASP B 1 147 ? 4.023 19.875 30.531 1 94.12 147 ASP B CA 1
ATOM 3778 C C . ASP B 1 147 ? 5.496 20.016 30.141 1 94.12 147 ASP B C 1
ATOM 3780 O O . ASP B 1 147 ? 6.145 19.031 29.781 1 94.12 147 ASP B O 1
ATOM 3784 N N . GLY B 1 148 ? 5.934 21.203 30.156 1 92.06 148 GLY B N 1
ATOM 3785 C CA . GLY B 1 148 ? 7.359 21.438 29.984 1 92.06 148 GLY B CA 1
ATOM 3786 C C . GLY B 1 148 ? 7.77 21.562 28.531 1 92.06 148 GLY B C 1
ATOM 3787 O O . GLY B 1 148 ? 8.922 21.875 28.234 1 92.06 148 GLY B O 1
ATOM 3788 N N . VAL B 1 149 ? 6.871 21.266 27.688 1 95.5 149 VAL B N 1
ATOM 3789 C CA . VAL B 1 149 ? 7.18 21.359 26.266 1 95.5 149 VAL B CA 1
ATOM 3790 C C . VAL B 1 149 ? 7.121 22.812 25.797 1 95.5 149 VAL B C 1
ATOM 3792 O O . VAL B 1 149 ? 6.207 23.547 26.172 1 95.5 149 VAL B O 1
ATOM 3795 N N . ASP B 1 150 ? 8.109 23.203 25.078 1 97.38 150 ASP B N 1
ATOM 3796 C CA . ASP B 1 150 ? 8.133 24.547 24.5 1 97.38 150 ASP B CA 1
ATOM 3797 C C . ASP B 1 150 ? 7.02 24.734 23.469 1 97.38 150 ASP B C 1
ATOM 3799 O O . ASP B 1 150 ? 6.859 23.906 22.562 1 97.38 150 ASP B O 1
ATOM 3803 N N . SER B 1 151 ? 6.262 25.812 23.609 1 98 151 SER B N 1
ATOM 3804 C CA . SER B 1 151 ? 5.129 26.047 22.719 1 98 151 SER B CA 1
ATOM 3805 C C . SER B 1 151 ? 5.586 26.234 21.281 1 98 151 SER B C 1
ATOM 3807 O O . SER B 1 151 ? 4.918 25.781 20.344 1 98 151 SER B O 1
ATOM 3809 N N . ALA B 1 152 ? 6.668 26.922 21.094 1 98.19 152 ALA B N 1
ATOM 3810 C CA . ALA B 1 152 ? 7.18 27.172 19.75 1 98.19 152 ALA B CA 1
ATOM 3811 C C . ALA B 1 152 ? 7.555 25.875 19.047 1 98.19 152 ALA B C 1
ATOM 3813 O O . ALA B 1 152 ? 7.387 25.734 17.828 1 98.19 152 ALA B O 1
ATOM 3814 N N . LYS B 1 153 ? 8.055 24.922 19.781 1 97.94 153 LYS B N 1
ATOM 3815 C CA . LYS B 1 153 ? 8.469 23.641 19.219 1 97.94 153 LYS B CA 1
ATOM 3816 C C . LYS B 1 153 ? 7.27 22.719 19.031 1 97.94 153 LYS B C 1
ATOM 3818 O O . LYS B 1 153 ? 7.254 21.891 18.109 1 97.94 153 LYS B O 1
ATOM 3823 N N . ALA B 1 154 ? 6.238 22.875 19.859 1 98.5 154 ALA B N 1
ATOM 3824 C CA . ALA B 1 154 ? 5.051 22.031 19.797 1 98.5 154 ALA B CA 1
ATOM 3825 C C . ALA B 1 154 ? 4.16 22.422 18.625 1 98.5 154 ALA B C 1
ATOM 3827 O O . ALA B 1 154 ? 3.529 21.562 18 1 98.5 154 ALA B O 1
ATOM 3828 N N . ALA B 1 155 ? 4.102 23.688 18.312 1 98.5 155 ALA B N 1
ATOM 3829 C CA . ALA B 1 155 ? 3.129 24.234 17.359 1 98.5 155 ALA B CA 1
ATOM 3830 C C . ALA B 1 155 ? 3.24 23.547 16 1 98.5 155 ALA B C 1
ATOM 3832 O O . ALA B 1 155 ? 2.258 23 15.492 1 98.5 155 ALA B O 1
ATOM 3833 N N . PRO B 1 156 ? 4.48 23.469 15.453 1 97.56 156 PRO B N 1
ATOM 3834 C CA . PRO B 1 156 ? 4.59 22.859 14.125 1 97.56 156 PRO B CA 1
ATOM 3835 C C . PRO B 1 156 ? 4.23 21.375 14.125 1 97.56 156 PRO B C 1
ATOM 3837 O O . PRO B 1 156 ? 3.969 20.797 13.062 1 97.56 156 PRO B O 1
ATOM 3840 N N . LEU B 1 157 ? 4.223 20.719 15.281 1 98.25 157 LEU B N 1
ATOM 3841 C CA . LEU B 1 157 ? 3.924 19.281 15.352 1 98.25 157 LEU B CA 1
ATOM 3842 C C . LEU B 1 157 ? 2.424 19.031 15.227 1 98.25 157 LEU B C 1
ATOM 3844 O O . LEU B 1 157 ? 1.996 17.906 15 1 98.25 157 LEU B O 1
ATOM 3848 N N . LEU B 1 158 ? 1.625 20.078 15.336 1 98.25 158 LEU B N 1
ATOM 3849 C CA . LEU B 1 158 ? 0.171 19.969 15.328 1 98.25 158 LEU B CA 1
ATOM 3850 C C . LEU B 1 158 ? -0.361 19.906 13.898 1 98.25 158 LEU B C 1
ATOM 3852 O O . LEU B 1 158 ? -1.575 19.859 13.688 1 98.25 158 LEU B O 1
ATOM 3856 N N . CYS B 1 159 ? 0.462 19.875 12.93 1 97.38 159 CYS B N 1
ATOM 3857 C CA . CYS B 1 159 ? 0.157 19.531 11.547 1 97.38 159 CYS B CA 1
ATOM 3858 C C . CYS B 1 159 ? 1.3 18.75 10.914 1 97.38 159 CYS B C 1
ATOM 3860 O O . CYS B 1 159 ? 1.193 17.531 10.719 1 97.38 159 CYS B O 1
ATOM 3862 N N . GLY B 1 160 ? 2.447 19.422 10.766 1 96.25 160 GLY B N 1
ATOM 3863 C CA . GLY B 1 160 ? 3.594 18.766 10.156 1 96.25 160 GLY B CA 1
ATOM 3864 C C . GLY B 1 160 ? 4.031 17.531 10.906 1 96.25 160 GLY B C 1
ATOM 3865 O O . GLY B 1 160 ? 4.293 16.484 10.297 1 96.25 160 GLY B O 1
ATOM 3866 N N . GLY B 1 161 ? 4.172 17.656 12.211 1 97.62 161 GLY B N 1
ATOM 3867 C CA . GLY B 1 161 ? 4.562 16.516 13.023 1 97.62 161 GLY B CA 1
ATOM 3868 C C . GLY B 1 161 ? 3.598 15.352 12.922 1 97.62 161 GLY B C 1
ATOM 3869 O O . GLY B 1 161 ? 4.016 14.211 12.695 1 97.62 161 GLY B O 1
ATOM 3870 N N . ILE B 1 162 ? 2.289 15.664 13.07 1 97.94 162 ILE B N 1
ATOM 3871 C CA . ILE B 1 162 ? 1.259 14.641 12.961 1 97.94 162 ILE B CA 1
ATOM 3872 C C . ILE B 1 162 ? 1.357 13.953 11.602 1 97.94 162 ILE B C 1
ATOM 3874 O O . ILE B 1 162 ? 1.271 12.727 11.508 1 97.94 162 ILE B O 1
ATOM 3878 N N . THR B 1 163 ? 1.546 14.727 10.602 1 97.62 163 THR B N 1
ATOM 3879 C CA . THR B 1 163 ? 1.562 14.258 9.219 1 97.62 163 THR B CA 1
ATOM 3880 C C . THR B 1 163 ? 2.66 13.219 9.016 1 97.62 163 THR B C 1
ATOM 3882 O O . THR B 1 163 ? 2.395 12.109 8.555 1 97.62 163 THR B O 1
ATOM 3885 N N . VAL B 1 164 ? 3.859 13.5 9.438 1 98.25 164 VAL B N 1
ATOM 3886 C CA . VAL B 1 164 ? 4.961 12.594 9.141 1 98.25 164 VAL B CA 1
ATOM 3887 C C . VAL B 1 164 ? 4.988 11.461 10.164 1 98.25 164 VAL B C 1
ATOM 3889 O O . VAL B 1 164 ? 5.438 10.352 9.867 1 98.25 164 VAL B O 1
ATOM 3892 N N . TYR B 1 165 ? 4.527 11.711 11.406 1 98.56 165 TYR B N 1
ATOM 3893 C CA . TYR B 1 165 ? 4.398 10.648 12.391 1 98.56 165 TYR B CA 1
ATOM 3894 C C . TYR B 1 165 ? 3.49 9.531 11.875 1 98.56 165 TYR B C 1
ATOM 3896 O O . TYR B 1 165 ? 3.852 8.359 11.93 1 98.56 165 TYR B O 1
ATOM 3904 N N . VAL B 1 166 ? 2.346 9.969 11.352 1 98.25 166 VAL B N 1
ATOM 3905 C CA . VAL B 1 166 ? 1.395 9 10.82 1 98.25 166 VAL B CA 1
ATOM 3906 C C . VAL B 1 166 ? 1.957 8.359 9.555 1 98.25 166 VAL B C 1
ATOM 3908 O O . VAL B 1 166 ? 1.744 7.176 9.297 1 98.25 166 VAL B O 1
ATOM 3911 N N . ALA B 1 167 ? 2.637 9.102 8.727 1 98.69 167 ALA B N 1
ATOM 3912 C CA . ALA B 1 167 ? 3.254 8.555 7.52 1 98.69 167 ALA B CA 1
ATOM 3913 C C . ALA B 1 167 ? 4.242 7.445 7.859 1 98.69 167 ALA B C 1
ATOM 3915 O O . ALA B 1 167 ? 4.262 6.398 7.211 1 98.69 167 ALA B O 1
ATOM 3916 N N . LEU B 1 168 ? 5.047 7.684 8.883 1 98.75 168 LEU B N 1
ATOM 3917 C CA . LEU B 1 168 ? 6.016 6.684 9.312 1 98.75 168 LEU B CA 1
ATOM 3918 C C . LEU B 1 168 ? 5.312 5.457 9.883 1 98.75 168 LEU B C 1
ATOM 3920 O O . LEU B 1 168 ? 5.766 4.324 9.688 1 98.75 168 LEU B O 1
ATOM 3924 N N . GLN B 1 169 ? 4.246 5.676 10.625 1 97.94 169 GLN B N 1
ATOM 3925 C CA . GLN B 1 169 ? 3.463 4.539 11.086 1 97.94 169 GLN B CA 1
ATOM 3926 C C . GLN B 1 169 ? 2.936 3.715 9.922 1 97.94 169 GLN B C 1
ATOM 3928 O O . GLN B 1 169 ? 2.977 2.484 9.945 1 97.94 169 GLN B O 1
ATOM 3933 N N . ARG B 1 170 ? 2.494 4.383 8.891 1 97.69 170 ARG B N 1
ATOM 3934 C CA . ARG B 1 170 ? 1.907 3.711 7.738 1 97.69 170 ARG B CA 1
ATOM 3935 C C . ARG B 1 170 ? 2.971 2.957 6.945 1 97.69 170 ARG B C 1
ATOM 3937 O O . ARG B 1 170 ? 2.656 2.01 6.223 1 97.69 170 ARG B O 1
ATOM 3944 N N . ALA B 1 171 ? 4.203 3.387 7.059 1 98.44 171 ALA B N 1
ATOM 3945 C CA . ALA B 1 171 ? 5.289 2.684 6.383 1 98.44 171 ALA B CA 1
ATOM 3946 C C . ALA B 1 171 ? 5.488 1.289 6.969 1 98.44 171 ALA B C 1
ATOM 3948 O O . ALA B 1 171 ? 6.066 0.414 6.32 1 98.44 171 ALA B O 1
ATOM 3949 N N . GLU B 1 172 ? 5.074 1.044 8.273 1 97.75 172 GLU B N 1
ATOM 3950 C CA . GLU B 1 172 ? 5.105 -0.255 8.938 1 97.75 172 GLU B CA 1
ATOM 3951 C C . GLU B 1 172 ? 6.516 -0.842 8.945 1 97.75 172 GLU B C 1
ATOM 3953 O O . GLU B 1 172 ? 6.707 -2.006 8.586 1 97.75 172 GLU B O 1
ATOM 3958 N N . LEU B 1 173 ? 7.457 -0.026 9.328 1 98.44 173 LEU B N 1
ATOM 3959 C CA . LEU B 1 173 ? 8.852 -0.455 9.367 1 98.44 173 LEU B CA 1
ATOM 3960 C C . LEU B 1 173 ? 9.203 -1.027 10.742 1 98.44 173 LEU B C 1
ATOM 3962 O O . LEU B 1 173 ? 8.578 -0.678 11.742 1 98.44 173 LEU B O 1
ATOM 3966 N N . SER B 1 174 ? 10.195 -1.886 10.758 1 97.75 174 SER B N 1
ATOM 3967 C CA . SER B 1 174 ? 10.766 -2.43 11.984 1 97.75 174 SER B CA 1
ATOM 3968 C C . SER B 1 174 ? 12.094 -1.75 12.328 1 97.75 174 SER B C 1
ATOM 3970 O O . SER B 1 174 ? 12.797 -1.271 11.438 1 97.75 174 SER B O 1
ATOM 3972 N N . PRO B 1 175 ? 12.406 -1.69 13.664 1 98.12 175 PRO B N 1
ATOM 3973 C CA . PRO B 1 175 ? 13.703 -1.125 14.039 1 98.12 175 PRO B CA 1
ATOM 3974 C C . PRO B 1 175 ? 14.859 -1.744 13.258 1 98.12 175 PRO B C 1
ATOM 3976 O O . PRO B 1 175 ? 14.867 -2.951 13.008 1 98.12 175 PRO B O 1
ATOM 3979 N N . GLY B 1 176 ? 15.789 -0.91 12.898 1 98.25 176 GLY B N 1
ATOM 3980 C CA . GLY B 1 176 ? 16.969 -1.371 12.172 1 98.25 176 GLY B CA 1
ATOM 3981 C C . GLY B 1 176 ? 16.812 -1.237 10.664 1 98.25 176 GLY B C 1
ATOM 3982 O O . GLY B 1 176 ? 17.812 -1.306 9.93 1 98.25 176 GLY B O 1
ATOM 3983 N N . GLN B 1 177 ? 15.609 -1.064 10.133 1 98.5 177 GLN B N 1
ATOM 3984 C CA . GLN B 1 177 ? 15.367 -0.934 8.703 1 98.5 177 GLN B CA 1
ATOM 3985 C C . GLN B 1 177 ? 15.609 0.497 8.234 1 98.5 177 GLN B C 1
ATOM 3987 O O . GLN B 1 177 ? 15.648 1.425 9.039 1 98.5 177 GLN B O 1
ATOM 3992 N N . TRP B 1 178 ? 15.805 0.661 6.922 1 98.88 178 TRP B N 1
ATOM 3993 C CA . TRP B 1 178 ? 16.109 1.952 6.312 1 98.88 178 TRP B CA 1
ATOM 3994 C C . TRP B 1 178 ? 14.828 2.629 5.82 1 98.88 178 TRP B C 1
ATOM 3996 O O . TRP B 1 178 ? 13.984 1.989 5.191 1 98.88 178 TRP B O 1
ATOM 4006 N N . VAL B 1 179 ? 14.703 3.902 6.129 1 98.94 179 VAL B N 1
ATOM 4007 C CA . VAL B 1 179 ? 13.703 4.746 5.484 1 98.94 179 VAL B CA 1
ATOM 4008 C C . VAL B 1 179 ? 14.391 5.902 4.758 1 98.94 179 VAL B C 1
ATOM 4010 O O . VAL B 1 179 ? 15.25 6.582 5.332 1 98.94 179 VAL B O 1
ATOM 4013 N N . ALA B 1 180 ? 14.133 5.996 3.479 1 98.94 180 ALA B N 1
ATOM 4014 C CA . ALA B 1 180 ? 14.562 7.18 2.73 1 98.94 180 ALA B CA 1
ATOM 4015 C C 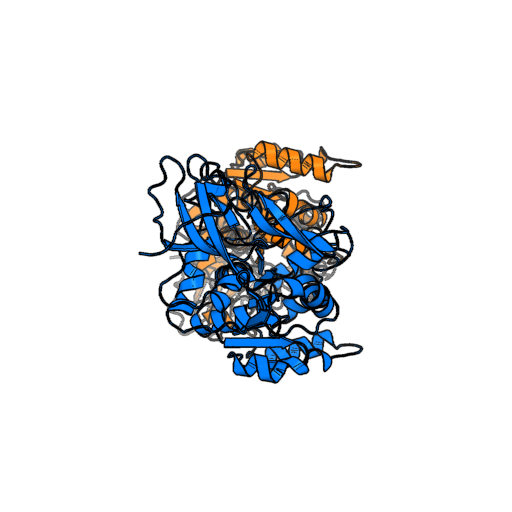. ALA B 1 180 ? 13.531 8.297 2.842 1 98.94 180 ALA B C 1
ATOM 4017 O O . ALA B 1 180 ? 12.328 8.047 2.846 1 98.94 180 ALA B O 1
ATOM 4018 N N . ILE B 1 181 ? 14 9.484 2.967 1 98.75 181 ILE B N 1
ATOM 4019 C CA . ILE B 1 181 ? 13.125 10.648 3.064 1 98.75 181 ILE B CA 1
ATOM 4020 C C . ILE B 1 181 ? 13.484 11.656 1.977 1 98.75 181 ILE B C 1
ATOM 4022 O O . ILE B 1 181 ? 14.531 12.312 2.049 1 98.75 181 ILE B O 1
ATOM 4026 N N . SER B 1 182 ? 12.648 11.727 0.946 1 97.94 182 SER B N 1
ATOM 4027 C CA . SER B 1 182 ? 12.805 12.766 -0.059 1 97.94 182 SER B CA 1
ATOM 4028 C C . SER B 1 182 ? 12.367 14.125 0.483 1 97.94 182 SER B C 1
ATOM 4030 O O . SER B 1 182 ? 11.258 14.266 1 1 97.94 182 SER B O 1
ATOM 4032 N N . GLY B 1 183 ? 13.219 15.109 0.377 1 94.38 183 GLY B N 1
ATOM 4033 C CA . GLY B 1 183 ? 13.008 16.375 1.056 1 94.38 183 GLY B CA 1
ATOM 4034 C C . GLY B 1 183 ? 13.414 16.344 2.518 1 94.38 183 GLY B C 1
ATOM 4035 O O . GLY B 1 183 ? 12.742 16.938 3.367 1 94.38 183 GLY B O 1
ATOM 4036 N N . GLY B 1 184 ? 14.469 15.68 2.75 1 94.31 184 GLY B N 1
ATOM 4037 C CA . GLY B 1 184 ? 14.867 15.375 4.117 1 94.31 184 GLY B CA 1
ATOM 4038 C C . GLY B 1 184 ? 15.18 16.609 4.938 1 94.31 184 GLY B C 1
ATOM 4039 O O . GLY B 1 184 ? 15.078 16.594 6.164 1 94.31 184 GLY B O 1
ATOM 4040 N N . GLY B 1 185 ? 15.609 17.672 4.332 1 92 185 GLY B N 1
ATOM 4041 C CA . GLY B 1 185 ? 15.977 18.891 5.047 1 92 185 GLY B CA 1
ATOM 4042 C C . GLY B 1 185 ? 14.852 19.906 5.113 1 92 185 GLY B C 1
ATOM 4043 O O . GLY B 1 185 ? 15.039 21.016 5.641 1 92 185 GLY B O 1
ATOM 4044 N N . GLY B 1 186 ? 13.75 19.531 4.574 1 89.94 186 GLY B N 1
ATOM 4045 C CA . GLY B 1 186 ? 12.617 20.438 4.562 1 89.94 186 GLY B CA 1
ATOM 4046 C C . GLY B 1 186 ? 11.797 20.391 5.84 1 89.94 186 GLY B C 1
ATOM 4047 O O . GLY B 1 186 ? 12.219 19.797 6.828 1 89.94 186 GLY B O 1
ATOM 4048 N N . GLY B 1 187 ? 10.688 21.141 5.855 1 90.06 187 GLY B N 1
ATOM 4049 C CA . GLY B 1 187 ? 9.844 21.234 7.035 1 90.06 187 GLY B CA 1
ATOM 4050 C C . GLY B 1 187 ? 9.297 19.906 7.496 1 90.06 187 GLY B C 1
ATOM 4051 O O . GLY B 1 187 ? 9.375 19.562 8.68 1 90.06 187 GLY B O 1
ATOM 4052 N N . LEU B 1 188 ? 8.797 19.125 6.562 1 93.62 188 LEU B N 1
ATOM 4053 C CA . LEU B 1 188 ? 8.258 17.812 6.906 1 93.62 188 LEU B CA 1
ATOM 4054 C C . LEU B 1 188 ? 9.383 16.797 7.074 1 93.62 188 LEU B C 1
ATOM 4056 O O . LEU B 1 188 ? 9.398 16.047 8.055 1 93.62 188 LEU B O 1
ATOM 4060 N N . GLY B 1 189 ? 10.312 16.875 6.16 1 95.69 189 GLY B N 1
ATOM 4061 C CA . GLY B 1 189 ? 11.383 15.891 6.137 1 95.69 189 GLY B CA 1
ATOM 4062 C C . GLY B 1 189 ? 12.25 15.914 7.379 1 95.69 189 GLY B C 1
ATOM 4063 O O . GLY B 1 189 ? 12.68 14.867 7.867 1 95.69 189 GLY B O 1
ATOM 4064 N N . SER B 1 190 ? 12.547 17.094 7.879 1 96.12 190 SER B N 1
ATOM 4065 C CA . SER B 1 190 ? 13.383 17.203 9.07 1 96.12 190 SER B CA 1
ATOM 4066 C C . SER B 1 190 ? 12.695 16.594 10.289 1 96.12 190 SER B C 1
ATOM 4068 O O . SER B 1 190 ? 13.352 15.992 11.133 1 96.12 190 SER B O 1
ATOM 4070 N N . LEU B 1 191 ? 11.383 16.766 10.367 1 97.5 191 LEU B N 1
ATOM 4071 C CA . LEU B 1 191 ? 10.633 16.125 11.445 1 97.5 191 LEU B CA 1
ATOM 4072 C C . LEU B 1 191 ? 10.594 14.609 11.258 1 97.5 191 LEU B C 1
ATOM 4074 O O . LEU B 1 191 ? 10.781 13.867 12.219 1 97.5 191 LEU B O 1
ATOM 4078 N N . ALA B 1 192 ? 10.422 14.188 10.039 1 98.44 192 ALA B N 1
ATOM 4079 C CA . ALA B 1 192 ? 10.359 12.766 9.734 1 98.44 192 ALA B CA 1
ATOM 4080 C C . ALA B 1 192 ? 11.656 12.062 10.133 1 98.44 192 ALA B C 1
ATOM 4082 O O . ALA B 1 192 ? 11.625 10.961 10.688 1 98.44 192 ALA B O 1
ATOM 4083 N N . THR B 1 193 ? 12.773 12.711 9.82 1 98.44 193 THR B N 1
ATOM 4084 C CA . THR B 1 193 ? 14.07 12.148 10.172 1 98.44 193 THR B CA 1
ATOM 4085 C C . THR B 1 193 ? 14.156 11.906 11.68 1 98.44 193 THR B C 1
ATOM 4087 O O . THR B 1 193 ? 14.555 10.82 12.117 1 98.44 193 THR B O 1
ATOM 4090 N N . GLN B 1 194 ? 13.766 12.828 12.438 1 98.5 194 GLN B N 1
ATOM 4091 C CA . GLN B 1 194 ? 13.875 12.719 13.891 1 98.5 194 GLN B CA 1
ATOM 4092 C C . GLN B 1 194 ? 12.922 11.648 14.43 1 98.5 194 GLN B C 1
ATOM 4094 O O . GLN B 1 194 ? 13.312 10.836 15.266 1 98.5 194 GLN B O 1
ATOM 4099 N N . TYR B 1 195 ? 11.641 11.664 13.977 1 98.69 195 TYR B N 1
ATOM 4100 C CA . TYR B 1 195 ? 10.703 10.633 14.398 1 98.69 195 TYR B CA 1
ATOM 4101 C C . TYR B 1 195 ? 11.219 9.242 14.023 1 98.69 195 TYR B C 1
ATOM 4103 O O . TYR B 1 195 ? 11.102 8.297 14.805 1 98.69 195 TYR B O 1
ATOM 4111 N N . ALA B 1 196 ? 11.75 9.109 12.789 1 98.81 196 ALA B N 1
ATOM 4112 C CA . ALA B 1 196 ? 12.281 7.824 12.344 1 98.81 196 ALA B CA 1
ATOM 4113 C C . ALA B 1 196 ? 13.367 7.32 13.289 1 98.81 196 ALA B C 1
ATOM 4115 O O . ALA B 1 196 ? 13.406 6.133 13.625 1 98.81 196 ALA B O 1
ATOM 4116 N N . LYS B 1 197 ? 14.188 8.227 13.734 1 98.62 197 LYS B N 1
ATOM 4117 C CA . LYS B 1 197 ? 15.25 7.855 14.656 1 98.62 197 LYS B CA 1
ATOM 4118 C C . LYS B 1 197 ? 14.688 7.363 15.984 1 98.62 197 LYS B C 1
ATOM 4120 O O . LYS B 1 197 ? 15.203 6.41 16.578 1 98.62 197 LYS B O 1
ATOM 4125 N N . THR B 1 198 ? 13.625 7.992 16.469 1 98.19 198 THR B N 1
ATOM 4126 C CA . THR B 1 198 ? 13 7.555 17.719 1 98.19 198 THR B CA 1
ATOM 4127 C C . THR B 1 198 ? 12.406 6.16 17.562 1 98.19 198 THR B C 1
ATOM 4129 O O . THR B 1 198 ? 12.25 5.43 18.547 1 98.19 198 THR B O 1
ATOM 4132 N N . MET B 1 199 ? 12.164 5.742 16.344 1 98 199 MET B N 1
ATOM 4133 C CA . MET B 1 199 ? 11.555 4.445 16.047 1 98 199 MET B CA 1
ATOM 4134 C C . MET B 1 199 ? 12.633 3.393 15.789 1 98 199 MET B C 1
ATOM 4136 O O . MET B 1 199 ? 12.32 2.242 15.477 1 98 199 MET B O 1
ATOM 4140 N N . GLY B 1 200 ? 13.875 3.76 15.883 1 98.56 200 GLY B N 1
ATOM 4141 C CA . GLY B 1 200 ? 14.977 2.826 15.711 1 98.56 200 GLY B CA 1
ATOM 4142 C C . GLY B 1 200 ? 15.328 2.572 14.258 1 98.56 200 GLY B C 1
ATOM 4143 O O . GLY B 1 200 ? 15.922 1.547 13.93 1 98.56 200 GLY B O 1
ATOM 4144 N N . LEU B 1 201 ? 14.969 3.477 13.359 1 98.81 201 LEU B N 1
ATOM 4145 C CA . LEU B 1 201 ? 15.203 3.289 11.93 1 98.81 201 LEU B CA 1
ATOM 4146 C C . LEU B 1 201 ? 16.5 3.969 11.5 1 98.81 201 LEU B C 1
ATOM 4148 O O . LEU B 1 201 ? 16.969 4.891 12.172 1 98.81 201 LEU B O 1
ATOM 4152 N N . HIS B 1 202 ? 17.109 3.467 10.445 1 98.88 202 HIS B N 1
ATOM 4153 C CA . HIS B 1 202 ? 18.141 4.191 9.719 1 98.88 202 HIS B CA 1
ATOM 4154 C C . HIS B 1 202 ? 17.531 5.133 8.688 1 98.88 202 HIS B C 1
ATOM 4156 O O . HIS B 1 202 ? 16.547 4.793 8.039 1 98.88 202 HIS B O 1
ATOM 4162 N N . VAL B 1 203 ? 18.188 6.309 8.547 1 98.94 203 VAL B N 1
ATOM 4163 C CA . VAL B 1 203 ? 17.562 7.312 7.688 1 98.94 203 VAL B CA 1
ATOM 4164 C C . VAL B 1 203 ? 18.531 7.691 6.559 1 98.94 203 VAL B C 1
ATOM 4166 O O . VAL B 1 203 ? 19.688 8.031 6.809 1 98.94 203 VAL B O 1
ATOM 4169 N N . LEU B 1 204 ? 18.094 7.543 5.344 1 98.94 204 LEU B N 1
ATOM 4170 C CA . LEU B 1 204 ? 18.703 8.164 4.176 1 98.94 204 LEU B CA 1
ATOM 4171 C C . LEU B 1 204 ? 17.953 9.438 3.785 1 98.94 204 LEU B C 1
ATOM 4173 O O . LEU B 1 204 ? 16.844 9.383 3.273 1 98.94 204 LEU B O 1
ATOM 4177 N N . ALA B 1 205 ? 18.562 10.594 4.012 1 98.75 205 ALA B N 1
ATOM 4178 C CA . ALA B 1 205 ? 17.969 11.859 3.6 1 98.75 205 ALA B CA 1
ATOM 4179 C C . ALA B 1 205 ? 18.375 12.219 2.174 1 98.75 205 ALA B C 1
ATOM 4181 O O . ALA B 1 205 ? 19.547 12.109 1.808 1 98.75 205 ALA B O 1
ATOM 4182 N N . ILE B 1 206 ? 17.422 12.555 1.39 1 98.38 206 ILE B N 1
ATOM 4183 C CA . ILE B 1 206 ? 17.656 13 0.021 1 98.38 206 ILE B CA 1
ATOM 4184 C C . ILE B 1 206 ? 17.25 14.469 -0.123 1 98.38 206 ILE B C 1
ATOM 4186 O O . ILE B 1 206 ? 16.078 14.812 0.088 1 98.38 206 ILE B O 1
ATOM 4190 N N . ASP B 1 207 ? 18.156 15.289 -0.46 1 95.81 207 ASP B N 1
ATOM 4191 C CA . ASP B 1 207 ? 17.859 16.719 -0.587 1 95.81 207 ASP B CA 1
ATOM 4192 C C . ASP B 1 207 ? 19 17.453 -1.283 1 95.81 207 ASP B C 1
ATOM 4194 O O . ASP B 1 207 ? 19.938 16.828 -1.79 1 95.81 207 ASP B O 1
ATOM 4198 N N . HIS B 1 208 ? 18.828 18.797 -1.477 1 94.5 208 HIS B N 1
ATOM 4199 C CA . HIS B 1 208 ? 19.891 19.672 -1.965 1 94.5 208 HIS B CA 1
ATOM 4200 C C . HIS B 1 208 ? 21.078 19.688 -1.021 1 94.5 208 HIS B C 1
ATOM 4202 O O . HIS B 1 208 ? 20.922 19.625 0.2 1 94.5 208 HIS B O 1
ATOM 4208 N N . PRO B 1 209 ? 22.281 19.812 -1.601 1 95.94 209 PRO B N 1
ATOM 4209 C CA . PRO B 1 209 ? 23.484 19.734 -0.774 1 95.94 209 PRO B CA 1
ATOM 4210 C C . PRO B 1 209 ? 23.516 20.781 0.331 1 95.94 209 PRO B C 1
ATOM 4212 O O . PRO B 1 209 ? 24.141 20.562 1.376 1 95.94 209 PRO B O 1
ATOM 4215 N N . SER B 1 210 ? 22.859 21.891 0.173 1 94.06 210 SER B N 1
ATOM 4216 C CA . SER B 1 210 ? 22.828 22.938 1.187 1 94.06 210 SER B CA 1
ATOM 4217 C C . SER B 1 210 ? 22.172 22.438 2.473 1 94.06 210 SER B C 1
ATOM 4219 O O . SER B 1 210 ? 22.312 23.062 3.525 1 94.06 210 SER B O 1
ATOM 4221 N N . LYS B 1 211 ? 21.469 21.281 2.406 1 93.12 211 LYS B N 1
ATOM 4222 C CA . LYS B 1 211 ? 20.75 20.766 3.568 1 93.12 211 LYS B CA 1
ATOM 4223 C C . LYS B 1 211 ? 21.516 19.609 4.207 1 93.12 211 LYS B C 1
ATOM 4225 O O . LYS B 1 211 ? 21.078 19.047 5.211 1 93.12 211 LYS B O 1
ATOM 4230 N N . ALA B 1 212 ? 22.641 19.25 3.646 1 96.75 212 ALA B N 1
ATOM 4231 C CA . ALA B 1 212 ? 23.344 18.031 4.043 1 96.75 212 ALA B CA 1
ATOM 4232 C C . ALA B 1 212 ? 23.734 18.078 5.52 1 96.75 212 ALA B C 1
ATOM 4234 O O . ALA B 1 212 ? 23.453 17.156 6.27 1 96.75 212 ALA B O 1
ATOM 4235 N N . ASP B 1 213 ? 24.375 19.188 5.945 1 96.62 213 ASP B N 1
ATOM 4236 C CA . ASP B 1 213 ? 24.828 19.297 7.328 1 96.62 213 ASP B CA 1
ATOM 4237 C C . ASP B 1 213 ? 23.656 19.297 8.297 1 96.62 213 ASP B C 1
ATOM 4239 O O . ASP B 1 213 ? 23.719 18.672 9.359 1 96.62 213 ASP B O 1
ATOM 4243 N N . PHE B 1 214 ? 22.641 19.953 7.93 1 94.56 214 PHE B N 1
ATOM 4244 C CA . PHE B 1 214 ? 21.438 20 8.758 1 94.56 214 PHE B CA 1
ATOM 4245 C C . PHE B 1 214 ? 20.844 18.609 8.922 1 94.56 214 PHE B C 1
ATOM 4247 O O . PHE B 1 214 ? 20.531 18.188 10.039 1 94.56 214 PHE B O 1
ATOM 4254 N N . CYS B 1 215 ? 20.703 17.828 7.816 1 96.75 215 CYS B N 1
ATOM 4255 C CA . CYS B 1 215 ? 20.156 16.469 7.844 1 96.75 215 CYS B CA 1
ATOM 4256 C C . CYS B 1 215 ? 20.984 15.562 8.742 1 96.75 215 CYS B C 1
ATOM 4258 O O . CYS B 1 215 ? 20.438 14.805 9.539 1 96.75 215 CYS B O 1
ATOM 4260 N N . ARG B 1 216 ? 22.281 15.719 8.633 1 97.62 216 ARG B N 1
ATOM 4261 C CA . ARG B 1 216 ? 23.156 14.914 9.469 1 97.62 216 ARG B CA 1
ATOM 4262 C C . ARG B 1 216 ? 23 15.281 10.945 1 97.62 216 ARG B C 1
ATOM 4264 O O . ARG B 1 216 ? 22.938 14.398 11.805 1 97.62 216 ARG B O 1
ATOM 4271 N N . LYS B 1 217 ? 22.906 16.531 11.172 1 96.38 217 LYS B N 1
ATOM 4272 C CA . LYS B 1 217 ? 22.781 17.031 12.539 1 96.38 217 LYS B CA 1
ATOM 4273 C C . LYS B 1 217 ? 21.531 16.484 13.211 1 96.38 217 LYS B C 1
ATOM 4275 O O . LYS B 1 217 ? 21.547 16.156 14.406 1 96.38 217 LYS B O 1
ATOM 4280 N N . ILE B 1 218 ? 20.516 16.312 12.438 1 95.88 218 ILE B N 1
ATOM 4281 C CA . ILE B 1 218 ? 19.266 15.922 13.062 1 95.88 218 ILE B CA 1
ATOM 4282 C C . ILE B 1 218 ? 19.125 14.398 13.055 1 95.88 218 ILE B C 1
ATOM 4284 O O . ILE B 1 218 ? 18.109 13.859 13.484 1 95.88 218 ILE B O 1
ATOM 4288 N N . GLY B 1 219 ? 20.094 13.68 12.477 1 97.62 219 GLY B N 1
ATOM 4289 C CA . GLY B 1 219 ? 20.125 12.258 12.766 1 97.62 219 GLY B CA 1
ATOM 4290 C C . GLY B 1 219 ? 20.172 11.391 11.516 1 97.62 219 GLY B C 1
ATOM 4291 O O . GLY B 1 219 ? 20.203 10.164 11.609 1 97.62 219 GLY B O 1
ATOM 4292 N N . ALA B 1 220 ? 20.234 11.953 10.352 1 98.56 220 ALA B N 1
ATOM 4293 C CA . ALA B 1 220 ? 20.312 11.141 9.141 1 98.56 220 ALA B CA 1
ATOM 4294 C C . ALA B 1 220 ? 21.594 10.305 9.141 1 98.56 220 ALA B C 1
ATOM 4296 O O . ALA B 1 220 ? 22.672 10.812 9.453 1 98.56 220 ALA B O 1
ATOM 4297 N N . ASP B 1 221 ? 21.469 9.055 8.82 1 98.81 221 ASP B N 1
ATOM 4298 C CA . ASP B 1 221 ? 22.609 8.148 8.781 1 98.81 221 ASP B CA 1
ATOM 4299 C C . ASP B 1 221 ? 23.375 8.297 7.469 1 98.81 221 ASP B C 1
ATOM 4301 O O . ASP B 1 221 ? 24.578 8.039 7.414 1 98.81 221 ASP B O 1
ATOM 4305 N N . ALA B 1 222 ? 22.703 8.633 6.461 1 98.75 222 ALA B N 1
ATOM 4306 C CA . ALA B 1 222 ? 23.266 8.867 5.133 1 98.75 222 ALA B CA 1
ATOM 4307 C C . ALA B 1 222 ? 22.547 10.016 4.43 1 98.75 222 ALA B C 1
ATOM 4309 O O . ALA B 1 222 ? 21.422 10.359 4.777 1 98.75 222 ALA B O 1
ATOM 4310 N N . PHE B 1 223 ? 23.281 10.664 3.533 1 98.69 223 PHE B N 1
ATOM 4311 C CA . PHE B 1 223 ? 22.734 11.773 2.76 1 98.69 223 PHE B CA 1
ATOM 4312 C C . PHE B 1 223 ? 23 11.578 1.271 1 98.69 223 PHE B C 1
ATOM 4314 O O . PHE B 1 223 ? 24.094 11.148 0.879 1 98.69 223 PHE B O 1
ATOM 4321 N N . LEU B 1 224 ? 21.984 11.758 0.468 1 98.56 224 LEU B N 1
ATOM 4322 C CA . LEU B 1 224 ? 22.078 11.656 -0.984 1 98.56 224 LEU B CA 1
ATOM 4323 C C . LEU B 1 224 ? 21.7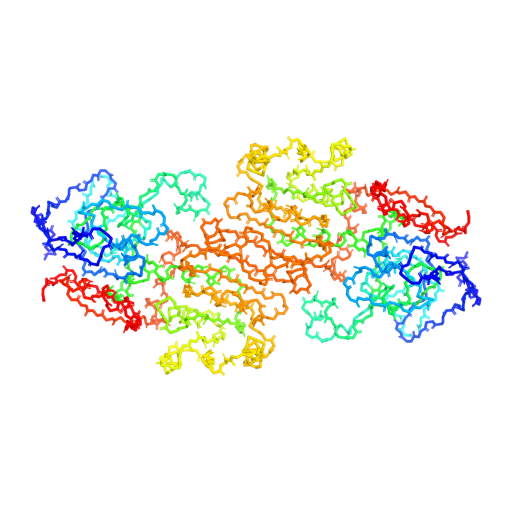66 12.992 -1.643 1 98.56 224 LEU B C 1
ATOM 4325 O O . LEU B 1 224 ? 20.625 13.469 -1.571 1 98.56 224 LEU B O 1
ATOM 4329 N N . ASP B 1 225 ? 22.781 13.594 -2.236 1 97.94 225 ASP B N 1
ATOM 4330 C CA . ASP B 1 225 ? 22.656 14.828 -3.008 1 97.94 225 ASP B CA 1
ATOM 4331 C C . ASP B 1 225 ? 22.094 14.547 -4.398 1 97.94 225 ASP B C 1
ATOM 4333 O O . ASP B 1 225 ? 22.828 14.133 -5.301 1 97.94 225 ASP B O 1
ATOM 4337 N N . PHE B 1 226 ? 20.812 14.867 -4.594 1 95.5 226 PHE B N 1
ATOM 4338 C CA . PHE B 1 226 ? 20.172 14.492 -5.848 1 95.5 226 PHE B CA 1
ATOM 4339 C C . PHE B 1 226 ? 20.719 15.328 -7.004 1 95.5 226 PHE B C 1
ATOM 4341 O O . PHE B 1 226 ? 20.578 14.945 -8.164 1 95.5 226 PHE B O 1
ATOM 4348 N N . THR B 1 227 ? 21.344 16.484 -6.727 1 95.38 227 THR B N 1
ATOM 4349 C CA . THR B 1 227 ? 21.828 17.375 -7.766 1 95.38 227 THR B CA 1
ATOM 4350 C C . THR B 1 227 ? 23.062 16.812 -8.453 1 95.38 227 THR B C 1
ATOM 4352 O O . THR B 1 227 ? 23.469 17.281 -9.516 1 95.38 227 THR B O 1
ATOM 4355 N N . ASN B 1 228 ? 23.594 15.82 -7.855 1 95.56 228 ASN B N 1
ATOM 4356 C CA . ASN B 1 228 ? 24.781 15.18 -8.43 1 95.56 228 ASN B CA 1
ATOM 4357 C C . ASN B 1 228 ? 24.406 14.266 -9.594 1 95.56 228 ASN B C 1
ATOM 4359 O O . ASN B 1 228 ? 25.281 13.75 -10.281 1 95.56 228 ASN B O 1
ATOM 4363 N N . PHE B 1 229 ? 23.188 14.086 -9.82 1 95.25 229 PHE B N 1
ATOM 4364 C CA . PHE B 1 229 ? 22.703 13.18 -10.852 1 95.25 229 PHE B CA 1
ATOM 4365 C C . PHE B 1 229 ? 21.906 13.938 -11.906 1 95.25 229 PHE B C 1
ATOM 4367 O O . PHE B 1 229 ? 20.766 14.336 -11.672 1 95.25 229 PHE B O 1
ATOM 4374 N N . SER B 1 230 ? 22.547 14.281 -13 1 90.81 230 SER B N 1
ATOM 4375 C CA . SER B 1 230 ? 21.922 15.008 -14.094 1 90.81 230 SER B CA 1
ATOM 4376 C C . SER B 1 230 ? 22.25 14.383 -15.438 1 90.81 230 SER B C 1
ATOM 4378 O O . SER B 1 230 ? 23.219 13.633 -15.562 1 90.81 230 SER B O 1
ATOM 4380 N N . GLY B 1 231 ? 21.406 14.633 -16.438 1 90 231 GLY B N 1
ATOM 4381 C CA . GLY B 1 231 ? 21.625 14.125 -17.781 1 90 231 GLY B CA 1
ATOM 4382 C C . GLY B 1 231 ? 21 12.758 -18 1 90 231 GLY B C 1
ATOM 4383 O O . GLY B 1 231 ? 20.094 12.344 -17.281 1 90 231 GLY B O 1
ATOM 4384 N N . GLU B 1 232 ? 21.375 12.102 -19.062 1 90.94 232 GLU B N 1
ATOM 4385 C CA . GLU B 1 232 ? 20.875 10.781 -19.422 1 90.94 232 GLU B CA 1
ATOM 4386 C C . GLU B 1 232 ? 21.312 9.727 -18.406 1 90.94 232 GLU B C 1
ATOM 4388 O O . GLU B 1 232 ? 22.484 9.672 -18.031 1 90.94 232 GLU B O 1
ATOM 4393 N N . GLY B 1 233 ? 20.375 9 -17.844 1 94 233 GLY B N 1
ATOM 4394 C CA . GLY B 1 233 ? 20.688 7.926 -16.922 1 94 233 GLY B CA 1
ATOM 4395 C C . GLY B 1 233 ? 20.75 8.383 -15.477 1 94 233 GLY B C 1
ATOM 4396 O O . GLY B 1 233 ? 21.094 7.605 -14.586 1 94 233 GLY B O 1
ATOM 4397 N N . ALA B 1 234 ? 20.484 9.633 -15.242 1 94.94 234 ALA B N 1
ATOM 4398 C CA . ALA B 1 234 ? 20.609 10.227 -13.914 1 94.94 234 ALA B CA 1
ATOM 4399 C C . ALA B 1 234 ? 19.734 9.5 -12.898 1 94.94 234 ALA B C 1
ATOM 4401 O O . ALA B 1 234 ? 20.172 9.242 -11.773 1 94.94 234 ALA B O 1
ATOM 4402 N N . ASP B 1 235 ? 18.562 9.164 -13.312 1 95.94 235 ASP B N 1
ATOM 4403 C CA . ASP B 1 235 ? 17.641 8.508 -12.383 1 95.94 235 ASP B CA 1
ATOM 4404 C C . ASP B 1 235 ? 18.188 7.145 -11.953 1 95.94 235 ASP B C 1
ATOM 4406 O O . ASP B 1 235 ? 18.094 6.785 -10.781 1 95.94 235 ASP B O 1
ATOM 4410 N N . LYS B 1 236 ? 18.688 6.352 -12.914 1 96.44 236 LYS B N 1
ATOM 4411 C CA . LYS B 1 236 ? 19.266 5.051 -12.594 1 96.44 236 LYS B CA 1
ATOM 4412 C C . LYS B 1 236 ? 20.484 5.207 -11.68 1 96.44 236 LYS B C 1
ATOM 4414 O O . LYS B 1 236 ? 20.656 4.43 -10.742 1 96.44 236 LYS B O 1
ATOM 4419 N N . ALA B 1 237 ? 21.297 6.203 -11.984 1 97.81 237 ALA B N 1
ATOM 4420 C CA . ALA B 1 237 ? 22.5 6.441 -11.172 1 97.81 237 ALA B CA 1
ATOM 4421 C C . ALA B 1 237 ? 22.109 6.82 -9.742 1 97.81 237 ALA B C 1
ATOM 4423 O O . ALA B 1 237 ? 22.75 6.371 -8.789 1 97.81 237 ALA B O 1
ATOM 4424 N N . LEU B 1 238 ? 21.125 7.668 -9.602 1 98.06 238 LEU B N 1
ATOM 4425 C CA . LEU B 1 238 ? 20.625 8.055 -8.281 1 98.06 238 LEU B CA 1
ATOM 4426 C C . LEU B 1 238 ? 20.109 6.84 -7.52 1 98.06 238 LEU B C 1
ATOM 4428 O O . LEU B 1 238 ? 20.422 6.664 -6.34 1 98.06 238 LEU B O 1
ATOM 4432 N N . ALA B 1 239 ? 19.344 6.031 -8.188 1 98.25 239 ALA B N 1
ATOM 4433 C CA . ALA B 1 239 ? 18.797 4.816 -7.582 1 98.25 239 ALA B CA 1
ATOM 4434 C C . ALA B 1 239 ? 19.922 3.875 -7.137 1 98.25 239 ALA B C 1
ATOM 4436 O O . ALA B 1 239 ? 19.875 3.322 -6.035 1 98.25 239 ALA B O 1
ATOM 4437 N N . ASP B 1 240 ? 20.891 3.66 -7.988 1 98.12 240 ASP B N 1
ATOM 4438 C CA . ASP B 1 240 ? 22.016 2.791 -7.66 1 98.12 240 ASP B CA 1
ATOM 4439 C C . ASP B 1 240 ? 22.766 3.293 -6.422 1 98.12 240 ASP B C 1
ATOM 4441 O O . ASP B 1 240 ? 23.172 2.5 -5.57 1 98.12 240 ASP B O 1
ATOM 4445 N N . GLU B 1 241 ? 22.953 4.582 -6.34 1 98.38 241 GLU B N 1
ATOM 4446 C CA . GLU B 1 241 ? 23.641 5.164 -5.184 1 98.38 241 GLU B CA 1
ATOM 4447 C C . GLU B 1 241 ? 22.812 4.977 -3.912 1 98.38 241 GLU B C 1
ATOM 4449 O O . GLU B 1 241 ? 23.359 4.668 -2.852 1 98.38 241 GLU B O 1
ATOM 4454 N N . ALA B 1 242 ? 21.5 5.211 -3.984 1 98.56 242 ALA B N 1
ATOM 4455 C CA . ALA B 1 242 ? 20.625 4.98 -2.838 1 98.56 242 ALA B CA 1
ATOM 4456 C C . ALA B 1 242 ? 20.703 3.529 -2.375 1 98.56 242 ALA B C 1
ATOM 4458 O O . ALA B 1 242 ? 20.766 3.256 -1.174 1 98.56 242 ALA B O 1
ATOM 4459 N N . LYS B 1 243 ? 20.672 2.604 -3.326 1 98.19 243 LYS B N 1
ATOM 4460 C CA . LYS B 1 243 ? 20.75 1.181 -3.012 1 98.19 243 LYS B CA 1
ATOM 4461 C C . LYS B 1 243 ? 22.078 0.829 -2.371 1 98.19 243 LYS B C 1
ATOM 4463 O O . LYS B 1 243 ? 22.141 0.009 -1.452 1 98.19 243 LYS B O 1
ATOM 4468 N N . ARG B 1 244 ? 23.141 1.409 -2.904 1 98.19 244 ARG B N 1
ATOM 4469 C CA . ARG B 1 244 ? 24.453 1.201 -2.303 1 98.19 244 ARG B CA 1
ATOM 4470 C C . ARG B 1 244 ? 24.469 1.683 -0.856 1 98.19 244 ARG B C 1
ATOM 4472 O O . ARG B 1 244 ? 24.906 0.952 0.04 1 98.19 244 ARG B O 1
ATOM 4479 N N . LEU B 1 245 ? 23.938 2.852 -0.547 1 98.5 245 LEU B N 1
ATOM 4480 C CA . LEU B 1 245 ? 23.984 3.48 0.769 1 98.5 245 LEU B CA 1
ATOM 4481 C C . LEU B 1 245 ? 23.125 2.699 1.771 1 98.5 245 LEU B C 1
ATOM 4483 O O . LEU B 1 245 ? 23.438 2.67 2.963 1 98.5 245 LEU B O 1
ATOM 4487 N N . THR B 1 246 ? 22.078 2.029 1.289 1 98.38 246 THR B N 1
ATOM 4488 C CA . THR B 1 246 ? 21.141 1.374 2.188 1 98.38 246 THR B CA 1
ATOM 4489 C C . THR B 1 246 ? 21.312 -0.142 2.145 1 98.38 246 THR B C 1
ATOM 4491 O O . THR B 1 246 ? 20.5 -0.882 2.707 1 98.38 246 THR B O 1
ATOM 4494 N N . GLY B 1 247 ? 22.297 -0.624 1.455 1 96.88 247 GLY B N 1
ATOM 4495 C CA . GLY B 1 247 ? 22.562 -2.053 1.399 1 96.88 247 GLY B CA 1
ATOM 4496 C C . GLY B 1 247 ? 21.531 -2.816 0.577 1 96.88 247 GLY B C 1
ATOM 4497 O O . GLY B 1 247 ? 21.109 -3.91 0.959 1 96.88 247 GLY B O 1
ATOM 4498 N N . GLY B 1 248 ? 21.062 -2.18 -0.518 1 96.56 248 GLY B N 1
ATOM 4499 C CA . GLY B 1 248 ? 20.172 -2.906 -1.4 1 96.56 248 GLY B CA 1
ATOM 4500 C C . GLY B 1 248 ? 18.844 -2.203 -1.606 1 96.56 248 GLY B C 1
ATOM 4501 O O . GLY B 1 248 ? 17.922 -2.768 -2.199 1 96.56 248 GLY B O 1
ATOM 4502 N N . GLY B 1 249 ? 18.734 -0.994 -1.138 1 98.19 249 GLY B N 1
ATOM 4503 C CA . GLY B 1 249 ? 17.5 -0.229 -1.231 1 98.19 249 GLY B CA 1
ATOM 4504 C C . GLY B 1 249 ? 16.844 0 0.114 1 98.19 249 GLY B C 1
ATOM 4505 O O . GLY B 1 249 ? 16.891 -0.862 0.994 1 98.19 249 GLY B O 1
ATOM 4506 N N . ALA B 1 250 ? 16.203 1.112 0.25 1 98.81 250 ALA B N 1
ATOM 4507 C CA . ALA B 1 250 ? 15.477 1.404 1.487 1 98.81 250 ALA B CA 1
ATOM 4508 C C . ALA B 1 250 ? 14.25 0.507 1.636 1 98.81 250 ALA B C 1
ATOM 4510 O O . ALA B 1 250 ? 13.703 0.032 0.641 1 98.81 250 ALA B O 1
ATOM 4511 N N . HIS B 1 251 ? 13.891 0.236 2.861 1 98.75 251 HIS B N 1
ATOM 4512 C CA . HIS B 1 251 ? 12.68 -0.534 3.129 1 98.75 251 HIS B CA 1
ATOM 4513 C C . HIS B 1 251 ? 11.43 0.282 2.822 1 98.75 251 HIS B C 1
ATOM 4515 O O . HIS B 1 251 ? 10.398 -0.276 2.449 1 98.75 251 HIS B O 1
ATOM 4521 N N . ALA B 1 252 ? 11.531 1.55 3.027 1 98.94 252 ALA B N 1
ATOM 4522 C CA . ALA B 1 252 ? 10.477 2.48 2.635 1 98.94 252 ALA B CA 1
ATOM 4523 C C . ALA B 1 252 ? 11.062 3.83 2.223 1 98.94 252 ALA B C 1
ATOM 4525 O O . ALA B 1 252 ? 12.203 4.148 2.561 1 98.94 252 ALA B O 1
ATOM 4526 N N . ILE B 1 253 ? 10.289 4.555 1.459 1 98.88 253 ILE B N 1
ATOM 4527 C CA . ILE B 1 253 ? 10.617 5.945 1.154 1 98.88 253 ILE B CA 1
ATOM 4528 C C . ILE B 1 253 ? 9.398 6.828 1.427 1 98.88 253 ILE B C 1
ATOM 4530 O O . ILE B 1 253 ? 8.273 6.48 1.059 1 98.88 253 ILE B O 1
ATOM 4534 N N . LEU B 1 254 ? 9.586 7.859 2.156 1 98.75 254 LEU B N 1
ATOM 4535 C CA . LEU B 1 254 ? 8.609 8.93 2.344 1 98.75 254 LEU B CA 1
ATOM 4536 C C . LEU B 1 254 ? 8.898 10.102 1.409 1 98.75 254 LEU B C 1
ATOM 4538 O O . LEU B 1 254 ? 9.984 10.68 1.454 1 98.75 254 LEU B O 1
ATOM 4542 N N . VAL B 1 255 ? 7.992 10.414 0.547 1 97.81 255 VAL B N 1
ATOM 4543 C CA . VAL B 1 255 ? 8.125 11.633 -0.247 1 97.81 255 VAL B CA 1
ATOM 4544 C C . VAL B 1 255 ? 7.41 12.781 0.449 1 97.81 255 VAL B C 1
ATOM 4546 O O . VAL B 1 255 ? 6.18 12.867 0.428 1 97.81 255 VAL B O 1
ATOM 4549 N N . SER B 1 256 ? 8.227 13.609 1.017 1 94.12 256 SER B N 1
ATOM 4550 C CA . SER B 1 256 ? 7.68 14.664 1.869 1 94.12 256 SER B CA 1
ATOM 4551 C C . SER B 1 256 ? 7.762 16.031 1.189 1 94.12 256 SER B C 1
ATOM 4553 O O . SER B 1 256 ? 7.418 17.047 1.789 1 94.12 256 SER B O 1
ATOM 4555 N N . ASN B 1 257 ? 8.273 16.078 0.007 1 89.31 257 ASN B N 1
ATOM 4556 C CA . ASN B 1 257 ? 8.312 17.312 -0.771 1 89.31 257 ASN B CA 1
ATOM 4557 C C . ASN B 1 257 ? 7.258 17.312 -1.876 1 89.31 257 ASN B C 1
ATOM 4559 O O . ASN B 1 257 ? 6.488 16.359 -2.004 1 89.31 257 ASN B O 1
ATOM 4563 N N . SER B 1 258 ? 7.188 18.391 -2.617 1 85.5 258 SER B N 1
ATOM 4564 C CA . SER B 1 258 ? 6.121 18.547 -3.598 1 85.5 258 SER B CA 1
ATOM 4565 C C . SER B 1 258 ? 6.617 18.25 -5.008 1 85.5 258 SER B C 1
ATOM 4567 O O . SER B 1 258 ? 5.984 18.656 -5.992 1 85.5 258 SER B O 1
ATOM 4569 N N . SER B 1 259 ? 7.703 17.594 -5.141 1 86.88 259 SER B N 1
ATOM 4570 C CA . SER B 1 259 ? 8.312 17.359 -6.449 1 86.88 259 SER B CA 1
ATOM 4571 C C . SER B 1 259 ? 7.73 16.109 -7.113 1 86.88 259 SER B C 1
ATOM 4573 O O . SER B 1 259 ? 7.812 15.008 -6.562 1 86.88 259 SER B O 1
ATOM 4575 N N . SER B 1 260 ? 7.25 16.297 -8.328 1 90.81 260 SER B N 1
ATOM 4576 C CA . SER B 1 260 ? 6.797 15.148 -9.109 1 90.81 260 SER B CA 1
ATOM 4577 C C . SER B 1 260 ? 7.957 14.219 -9.445 1 90.81 260 SER B C 1
ATOM 4579 O O . SER B 1 260 ? 7.773 13 -9.531 1 90.81 260 SER B O 1
ATOM 4581 N N . LYS B 1 261 ? 9.102 14.789 -9.641 1 92.81 261 LYS B N 1
ATOM 4582 C CA . LYS B 1 261 ? 10.289 14 -9.945 1 92.81 261 LYS B CA 1
ATOM 4583 C C . LYS B 1 261 ? 10.633 13.047 -8.805 1 92.81 261 LYS B C 1
ATOM 4585 O O . LYS B 1 261 ? 11.062 11.922 -9.039 1 92.81 261 LYS B O 1
ATOM 4590 N N . SER B 1 262 ? 10.484 13.508 -7.543 1 94.88 262 SER B N 1
ATOM 4591 C CA . SER B 1 262 ? 10.727 12.648 -6.391 1 94.88 262 SER B CA 1
ATOM 4592 C C . SER B 1 262 ? 9.836 11.414 -6.422 1 94.88 262 SER B C 1
ATOM 4594 O O . SER B 1 262 ? 10.289 10.305 -6.117 1 94.88 262 SER B O 1
ATOM 4596 N N . TYR B 1 263 ? 8.617 11.609 -6.789 1 96.62 263 TYR B N 1
ATOM 4597 C CA . TYR B 1 263 ? 7.688 10.492 -6.891 1 96.62 263 TYR B CA 1
ATOM 4598 C C . TYR B 1 263 ? 8.094 9.539 -8.008 1 96.62 263 TYR B C 1
ATOM 4600 O O . TYR B 1 263 ? 8.055 8.32 -7.84 1 96.62 263 TYR B O 1
ATOM 4608 N N . ASP B 1 264 ? 8.492 10.07 -9.102 1 94.88 264 ASP B N 1
ATOM 4609 C CA . ASP B 1 264 ? 8.859 9.258 -10.258 1 94.88 264 ASP B CA 1
ATOM 4610 C C . ASP B 1 264 ? 10.086 8.398 -9.961 1 94.88 264 ASP B C 1
ATOM 4612 O O . ASP B 1 264 ? 10.258 7.324 -10.539 1 94.88 264 ASP B O 1
ATOM 4616 N N . GLN B 1 265 ? 10.906 8.836 -9.062 1 96.75 265 GLN B N 1
ATOM 4617 C CA . GLN B 1 265 ? 12.141 8.133 -8.734 1 96.75 265 GLN B CA 1
ATOM 4618 C C . GLN B 1 265 ? 11.93 7.172 -7.566 1 96.75 265 GLN B C 1
ATOM 4620 O O . GLN B 1 265 ? 12.742 6.266 -7.352 1 96.75 265 GLN B O 1
ATOM 4625 N N . ALA B 1 266 ? 10.898 7.355 -6.816 1 98.12 266 ALA B N 1
ATOM 4626 C CA . ALA B 1 266 ? 10.758 6.805 -5.473 1 98.12 266 ALA B CA 1
ATOM 4627 C C . ALA B 1 266 ? 10.797 5.281 -5.492 1 98.12 266 ALA B C 1
ATOM 4629 O O . ALA B 1 266 ? 11.531 4.66 -4.723 1 98.12 266 ALA B O 1
ATOM 4630 N N . LEU B 1 267 ? 10.07 4.656 -6.383 1 98.5 267 LEU B N 1
ATOM 4631 C CA . LEU B 1 267 ? 9.906 3.209 -6.359 1 98.5 267 LEU B CA 1
ATOM 4632 C C . LEU B 1 267 ? 11.188 2.504 -6.785 1 98.5 267 LEU B C 1
ATOM 4634 O O . LEU B 1 267 ? 11.367 1.314 -6.516 1 98.5 267 LEU B O 1
ATOM 4638 N N . ASP B 1 268 ? 12.109 3.197 -7.461 1 98.12 268 ASP B N 1
ATOM 4639 C CA . ASP B 1 268 ? 13.398 2.621 -7.844 1 98.12 268 ASP B CA 1
ATOM 4640 C C . ASP B 1 268 ? 14.383 2.658 -6.68 1 98.12 268 ASP B C 1
ATOM 4642 O O . ASP B 1 268 ? 15.43 2.01 -6.727 1 98.12 268 ASP B O 1
ATOM 4646 N N . LEU B 1 269 ? 14.062 3.367 -5.633 1 98.62 269 LEU B N 1
ATOM 4647 C CA . LEU B 1 269 ? 14.984 3.566 -4.52 1 98.62 269 LEU B CA 1
ATOM 4648 C C . LEU B 1 269 ? 14.758 2.521 -3.432 1 98.62 269 LEU B C 1
ATOM 4650 O O . LEU B 1 269 ? 15.578 2.379 -2.523 1 98.62 269 LEU B O 1
ATOM 4654 N N . VAL B 1 270 ? 13.656 1.847 -3.516 1 98.56 270 VAL B N 1
ATOM 4655 C CA . VAL B 1 270 ? 13.344 0.894 -2.457 1 98.56 270 VAL B CA 1
ATOM 4656 C C . VAL B 1 270 ? 13.727 -0.517 -2.9 1 98.56 270 VAL B C 1
ATOM 4658 O O . VAL B 1 270 ? 13.914 -0.77 -4.094 1 98.56 270 VAL B O 1
ATOM 4661 N N . ARG B 1 271 ? 13.906 -1.374 -1.976 1 97.75 271 ARG B N 1
ATOM 4662 C CA . ARG B 1 271 ? 14.234 -2.775 -2.217 1 97.75 271 ARG B CA 1
ATOM 4663 C C . ARG B 1 271 ? 12.992 -3.572 -2.598 1 97.75 271 ARG B C 1
ATOM 4665 O O . ARG B 1 271 ? 11.883 -3.033 -2.619 1 97.75 271 ARG B O 1
ATOM 4672 N N . TYR B 1 272 ? 13.172 -4.863 -2.93 1 97.19 272 TYR B N 1
ATOM 4673 C CA . TYR B 1 272 ? 12.047 -5.77 -3.133 1 97.19 272 TYR B CA 1
ATOM 4674 C C . TYR B 1 272 ? 11.133 -5.789 -1.91 1 97.19 272 TYR B C 1
ATOM 4676 O O . TYR B 1 272 ? 11.609 -5.945 -0.781 1 97.19 272 TYR B O 1
ATOM 4684 N N . GLY B 1 273 ? 9.828 -5.551 -2.172 1 97.12 273 GLY B N 1
ATOM 4685 C CA . GLY B 1 273 ? 8.898 -5.504 -1.06 1 97.12 273 GLY B CA 1
ATOM 4686 C C . GLY B 1 273 ? 8.844 -4.148 -0.382 1 97.12 273 GLY B C 1
ATOM 4687 O O . GLY B 1 273 ? 8.211 -3.998 0.665 1 97.12 273 GLY B O 1
ATOM 4688 N N . GLY B 1 274 ? 9.516 -3.174 -0.995 1 98.19 274 GLY B N 1
ATOM 4689 C CA . GLY B 1 274 ? 9.602 -1.853 -0.394 1 98.19 274 GLY B CA 1
ATOM 4690 C C . GLY B 1 274 ? 8.312 -1.069 -0.486 1 98.19 274 GLY B C 1
ATOM 4691 O O . GLY B 1 274 ? 7.402 -1.444 -1.232 1 98.19 274 GLY B O 1
ATOM 4692 N N . THR B 1 275 ? 8.234 0.022 0.276 1 98.88 275 THR B N 1
ATOM 4693 C CA . THR B 1 275 ? 7.012 0.815 0.396 1 98.88 275 THR B CA 1
ATOM 4694 C C . THR B 1 275 ? 7.289 2.281 0.077 1 98.88 275 THR B C 1
ATOM 4696 O O . THR B 1 275 ? 8.281 2.846 0.537 1 98.88 275 THR B O 1
ATOM 4699 N N . LEU B 1 276 ? 6.504 2.852 -0.786 1 98.88 276 LEU B N 1
ATOM 4700 C CA . LEU B 1 276 ? 6.43 4.297 -0.969 1 98.88 276 LEU B CA 1
ATOM 4701 C C . LEU B 1 276 ? 5.266 4.887 -0.179 1 98.88 276 LEU B C 1
ATOM 4703 O O . LEU B 1 276 ? 4.125 4.445 -0.326 1 98.88 276 LEU B O 1
ATOM 4707 N N . VAL B 1 277 ? 5.523 5.84 0.668 1 98.88 277 VAL B N 1
ATOM 4708 C CA . VAL B 1 277 ? 4.469 6.59 1.344 1 98.88 277 VAL B CA 1
ATOM 4709 C C . VAL B 1 277 ? 4.379 8 0.76 1 98.88 277 VAL B C 1
ATOM 4711 O O . VAL B 1 277 ? 5.34 8.773 0.832 1 98.88 277 VAL B O 1
ATOM 4714 N N . CYS B 1 278 ? 3.26 8.297 0.207 1 98.12 278 CYS B N 1
ATOM 4715 C CA . CYS B 1 278 ? 2.99 9.609 -0.371 1 98.12 278 CYS B CA 1
ATOM 4716 C C . CYS B 1 278 ? 2.533 10.594 0.7 1 98.12 278 CYS B C 1
ATOM 4718 O O . CYS B 1 278 ? 1.499 10.383 1.338 1 98.12 278 CYS B O 1
ATOM 4720 N N . VAL B 1 279 ? 3.285 11.68 0.821 1 96.62 279 VAL B N 1
ATOM 4721 C CA . VAL B 1 279 ? 2.986 12.648 1.869 1 96.62 279 VAL B CA 1
ATOM 4722 C C . VAL B 1 279 ? 2.846 14.039 1.259 1 96.62 279 VAL B C 1
ATOM 4724 O O . VAL B 1 279 ? 1.826 14.703 1.447 1 96.62 279 VAL B O 1
ATOM 4727 N N . GLY B 1 280 ? 3.863 14.453 0.536 1 92.19 280 GLY B N 1
ATOM 4728 C CA . GLY B 1 280 ? 3.867 15.781 -0.065 1 92.19 280 GLY B CA 1
ATOM 4729 C C . GLY B 1 280 ? 2.953 15.891 -1.271 1 92.19 280 GLY B C 1
ATOM 4730 O O . GLY B 1 280 ? 2.99 15.039 -2.164 1 92.19 280 GLY B O 1
ATOM 4731 N N . LEU B 1 281 ? 2.131 16.906 -1.365 1 88.44 281 LEU B N 1
ATOM 4732 C CA . LEU B 1 281 ? 1.257 17.141 -2.51 1 88.44 281 LEU B CA 1
ATOM 4733 C C . LEU B 1 281 ? 1.999 17.875 -3.619 1 88.44 281 LEU B C 1
ATOM 4735 O O . LEU B 1 281 ? 2.469 19 -3.418 1 88.44 281 LEU B O 1
ATOM 4739 N N . PRO B 1 282 ? 2.15 17.203 -4.715 1 83.25 282 PRO B N 1
ATOM 4740 C CA . PRO B 1 282 ? 2.814 17.906 -5.809 1 83.25 282 PRO B CA 1
ATOM 4741 C C . PRO B 1 282 ? 2.059 19.172 -6.238 1 83.25 282 PRO B C 1
ATOM 4743 O O . PRO B 1 282 ? 0.83 19.219 -6.145 1 83.25 282 PRO B O 1
ATOM 4746 N N . GLU B 1 283 ? 2.955 20.172 -6.664 1 71.5 283 GLU B N 1
ATOM 4747 C CA . GLU B 1 283 ? 2.383 21.391 -7.211 1 71.5 283 GLU B CA 1
ATOM 4748 C C . GLU B 1 283 ? 2.094 21.25 -8.703 1 71.5 283 GLU B C 1
ATOM 4750 O O . GLU B 1 283 ? 2.861 20.625 -9.43 1 71.5 283 GLU B O 1
ATOM 4755 N N . GLY B 1 284 ? 0.979 21.578 -9.211 1 66.94 284 GLY B N 1
ATOM 4756 C CA . GLY B 1 284 ? 0.689 21.594 -10.633 1 66.94 284 GLY B CA 1
ATOM 4757 C C . GLY B 1 284 ? -0.058 20.359 -11.109 1 66.94 284 GLY B C 1
ATOM 4758 O O . GLY B 1 284 ? -0.905 19.828 -10.383 1 66.94 284 GLY B O 1
ATOM 4759 N N . SER B 1 285 ? 0.387 19.906 -12.391 1 65.62 285 SER B N 1
ATOM 4760 C CA . SER B 1 285 ? -0.341 18.828 -13.047 1 65.62 285 SER B CA 1
ATOM 4761 C C . SER B 1 285 ? -0.116 17.5 -12.336 1 65.62 285 SER B C 1
ATOM 4763 O O . SER B 1 285 ? 1.008 17.172 -11.938 1 65.62 285 SER B O 1
ATOM 4765 N N . SER B 1 286 ? -1.224 16.875 -12.039 1 75.62 286 SER B N 1
ATOM 4766 C CA . SER B 1 286 ? -1.26 15.602 -11.328 1 75.62 286 SER B CA 1
ATOM 4767 C C . SER B 1 286 ? -1.108 14.43 -12.289 1 75.62 286 SER B C 1
ATOM 4769 O O . SER B 1 286 ? -2.023 14.125 -13.055 1 75.62 286 SER B O 1
ATOM 4771 N N . LEU B 1 287 ? 0.125 13.914 -12.406 1 90.56 287 LEU B N 1
ATOM 4772 C CA . LEU B 1 287 ? 0.368 12.719 -13.203 1 90.56 287 LEU B CA 1
ATOM 4773 C C . LEU B 1 287 ? 0.522 11.492 -12.312 1 90.56 287 LEU B C 1
ATOM 4775 O O . LEU B 1 287 ? 0.9 11.617 -11.141 1 90.56 287 LEU B O 1
ATOM 4779 N N . PRO B 1 288 ? 0.153 10.375 -12.883 1 96.25 288 PRO B N 1
ATOM 4780 C CA . PRO B 1 288 ? 0.418 9.156 -12.117 1 96.25 288 PRO B CA 1
ATOM 4781 C C . PRO B 1 288 ? 1.902 8.961 -11.812 1 96.25 288 PRO B C 1
ATOM 4783 O O . PRO B 1 288 ? 2.758 9.445 -12.555 1 96.25 288 PRO B O 1
ATOM 4786 N N . ILE B 1 289 ? 2.174 8.367 -10.703 1 96.81 289 ILE B N 1
ATOM 4787 C CA . ILE B 1 289 ? 3.543 7.992 -10.359 1 96.81 289 ILE B CA 1
ATOM 4788 C C . ILE B 1 289 ? 4.121 7.09 -11.445 1 96.81 289 ILE B C 1
ATOM 4790 O O . ILE B 1 289 ? 3.545 6.047 -11.773 1 96.81 289 ILE B O 1
ATOM 4794 N N . ALA B 1 290 ? 5.246 7.426 -12.016 1 95.5 290 ALA B N 1
ATOM 4795 C CA . ALA B 1 290 ? 5.809 6.77 -13.188 1 95.5 290 ALA B CA 1
ATOM 4796 C C . ALA B 1 290 ? 6.031 5.281 -12.938 1 95.5 290 ALA B C 1
ATOM 4798 O O . ALA B 1 290 ? 5.766 4.449 -13.805 1 95.5 290 ALA B O 1
ATOM 4799 N N . GLY B 1 291 ? 6.492 4.902 -11.789 1 96.25 291 GLY B N 1
ATOM 4800 C CA . GLY B 1 291 ? 6.824 3.521 -11.484 1 96.25 291 GLY B CA 1
ATOM 4801 C C . GLY B 1 291 ? 5.621 2.701 -11.055 1 96.25 291 GLY B C 1
ATOM 4802 O O . GLY B 1 291 ? 5.723 1.483 -10.891 1 96.25 291 GLY B O 1
ATOM 4803 N N . ALA B 1 292 ? 4.469 3.346 -10.867 1 97.69 292 ALA B N 1
ATOM 4804 C CA . ALA B 1 292 ? 3.262 2.637 -10.453 1 97.69 292 ALA B CA 1
ATOM 4805 C C . ALA B 1 292 ? 2.627 1.895 -11.625 1 97.69 292 ALA B C 1
ATOM 4807 O O . ALA B 1 292 ? 1.441 2.078 -11.914 1 97.69 292 ALA B O 1
ATOM 4808 N N . VAL B 1 293 ? 3.424 1.096 -12.258 1 96.75 293 VAL B N 1
ATOM 4809 C CA . VAL B 1 293 ? 3.025 0.191 -13.336 1 96.75 293 VAL B CA 1
ATOM 4810 C C . VAL B 1 293 ? 2.688 -1.181 -12.758 1 96.75 293 VAL B C 1
ATOM 4812 O O . VAL B 1 293 ? 3.439 -1.719 -11.938 1 96.75 293 VAL B O 1
ATOM 4815 N N . PRO B 1 294 ? 1.531 -1.76 -13.211 1 95.62 294 PRO B N 1
ATOM 4816 C CA . PRO B 1 294 ? 1.123 -3.031 -12.609 1 95.62 294 PRO B CA 1
ATOM 4817 C C . PRO B 1 294 ? 2.238 -4.074 -12.617 1 95.62 294 PRO B C 1
ATOM 4819 O O . PRO B 1 294 ? 2.482 -4.734 -11.602 1 95.62 294 PRO B O 1
ATOM 4822 N N . SER B 1 295 ? 2.926 -4.242 -13.719 1 94 295 SER B N 1
ATOM 4823 C CA . SER B 1 295 ? 3.992 -5.238 -13.797 1 94 295 SER B CA 1
ATOM 4824 C C . SER B 1 295 ? 5.098 -4.941 -12.789 1 94 295 SER B C 1
ATOM 4826 O O . SER B 1 295 ? 5.609 -5.852 -12.133 1 94 295 SER B O 1
ATOM 4828 N N . ASN B 1 296 ? 5.484 -3.652 -12.656 1 95.81 296 ASN B N 1
ATOM 4829 C CA . ASN B 1 296 ? 6.496 -3.262 -11.68 1 95.81 296 ASN B CA 1
ATOM 4830 C C . ASN B 1 296 ? 6.031 -3.521 -10.25 1 95.81 296 ASN B C 1
ATOM 4832 O O . ASN B 1 296 ? 6.789 -4.051 -9.438 1 95.81 296 ASN B O 1
ATOM 4836 N N . MET B 1 297 ? 4.766 -3.148 -9.945 1 97.5 297 MET B N 1
ATOM 4837 C CA . MET B 1 297 ? 4.184 -3.391 -8.633 1 97.5 297 MET B CA 1
ATOM 4838 C C . MET B 1 297 ? 4.219 -4.875 -8.289 1 97.5 297 MET B C 1
ATOM 4840 O O . MET B 1 297 ? 4.582 -5.246 -7.168 1 97.5 297 MET B O 1
ATOM 4844 N N . ILE B 1 298 ? 3.844 -5.707 -9.234 1 96 298 ILE B N 1
ATOM 4845 C CA . ILE B 1 298 ? 3.707 -7.145 -9.031 1 96 298 ILE B CA 1
ATOM 4846 C C . ILE B 1 298 ? 5.09 -7.785 -8.922 1 96 298 ILE B C 1
ATOM 4848 O O . ILE B 1 298 ? 5.391 -8.477 -7.945 1 96 298 ILE B O 1
ATOM 4852 N N . MET B 1 299 ? 6.008 -7.5 -9.844 1 93.88 299 MET B N 1
ATOM 4853 C CA . MET B 1 299 ? 7.293 -8.188 -9.953 1 93.88 299 MET B CA 1
ATOM 4854 C C . MET B 1 299 ? 8.211 -7.812 -8.797 1 93.88 299 MET B C 1
ATOM 4856 O O . MET B 1 299 ? 9.062 -8.609 -8.391 1 93.88 299 MET B O 1
ATOM 4860 N N . ASN B 1 300 ? 8.008 -6.641 -8.227 1 97 300 ASN B N 1
ATOM 4861 C CA . ASN B 1 300 ? 8.891 -6.188 -7.164 1 97 300 ASN B CA 1
ATOM 4862 C C . ASN B 1 300 ? 8.172 -6.137 -5.82 1 97 300 ASN B C 1
ATOM 4864 O O . ASN B 1 300 ? 8.734 -5.66 -4.832 1 97 300 ASN B O 1
ATOM 4868 N N . ARG B 1 301 ? 6.945 -6.672 -5.852 1 97.75 301 ARG B N 1
ATOM 4869 C CA . ARG B 1 301 ? 6.145 -6.73 -4.633 1 97.75 301 ARG B CA 1
ATOM 4870 C C . ARG B 1 301 ? 6.129 -5.379 -3.924 1 97.75 301 ARG B C 1
ATOM 4872 O O . ARG B 1 301 ? 6.395 -5.301 -2.723 1 97.75 301 ARG B O 1
ATOM 4879 N N . LEU B 1 302 ? 5.836 -4.301 -4.664 1 98.69 302 LEU B N 1
ATOM 4880 C CA . LEU B 1 302 ? 5.898 -2.943 -4.133 1 98.69 302 LEU B CA 1
ATOM 4881 C C . LEU B 1 302 ? 4.586 -2.566 -3.451 1 98.69 302 LEU B C 1
ATOM 4883 O O . LEU B 1 302 ? 3.553 -3.191 -3.697 1 98.69 302 LEU B O 1
ATOM 4887 N N . THR B 1 303 ? 4.656 -1.625 -2.561 1 98.81 303 THR B N 1
ATOM 4888 C CA . THR B 1 303 ? 3.5 -1.028 -1.899 1 98.81 303 THR B CA 1
ATOM 4889 C C . THR B 1 303 ? 3.541 0.493 -2.006 1 98.81 303 THR B C 1
ATOM 4891 O O . THR B 1 303 ? 4.598 1.104 -1.841 1 98.81 303 THR B O 1
ATOM 4894 N N . ILE B 1 304 ? 2.441 1.104 -2.336 1 98.88 304 ILE B N 1
ATOM 4895 C CA . ILE B 1 304 ? 2.262 2.551 -2.287 1 98.88 304 ILE B CA 1
ATOM 4896 C C . ILE B 1 304 ? 1.138 2.9 -1.313 1 98.88 304 ILE B C 1
ATOM 4898 O O . ILE B 1 304 ? 0.057 2.307 -1.364 1 98.88 304 ILE B O 1
ATOM 4902 N N . LYS B 1 305 ? 1.401 3.805 -0.417 1 98.81 305 LYS B N 1
ATOM 4903 C CA . LYS B 1 305 ? 0.403 4.273 0.54 1 98.81 305 LYS B CA 1
ATOM 4904 C C . LYS B 1 305 ? 0.318 5.797 0.543 1 98.81 305 LYS B C 1
ATOM 4906 O O . LYS B 1 305 ? 1.339 6.48 0.445 1 98.81 305 LYS B O 1
ATOM 4911 N N . GLY B 1 306 ? -0.864 6.285 0.616 1 98.31 306 GLY B N 1
ATOM 4912 C CA . GLY B 1 306 ? -1.074 7.711 0.807 1 98.31 306 GLY B CA 1
ATOM 4913 C C . GLY B 1 306 ? -1.619 8.055 2.18 1 98.31 306 GLY B C 1
ATOM 4914 O O . GLY B 1 306 ? -2.391 7.285 2.758 1 98.31 306 GLY B O 1
ATOM 4915 N N . THR B 1 307 ? -1.227 9.18 2.664 1 96.69 307 THR B N 1
ATOM 4916 C CA . THR B 1 307 ? -1.802 9.68 3.91 1 96.69 307 THR B CA 1
ATOM 4917 C C . THR B 1 307 ? -1.768 11.203 3.953 1 96.69 307 THR B C 1
ATOM 4919 O O . THR B 1 307 ? -0.802 11.82 3.498 1 96.69 307 THR B O 1
ATOM 4922 N N . MET B 1 308 ? -2.758 11.773 4.422 1 92.5 308 MET B N 1
ATOM 4923 C CA . MET B 1 308 ? -2.859 13.227 4.473 1 92.5 308 MET B CA 1
ATOM 4924 C C . MET B 1 308 ? -2.51 13.75 5.859 1 92.5 308 MET B C 1
ATO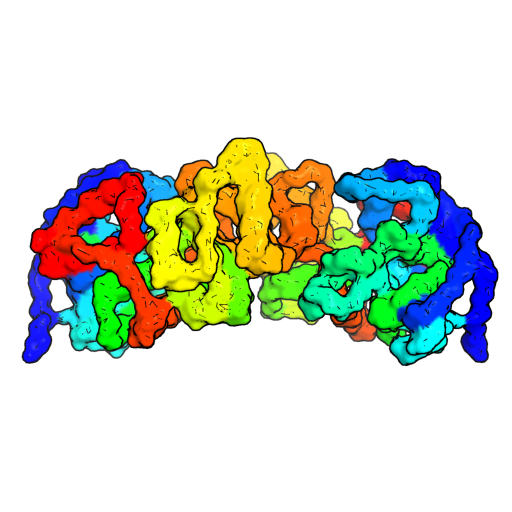M 4926 O O . MET B 1 308 ? -1.593 14.562 6.012 1 92.5 308 MET B O 1
ATOM 4930 N N . ILE B 1 309 ? -3.219 13.297 6.895 1 94.88 309 ILE B N 1
ATOM 4931 C CA . ILE B 1 309 ? -3.035 13.781 8.258 1 94.88 309 ILE B CA 1
ATOM 4932 C C . ILE B 1 309 ? -3.535 12.734 9.25 1 94.88 309 ILE B C 1
ATOM 4934 O O . ILE B 1 309 ? -4.188 11.766 8.867 1 94.88 309 ILE B O 1
ATOM 4938 N N . GLY B 1 310 ? -3.203 12.93 10.508 1 95.81 310 GLY B N 1
ATOM 4939 C CA . GLY B 1 310 ? -3.639 12.016 11.555 1 95.81 310 GLY B CA 1
ATOM 4940 C C . GLY B 1 310 ? -4.836 12.523 12.328 1 95.81 310 GLY B C 1
ATOM 4941 O O . GLY B 1 310 ? -5.441 13.539 11.961 1 95.81 310 GLY B O 1
ATOM 4942 N N . ASN B 1 311 ? -5.234 11.789 13.328 1 96.88 311 ASN B N 1
ATOM 4943 C CA . ASN B 1 311 ? -6.387 12.102 14.164 1 96.88 311 ASN B CA 1
ATOM 4944 C C . ASN B 1 311 ? -5.961 12.562 15.555 1 96.88 311 ASN B C 1
ATOM 4946 O O . ASN B 1 311 ? -4.805 12.93 15.766 1 96.88 311 ASN B O 1
ATOM 4950 N N . ARG B 1 312 ? -6.91 12.664 16.484 1 96.94 312 ARG B N 1
ATOM 4951 C CA . ARG B 1 312 ? -6.66 13.172 17.828 1 96.94 312 ARG B CA 1
ATOM 4952 C C . ARG B 1 312 ? -5.641 12.305 18.562 1 96.94 312 ARG B C 1
ATOM 4954 O O . ARG B 1 312 ? -4.762 12.82 19.25 1 96.94 312 ARG B O 1
ATOM 4961 N N . LYS B 1 313 ? -5.754 10.992 18.375 1 97.44 313 LYS B N 1
ATOM 4962 C CA . LYS B 1 313 ? -4.801 10.07 19 1 97.44 313 LYS B CA 1
ATOM 4963 C C . LYS B 1 313 ? -3.383 10.336 18.484 1 97.44 313 LYS B C 1
ATOM 4965 O O . LYS B 1 313 ? -2.441 10.406 19.281 1 97.44 313 LYS B O 1
ATOM 4970 N N . ASP B 1 314 ? -3.275 10.492 17.219 1 97.94 314 ASP B N 1
ATOM 4971 C CA . ASP B 1 314 ? -1.97 10.719 16.609 1 97.94 314 ASP B CA 1
ATOM 4972 C C . ASP B 1 314 ? -1.346 12.016 17.094 1 97.94 314 ASP B C 1
ATOM 4974 O O . ASP B 1 314 ? -0.128 12.102 17.266 1 97.94 314 ASP B O 1
ATOM 4978 N N . ALA B 1 315 ? -2.17 13 17.266 1 98 315 ALA B N 1
ATOM 4979 C CA . ALA B 1 315 ? -1.691 14.297 17.734 1 98 315 ALA B CA 1
ATOM 4980 C C . ALA B 1 315 ? -1.069 14.172 19.125 1 98 315 ALA B C 1
ATOM 4982 O O . ALA B 1 315 ? 0.007 14.719 19.375 1 98 315 ALA B O 1
ATOM 4983 N N . VAL B 1 316 ? -1.709 13.445 19.984 1 97.81 316 VAL B N 1
ATOM 4984 C CA . VAL B 1 316 ? -1.194 13.242 21.344 1 97.81 316 VAL B CA 1
ATOM 4985 C C . VAL B 1 316 ? 0.101 12.438 21.281 1 97.81 316 VAL B C 1
ATOM 4987 O O . VAL B 1 316 ? 1.086 12.781 21.938 1 97.81 316 VAL B O 1
ATOM 4990 N N . GLU B 1 317 ? 0.111 11.438 20.438 1 97.69 317 GLU B N 1
ATOM 4991 C CA . GLU B 1 317 ? 1.243 10.516 20.375 1 97.69 317 GLU B CA 1
ATOM 4992 C C . GLU B 1 317 ? 2.471 11.188 19.766 1 97.69 317 GLU B C 1
ATOM 4994 O O . GLU B 1 317 ? 3.6 10.938 20.188 1 97.69 317 GLU B O 1
ATOM 4999 N N . CYS B 1 318 ? 2.246 12.055 18.812 1 97.81 318 CYS B N 1
ATOM 5000 C CA . CYS B 1 318 ? 3.396 12.633 18.125 1 97.81 318 CYS B CA 1
ATOM 5001 C C . CYS B 1 318 ? 4.078 13.68 19.016 1 97.81 318 CYS B C 1
ATOM 5003 O O . CYS B 1 318 ? 5.211 14.078 18.734 1 97.81 318 CYS B O 1
ATOM 5005 N N . LEU B 1 319 ? 3.424 14.094 20.141 1 98.31 319 LEU B N 1
ATOM 5006 C CA . LEU B 1 319 ? 4.004 15.086 21.031 1 98.31 319 LEU B CA 1
ATOM 5007 C C . LEU B 1 319 ? 4.848 14.414 22.109 1 98.31 319 LEU B C 1
ATOM 5009 O O . LEU B 1 319 ? 5.664 15.07 22.766 1 98.31 319 LEU B O 1
ATOM 5013 N N . LYS B 1 320 ? 4.652 13.141 22.312 1 97.69 320 LYS B N 1
ATOM 5014 C CA . LYS B 1 320 ? 5.309 12.43 23.406 1 97.69 320 LYS B CA 1
ATOM 5015 C C . LYS B 1 320 ? 6.824 12.438 23.234 1 97.69 320 LYS B C 1
ATOM 5017 O O . LYS B 1 320 ? 7.559 12.703 24.203 1 97.69 320 LYS B O 1
ATOM 5022 N N . PRO B 1 321 ? 7.324 12.172 22.031 1 97.75 321 PRO B N 1
ATOM 5023 C CA . PRO B 1 321 ? 8.781 12.227 21.859 1 97.75 321 PRO B CA 1
ATOM 5024 C C . PRO B 1 321 ? 9.359 13.602 22.156 1 97.75 321 PRO B C 1
ATOM 5026 O O . PRO B 1 321 ? 10.492 13.719 22.641 1 97.75 321 PRO B O 1
ATOM 5029 N N . LEU B 1 322 ? 8.672 14.617 21.797 1 97.94 322 LEU B N 1
ATOM 5030 C CA . LEU B 1 322 ? 9.117 15.961 22.141 1 97.94 322 LEU B CA 1
ATOM 5031 C C . LEU B 1 322 ? 9.203 16.141 23.641 1 97.94 322 LEU B C 1
ATOM 5033 O O . LEU B 1 322 ? 10.195 16.672 24.156 1 97.94 322 LEU B O 1
ATOM 5037 N N . ALA B 1 323 ? 8.195 15.672 24.375 1 97.62 323 ALA B N 1
ATOM 5038 C CA . ALA B 1 323 ? 8.148 15.773 25.844 1 97.62 323 ALA B CA 1
ATOM 5039 C C . ALA B 1 323 ? 9.312 15.016 26.469 1 97.62 323 ALA B C 1
ATOM 5041 O O . ALA B 1 323 ? 9.812 15.414 27.531 1 97.62 323 ALA B O 1
ATOM 5042 N N . ARG B 1 324 ? 9.797 13.992 25.812 1 96.69 324 ARG B N 1
ATOM 5043 C CA . ARG B 1 324 ? 10.875 13.156 26.344 1 96.69 324 ARG B CA 1
ATOM 5044 C C . ARG B 1 324 ? 12.234 13.656 25.859 1 96.69 324 ARG B C 1
ATOM 5046 O O . ARG B 1 324 ? 13.266 13.07 26.188 1 96.69 324 ARG B O 1
ATOM 5053 N N . GLY B 1 325 ? 12.203 14.641 25.047 1 96.38 325 GLY B N 1
ATOM 5054 C CA . GLY B 1 325 ? 13.438 15.211 24.531 1 96.38 325 GLY B CA 1
ATOM 5055 C C . GLY B 1 325 ? 14.062 14.391 23.422 1 96.38 325 GLY B C 1
ATOM 5056 O O . GLY B 1 325 ? 15.266 14.508 23.156 1 96.38 325 GLY B O 1
ATOM 5057 N N . GLN B 1 326 ? 13.234 13.602 22.75 1 97 326 GLN B N 1
ATOM 5058 C CA . GLN B 1 326 ? 13.758 12.695 21.734 1 97 326 GLN B CA 1
ATOM 5059 C C . GLN B 1 326 ? 13.773 13.359 20.359 1 97 326 GLN B C 1
ATOM 5061 O O . GLN B 1 326 ? 14.469 12.898 19.453 1 97 326 GLN B O 1
ATOM 5066 N N . ILE B 1 327 ? 12.977 14.383 20.219 1 97.31 327 ILE B N 1
ATOM 5067 C CA . ILE B 1 327 ? 13.047 15.18 19 1 97.31 327 ILE B CA 1
ATOM 5068 C C . ILE B 1 327 ? 13.203 16.656 19.359 1 97.31 327 ILE B C 1
ATOM 5070 O O . ILE B 1 327 ? 12.852 17.062 20.469 1 97.31 327 ILE B O 1
ATOM 5074 N N . ASP B 1 328 ? 13.719 17.344 18.438 1 96.44 328 ASP B N 1
ATOM 5075 C CA . ASP B 1 328 ? 13.953 18.766 18.594 1 96.44 328 ASP B CA 1
ATOM 5076 C C . ASP B 1 328 ? 13.664 19.516 17.297 1 96.44 328 ASP B C 1
ATOM 5078 O O . ASP B 1 328 ? 14.586 19.812 16.531 1 96.44 328 ASP B O 1
ATOM 5082 N N . PRO B 1 329 ? 12.383 19.859 17.125 1 96.06 329 PRO B N 1
ATOM 5083 C CA . PRO B 1 329 ? 12.078 20.641 15.93 1 96.06 329 PRO B CA 1
ATOM 5084 C C . PRO B 1 329 ? 12.891 21.938 15.844 1 96.06 329 PRO B C 1
ATOM 5086 O O . PRO B 1 329 ? 13.023 22.656 16.844 1 96.06 329 PRO B O 1
ATOM 5089 N N . GLN B 1 330 ? 13.484 22.172 14.75 1 93.06 330 GLN B N 1
ATOM 5090 C CA . GLN B 1 330 ? 14.188 23.438 14.516 1 93.06 330 GLN B CA 1
ATOM 5091 C C . GLN B 1 330 ? 13.219 24.531 14.094 1 93.06 330 GLN B C 1
ATOM 5093 O O . GLN B 1 330 ? 12.68 24.5 12.992 1 93.06 330 GLN B O 1
ATOM 5098 N N . VAL B 1 331 ? 13.094 25.516 15.023 1 95.81 331 VAL B N 1
ATOM 5099 C CA . VAL B 1 331 ? 12.07 26.516 14.773 1 95.81 331 VAL B CA 1
ATOM 5100 C C . VAL B 1 331 ? 12.695 27.906 14.812 1 95.81 331 VAL B C 1
ATOM 5102 O O . VAL B 1 331 ? 13.641 28.156 15.562 1 95.81 331 VAL B O 1
ATOM 5105 N N . THR B 1 332 ? 12.266 28.734 13.961 1 95.69 332 THR B N 1
ATOM 5106 C CA . THR B 1 332 ? 12.523 30.172 14.016 1 95.69 332 THR B CA 1
ATOM 5107 C C . THR B 1 332 ? 11.266 30.922 14.422 1 95.69 332 THR B C 1
ATOM 5109 O O . THR B 1 332 ? 10.227 30.812 13.773 1 95.69 332 THR B O 1
ATOM 5112 N N . VAL B 1 333 ? 11.398 31.688 15.531 1 97.69 333 VAL B N 1
ATOM 5113 C CA . VAL B 1 333 ? 10.242 32.406 16.047 1 97.69 333 VAL B CA 1
ATOM 5114 C C . VAL B 1 333 ? 10.258 33.844 15.508 1 97.69 333 VAL B C 1
ATOM 5116 O O . VAL B 1 333 ? 11.305 34.5 15.508 1 97.69 333 VAL B O 1
ATOM 5119 N N . ARG B 1 334 ? 9.18 34.281 14.969 1 97.88 334 ARG B N 1
ATOM 5120 C CA . ARG B 1 334 ? 8.953 35.625 14.461 1 97.88 334 ARG B CA 1
ATOM 5121 C C . ARG B 1 334 ? 7.727 36.25 15.102 1 97.88 334 ARG B C 1
ATOM 5123 O O . ARG B 1 334 ? 6.848 35.562 15.602 1 97.88 334 ARG B O 1
ATOM 5130 N N . PRO B 1 335 ? 7.68 37.594 15.125 1 97.62 335 PRO B N 1
ATOM 5131 C CA . PRO B 1 335 ? 6.457 38.219 15.641 1 97.62 335 PRO B CA 1
ATOM 5132 C C . PRO B 1 335 ? 5.281 38.094 14.672 1 97.62 335 PRO B C 1
ATOM 5134 O O . PRO B 1 335 ? 5.465 37.75 13.508 1 97.62 335 PRO B O 1
ATOM 5137 N N . MET B 1 336 ? 4.102 38.438 15.102 1 95.25 336 MET B N 1
ATOM 5138 C CA . MET B 1 336 ? 2.854 38.281 14.359 1 95.25 336 MET B CA 1
ATOM 5139 C C . MET B 1 336 ? 2.893 39.062 13.047 1 95.25 336 MET B C 1
ATOM 5141 O O . MET B 1 336 ? 2.326 38.625 12.047 1 95.25 336 MET B O 1
ATOM 5145 N N . SER B 1 337 ? 3.562 40.188 13.062 1 96.69 337 SER B N 1
ATOM 5146 C CA . SER B 1 337 ? 3.523 41.094 11.914 1 96.69 337 SER B CA 1
ATOM 5147 C C . SER B 1 337 ? 4.355 40.562 10.758 1 96.69 337 SER B C 1
ATOM 5149 O O . SER B 1 337 ? 4.355 41.125 9.672 1 96.69 337 SER B O 1
ATOM 5151 N N . HIS B 1 338 ? 5 39.406 10.906 1 97.31 338 HIS B N 1
ATOM 5152 C CA . HIS B 1 338 ? 5.984 38.969 9.93 1 97.31 338 HIS B CA 1
ATOM 5153 C C . HIS B 1 338 ? 5.398 37.906 9.008 1 97.31 338 HIS B C 1
ATOM 5155 O O . HIS B 1 338 ? 6.117 37.312 8.203 1 97.31 338 HIS B O 1
ATOM 5161 N N . LEU B 1 339 ? 4.105 37.625 9.094 1 97.88 339 LEU B N 1
ATOM 5162 C CA . LEU B 1 339 ? 3.545 36.5 8.328 1 97.88 339 LEU B CA 1
ATOM 5163 C C . LEU B 1 339 ? 3.799 36.688 6.84 1 97.88 339 LEU B C 1
ATOM 5165 O O . LEU B 1 339 ? 4.215 35.75 6.156 1 97.88 339 LEU B O 1
ATOM 5169 N N . THR B 1 340 ? 3.594 37.875 6.297 1 97.62 340 THR B N 1
ATOM 5170 C CA . THR B 1 340 ? 3.811 38.156 4.879 1 97.62 340 THR B CA 1
ATOM 5171 C C . THR B 1 340 ? 5.262 37.875 4.496 1 97.62 340 THR B C 1
ATOM 5173 O O . THR B 1 340 ? 5.527 37.219 3.473 1 97.62 340 THR B O 1
ATOM 5176 N N . GLN B 1 341 ? 6.113 38.344 5.328 1 96.94 341 GLN B N 1
ATOM 5177 C CA . GLN B 1 341 ? 7.531 38.094 5.082 1 96.94 341 GLN B CA 1
ATOM 5178 C C . GLN B 1 341 ? 7.844 36.625 5.082 1 96.94 341 GLN B C 1
ATOM 5180 O O . GLN B 1 341 ? 8.648 36.156 4.27 1 96.94 341 GLN B O 1
ATOM 5185 N N . VAL B 1 342 ? 7.277 35.906 6.004 1 96.62 342 VAL B N 1
ATOM 5186 C CA . VAL B 1 342 ? 7.484 34.469 6.086 1 96.62 342 VAL B CA 1
ATOM 5187 C C . VAL B 1 342 ? 7 33.812 4.801 1 96.62 342 VAL B C 1
ATOM 5189 O O . VAL B 1 342 ? 7.684 32.938 4.246 1 96.62 342 VAL B O 1
ATOM 5192 N N . PHE B 1 343 ? 5.816 34.188 4.273 1 96.25 343 PHE B N 1
ATOM 5193 C CA . PHE B 1 343 ? 5.293 33.656 3.021 1 96.25 343 PHE B CA 1
ATOM 5194 C C . PHE B 1 343 ? 6.266 33.906 1.875 1 96.25 343 PHE B C 1
ATOM 5196 O O . PHE B 1 343 ? 6.508 33.031 1.049 1 96.25 343 PHE B O 1
ATOM 5203 N N . ASP B 1 344 ? 6.812 35.031 1.84 1 94.5 344 ASP B N 1
ATOM 5204 C CA . ASP B 1 344 ? 7.758 35.406 0.786 1 94.5 344 ASP B CA 1
ATOM 5205 C C . ASP B 1 344 ? 9.016 34.531 0.854 1 94.5 344 ASP B C 1
ATOM 5207 O O . ASP B 1 344 ? 9.531 34.094 -0.177 1 94.5 344 ASP B O 1
ATOM 5211 N N . GLU B 1 345 ? 9.469 34.375 2.039 1 91.19 345 GLU B N 1
ATOM 5212 C CA . GLU B 1 345 ? 10.641 33.5 2.232 1 91.19 345 GLU B CA 1
ATOM 5213 C C . GLU B 1 345 ? 10.344 32.062 1.843 1 91.19 345 GLU B C 1
ATOM 5215 O O . GLU B 1 345 ? 11.203 31.375 1.282 1 91.19 345 GLU B O 1
ATOM 5220 N N . MET B 1 346 ? 9.156 31.594 2.234 1 88.06 346 MET B N 1
ATOM 5221 C CA . MET B 1 346 ? 8.734 30.25 1.828 1 88.06 346 MET B CA 1
ATOM 5222 C C . MET B 1 346 ? 8.719 30.125 0.309 1 88.06 346 MET B C 1
ATOM 5224 O O . MET B 1 346 ? 9.211 29.141 -0.241 1 88.06 346 MET B O 1
ATOM 5228 N N . HIS B 1 347 ? 8.172 31.078 -0.368 1 85.06 347 HIS B N 1
ATOM 5229 C CA . HIS B 1 347 ? 8.094 31.109 -1.824 1 85.06 347 HIS B CA 1
ATOM 5230 C C . HIS B 1 347 ? 9.484 31.031 -2.445 1 85.06 347 HIS B C 1
ATOM 5232 O O . HIS B 1 347 ? 9.688 30.359 -3.459 1 85.06 347 HIS B O 1
ATOM 5238 N N . ALA B 1 348 ? 10.383 31.688 -1.775 1 84.12 348 ALA B N 1
ATOM 5239 C CA . ALA B 1 348 ? 11.75 31.766 -2.293 1 84.12 348 ALA B CA 1
ATOM 5240 C C . ALA B 1 348 ? 12.562 30.531 -1.896 1 84.12 348 ALA B C 1
ATOM 5242 O O . ALA B 1 348 ? 13.734 30.422 -2.264 1 84.12 348 ALA B O 1
ATOM 5243 N N . GLY B 1 349 ? 11.938 29.641 -1.072 1 77 349 GLY B N 1
ATOM 5244 C CA . GLY B 1 349 ? 12.633 28.438 -0.638 1 77 349 GLY B CA 1
ATOM 5245 C C . GLY B 1 349 ? 13.734 28.719 0.366 1 77 349 GLY B C 1
ATOM 5246 O O . GLY B 1 349 ? 14.742 28 0.409 1 77 349 GLY B O 1
ATOM 5247 N N . ARG B 1 350 ? 13.594 29.688 1.194 1 78.69 350 ARG B N 1
ATOM 5248 C CA . ARG B 1 350 ? 14.672 30.125 2.076 1 78.69 350 ARG B CA 1
ATOM 5249 C C . ARG B 1 350 ? 14.422 29.688 3.512 1 78.69 350 ARG B C 1
ATOM 5251 O O . ARG B 1 350 ? 15.273 29.859 4.383 1 78.69 350 ARG B O 1
ATOM 5258 N N . ILE B 1 351 ? 13.305 29.125 3.73 1 81.5 351 ILE B N 1
ATOM 5259 C CA . ILE B 1 351 ? 12.992 28.688 5.086 1 81.5 351 ILE B CA 1
ATOM 5260 C C . ILE B 1 351 ? 13.734 27.391 5.395 1 81.5 351 ILE B C 1
ATOM 5262 O O . ILE B 1 351 ? 13.742 26.469 4.578 1 81.5 351 ILE B O 1
ATOM 5266 N N . GLN B 1 352 ? 14.453 27.359 6.418 1 80.75 352 GLN B N 1
ATOM 5267 C CA . GLN B 1 352 ? 15.062 26.156 6.984 1 80.75 352 GLN B CA 1
ATOM 5268 C C . GLN B 1 352 ? 14.336 25.703 8.242 1 80.75 352 GLN B C 1
ATOM 5270 O O . GLN B 1 352 ? 14.172 26.484 9.188 1 80.75 352 GLN B O 1
ATOM 5275 N N . GLY B 1 353 ? 13.852 24.453 8.281 1 87 353 GLY B N 1
ATOM 5276 C CA . GLY B 1 353 ? 13.062 23.984 9.406 1 87 353 GLY B CA 1
ATOM 5277 C C . GLY B 1 353 ? 11.648 24.531 9.406 1 87 353 GLY B C 1
ATOM 5278 O O . GLY B 1 353 ? 10.938 24.438 8.398 1 87 353 GLY B O 1
ATOM 5279 N N . ARG B 1 354 ? 11.266 25 10.594 1 93.5 354 ARG B N 1
ATOM 5280 C CA . ARG B 1 354 ? 9.898 25.484 10.742 1 93.5 354 ARG B CA 1
ATOM 5281 C C . ARG B 1 354 ? 9.883 26.922 11.258 1 93.5 354 ARG B C 1
ATOM 5283 O O . ARG B 1 354 ? 10.781 27.344 11.984 1 93.5 354 ARG B O 1
ATOM 5290 N N . VAL B 1 355 ? 8.898 27.688 10.805 1 96.25 355 VAL B N 1
ATOM 5291 C CA . VAL B 1 355 ? 8.703 29.031 11.328 1 96.25 355 VAL B CA 1
ATOM 5292 C C . VAL B 1 355 ? 7.461 29.078 12.219 1 96.25 355 VAL B C 1
ATOM 5294 O O . VAL B 1 355 ? 6.445 28.453 11.898 1 96.25 355 VAL B O 1
ATOM 5297 N N . VAL B 1 356 ? 7.598 29.781 13.328 1 98.38 356 VAL B N 1
ATOM 5298 C CA . VAL B 1 356 ? 6.512 29.922 14.289 1 98.38 356 VAL B CA 1
ATOM 5299 C C . VAL B 1 356 ? 6.293 31.406 14.594 1 98.38 356 VAL B C 1
ATOM 5301 O O . VAL B 1 356 ? 7.25 32.156 14.758 1 98.38 356 VAL B O 1
ATOM 5304 N N . LEU B 1 357 ? 5.07 31.828 14.57 1 98.62 357 LEU B N 1
ATOM 5305 C CA . LEU B 1 357 ? 4.73 33.188 14.969 1 98.62 357 LEU B CA 1
ATOM 5306 C C . LEU B 1 357 ? 4.473 33.281 16.469 1 98.62 357 LEU B C 1
ATOM 5308 O O . LEU B 1 357 ? 3.736 32.438 17.031 1 98.62 357 LEU B O 1
ATOM 5312 N N . ASP B 1 358 ? 5.129 34.188 17.109 1 98.44 358 ASP B N 1
ATOM 5313 C CA . ASP B 1 358 ? 4.777 34.562 18.469 1 98.44 358 ASP B CA 1
ATOM 5314 C C . ASP B 1 358 ? 3.547 35.469 18.484 1 98.44 358 ASP B C 1
ATOM 5316 O O . ASP B 1 358 ? 3.643 36.656 18.188 1 98.44 358 ASP B O 1
ATOM 5320 N N . MET B 1 359 ? 2.482 34.969 18.953 1 97.5 359 MET B N 1
ATOM 5321 C CA . MET B 1 359 ? 1.197 35.656 18.859 1 97.5 359 MET B CA 1
ATOM 5322 C C . MET B 1 359 ? 1.025 36.656 20 1 97.5 359 MET B C 1
ATOM 5324 O O . MET B 1 359 ? 0.044 37.406 20.031 1 97.5 359 MET B O 1
ATOM 5328 N N . THR B 1 360 ? 1.937 36.656 20.859 1 95.38 360 THR B N 1
ATOM 5329 C CA . THR B 1 360 ? 1.889 37.594 21.984 1 95.38 360 THR B CA 1
ATOM 5330 C C . THR B 1 360 ? 2.648 38.875 21.641 1 95.38 360 THR B C 1
ATOM 5332 O O . THR B 1 360 ? 2.639 39.812 22.422 1 95.38 360 THR B O 1
ATOM 5335 N N . LYS B 1 361 ? 3.312 38.812 20.469 1 94.06 361 LYS B N 1
ATOM 5336 C CA . LYS B 1 361 ? 4.121 39.969 20.062 1 94.06 361 LYS B CA 1
ATOM 5337 C C . LYS B 1 361 ? 3.691 40.469 18.688 1 94.06 361 LYS B C 1
ATOM 5339 O O . LYS B 1 361 ? 3.77 39.75 17.703 1 94.06 361 LYS B O 1
ATOM 5344 N N . LEU B 1 362 ? 3.275 41.656 18.688 1 92.12 362 LEU B N 1
ATOM 5345 C CA . LEU B 1 362 ? 2.896 42.281 17.422 1 92.12 362 LEU B CA 1
ATOM 5346 C C . LEU B 1 362 ? 4.129 42.562 16.562 1 92.12 362 LEU B C 1
ATOM 5348 O O . LEU B 1 362 ? 4.148 42.25 15.367 1 92.12 362 LEU B O 1
ATOM 5352 N N . GLU B 1 363 ? 5.102 43.219 17.203 1 91.31 363 GLU B N 1
ATOM 5353 C CA . GLU B 1 363 ? 6.371 43.531 16.547 1 91.31 363 GLU B CA 1
ATOM 5354 C C . GLU B 1 363 ? 7.555 43.031 17.391 1 91.31 363 GLU B C 1
ATOM 5356 O O . GLU B 1 363 ? 7.465 42.969 18.609 1 91.31 363 GLU B O 1
#

Foldseek 3Di:
DPDLDDDQKWWFKWLADALALDIDIDIDGFDDAAVQKFKWFWFKFWDDVVQLCRRNVQPPNADDDGGQGAGFQTKTFTSGDHPPHDLDDGGFIWTGAQFQDAPCPDPCNVVFNRVPHPRIDGARRVHHHRRIRMDMGRSVQTAGADPPFDRQQLRLCRWLVQQLLVLVVVQVDAAPFEEEEEVLFDQNNLSNLLSCVVRNYAYEYEDAPVSVVVSVVQPHPHYQHLVVFDDPCSLVVSLVVLCVSRVGAGQEYEYAEQDLVCLLSGLSRHAQLHEYEYRYHHGDDDDPRNQPDPVSCVVRVYYYHYDYGGGNVSSNVSNVCSVVVSGGFDEDEDESCCSSVVSVCVVVVNDGTIYMYRNVGND/DPDLDDDQKWWFKWLADALALDIDIDIDGFDDAAVQKFKWFWFKFWDDVVLLCRRNVQPPNADDDGGQGAGFQTKTFTSGDHPPHDLDDGGFIWTGAQFQDAPCPDPCNVVFNRVPHPRIDGARRVHHHSRIRMDMGRSVQTAGADPPFDRQQLRLCRWLLQQLLVLVVVQVDAAAFEEEEECLFDQNNVSNLLSCVVRNYAYEYEDAPVSVVVSVVQPHPHYQHLVVFDDPCSLVVSLVVLCVSRVGAGQEYEYAEQDLVCLLSGLSRHAQLHEYEYEYHHGDDDDPRNQPDPVSCVVRVYYYHYDYGGGSVSSNVSNVCSVVVSGGFDEAEAESCCSSVVSVCVVVVNDGTIYMYRNVGND

Nearest PDB structures (foldseek):
  3meq-assembly1_C  TM=9.540E-01  e=4.301E-39  Brucella suis
  6z42-assembly1_B  TM=9.275E-01  e=3.440E-35  Halomonas elongata DSM 2581
  6isv-assembly1_B  TM=8.965E-01  e=1.682E-31  Geotrichum candidum
  5h81-assembly1_A  TM=8.945E-01  e=1.078E-28  Catharanthus roseus
  4j6f-assembly1_B  TM=8.397E-01  e=4.177E-28  Sinorhizobium meliloti 1021

Radius of gyration: 29.97 Å; Cα contacts (8 Å, |Δi|>4): 1893; chains: 2; bounding box: 49×98×73 Å

InterPro domains:
  IPR002328 Alcohol dehydrogenase, zinc-type, conserved site [PS00059] (71-85)
  IPR011032 GroES-like superfamily [SSF50129] (6-181)
  IPR013149 Alcohol dehydrogenase-like, C-terminal [PF00107] (187-317)
  IPR013154 Alcohol dehydrogenase-like, N-terminal [PF08240] (35-147)
  IPR020843 Enoylreductase domain [SM00829] (19-357)
  IPR036291 NAD(P)-binding domain superfamily [SSF51735] (153-336)

Sequence (726 aa):
MSDFTVPKKAKAIIYSNPGTTATEIIDVDVPEPQDGEILVRITHSGVCHTDYSLATQTLGHVRLPEGQVGGHEGVGVVVKLGPGVTARQLGERVGIKWIASSCLTCEMCLYGYESKCTLRKVSGLGHPGTFQQYLVTNAQYATPIPDGVDSAKAAPLLCGGITVYVALQRAELSPGQWVAISGGGGGLGSLATQYAKTMGLHVLAIDHPSKADFCRKIGADAFLDFTNFSGEGADKALADEAKRLTGGGAHAILVSNSSSKSYDQALDLVRYGGTLVCVGLPEGSSLPIAGAVPSNMIMNRLTIKGTMIGNRKDAVECLKPLARGQIDPQVTVRPMSHLTQVFDEMHAGRIQGRVVLDMTKLEMSDFTVPKKAKAIIYSNPGTTATEIIDVDVPEPQDGEILVRITHSGVCHTDYSLATQTLGHVRLPEGQVGGHEGVGVVVKLGPGVTARQLGERVGIKWIASSCLTCEMCLYGYESKCTLRKVSGLGHPGTFQQYLVTNAQYATPIPDGVDSAKAAPLLCGGITVYVALQRAELSPGQWVAISGGGGGLGSLATQYAKTMGLHVLAIDHPSKADFCRKIGADAFLDFTNFSGEGADKALADEAKRLTGGGAHAILVSNSSSKSYDQALDLVRYGGTLVCVGLPEGSSLPIAGAVPSNMIMNRLTIKGTMIGNRKDAVECLKPLARGQIDPQVTVRPMSHLTQVFDEMHAGRIQGRVVLDMTKLE

Secondary structure (DSSP, 8-state):
-------SEEEEEEESSTTSS-EEEEEEEPPPP-TTEEEEEEEEEEE-HHHHHHHTT-STT--PPTT-B---EEEEEEEEEPTT--S--TT-EEEE-SEEE--SSSHHHHTT-GGG-TT-EEETBEE--SSBSEEEEETTTSEEPPTT--HHHHGGGGTHHHHHHHHHHHHTPPTT-EEEEETTTSHHHHHHHHHHHHTT-EEEEEE-GGGHHHHHHTT-SEEEEGGG--STTHHHHHHHHHHHHTTSSEEEEEE-S--HHHHHHHHHHEEEEEEEEE-S--SSS-PPPTT--HHHHHHTT-EEEE-----HHHHHHHHHHHHTTS----EEEEEGGGHHHHHHHHHTT---SEEEEETT---/-------SEEEEEEESSTTSS-EEEEEEEPPPP-TTEEEEEEEEEEE-HHHHHHHTT-STT--PPTT-B---EEEEEEEEEPTT--S--TT-EEEE-SEEE--SSSHHHHTT-GGG-TT-EEETBEE--SSBSEEEEETTTSEEPPTT--HHHHGGGGTHHHHHHHHHHHHTPPTT-EEEEETTTSHHHHHHHHHHHHTT-EEEEEE-GGGHHHHHHTT-SEEEEGGG--STTHHHHHHHHHHHHTTSSEEEEEE-S--HHHHHHHHHHEEEEEEEEE-S--SS--PPPTT--HHHHHHTT-EEEE-----HHHHHHHHHHHHTTS----EEEEEGGGHHHHHHHHHTT---SEEEEETT---

Organism: NCBI:txid1442368